Protein 9IQD (pdb70)

Nearest PDB structures (foldseek):
  4kvh-assembly1_A-2  TM=7.713E-01  e=5.216E-07  Halomicrobium mukohataei DSM 12286
  4u13-assembly1_B  TM=7.640E-01  e=1.645E-05  Sinorhizobium meliloti 1021
  1tuh-assembly1_A-2  TM=6.997E-01  e=1.134E-04  uncultured bacterium
  3g8z-assembly1_A-2  TM=6.149E-01  e=5.957E-05  Xanthomonas campestris pv. campestris
  3g0k-assembly1_A-2  TM=7.088E-01  e=1.810E-04  Novosphingobium aromaticivorans DSM 12444

Structure (mmCIF, N/CA/C/O backbone):
data_9IQD
#
_entry.id   9IQD
#
_cell.length_a   64.306
_cell.length_b   72.732
_cell.length_c   65.403
_cell.angle_alpha   90.000
_cell.angle_beta   112.210
_cell.angle_gamma   90.000
#
_symmetry.space_group_name_H-M   'P 1 21 1'
#
loop_
_entity.id
_entity.type
_entity.pdbx_description
1 polymer 'SnoaL-like domain-containing protein'
2 non-polymer 1,2-ETHANEDIOL
3 non-polymer DI(HYDROXYETHYL)ETHER
4 non-polymer 'CITRIC ACID'
5 non-polymer 'SODIUM ION'
6 water water
#
loop_
_atom_site.group_PDB
_atom_site.id
_atom_site.type_symbol
_atom_site.label_atom_id
_atom_site.label_alt_id
_atom_site.label_comp_id
_atom_site.label_asym_id
_atom_site.label_entity_id
_atom_site.label_seq_id
_atom_site.pdbx_PDB_ins_code
_atom_site.Cartn_x
_atom_site.Cartn_y
_atom_site.Cartn_z
_atom_site.occupancy
_atom_site.B_iso_or_equiv
_atom_site.auth_seq_id
_atom_site.auth_comp_id
_atom_site.auth_asym_id
_atom_site.auth_atom_id
_atom_site.pdbx_PDB_model_num
ATOM 1 N N . ASP A 1 3 ? 16.38454 0.66467 1.53751 1.000 46.28815 3 ASP A N 1
ATOM 2 C CA . ASP A 1 3 ? 15.41281 0.96497 2.59031 1.000 42.14747 3 ASP A CA 1
ATOM 3 C C . ASP A 1 3 ? 15.91055 2.12651 3.45255 1.000 39.27244 3 ASP A C 1
ATOM 4 O O . ASP A 1 3 ? 16.85518 1.98417 4.23259 1.000 43.70197 3 ASP A O 1
ATOM 9 N N . THR A 1 4 ? 15.27057 3.28251 3.30497 1.000 39.01862 4 THR A N 1
ATOM 10 C CA . THR A 1 4 ? 15.66254 4.48737 4.02031 1.000 38.48814 4 THR A CA 1
ATOM 11 C C . THR A 1 4 ? 14.81072 4.74330 5.26025 1.000 35.22177 4 THR A C 1
ATOM 12 O O . THR A 1 4 ? 14.91824 5.81805 5.86020 1.000 36.98926 4 THR A O 1
ATOM 16 N N . SER A 1 5 ? 13.98165 3.78310 5.65890 1.000 32.68775 5 SER A N 1
ATOM 17 C CA . SER A 1 5 ? 13.12110 3.96825 6.82510 1.000 29.80906 5 SER A CA 1
ATOM 18 C C . SER A 1 5 ? 13.94978 4.24924 8.07850 1.000 23.45331 5 SER A C 1
ATOM 19 O O . SER A 1 5 ? 14.88964 3.50039 8.37326 1.000 25.29704 5 SER A O 1
ATOM 22 N N . PRO A 1 6 ? 13.61454 5.28720 8.85586 1.000 24.62682 6 PRO A N 1
ATOM 23 C CA . PRO A 1 6 ? 14.25741 5.45356 10.17590 1.000 25.55046 6 PRO A CA 1
ATOM 24 C C . PRO A 1 6 ? 13.84375 4.39365 11.17320 1.000 21.74640 6 PRO A C 1
ATOM 25 O O . PRO A 1 6 ? 14.53403 4.21014 12.18112 1.000 22.27109 6 PRO A O 1
ATOM 29 N N . VAL A 1 7 ? 12.73503 3.69435 10.93031 1.000 21.88091 7 VAL A N 1
ATOM 30 C CA . VAL A 1 7 ? 12.35650 2.59162 11.80754 1.000 23.44268 7 VAL A CA 1
ATOM 31 C C . VAL A 1 7 ? 13.28519 1.40845 11.59194 1.000 25.27787 7 VAL A C 1
ATOM 32 O O . VAL A 1 7 ? 13.82127 0.83472 12.54795 1.000 20.63409 7 VAL A O 1
ATOM 36 N N . ALA A 1 8 ? 13.52549 1.04881 10.32818 1.000 23.68939 8 ALA A N 1
ATOM 37 C CA . ALA A 1 8 ? 14.53916 0.04171 10.04004 1.000 23.88020 8 ALA A CA 1
ATOM 38 C C . ALA A 1 8 ? 15.89533 0.44713 10.60978 1.000 23.23669 8 ALA A C 1
ATOM 39 O O . ALA A 1 8 ? 16.59927 -0.38234 11.19881 1.000 25.73296 8 ALA A O 1
ATOM 41 N N . ALA A 1 9 ? 16.27307 1.72173 10.45559 1.000 22.05172 9 ALA A N 1
ATOM 42 C CA . ALA A 1 9 ? 17.56645 2.17311 10.96278 1.000 24.46694 9 ALA A CA 1
ATOM 43 C C . ALA A 1 9 ? 17.62481 2.06179 12.47993 1.000 23.70520 9 ALA A C 1
ATOM 44 O O . ALA A 1 9 ? 18.66735 1.70408 13.05034 1.000 24.00734 9 ALA A O 1
ATOM 46 N N . PHE A 1 10 ? 16.51485 2.37764 13.14646 1.000 21.36206 10 PHE A N 1
ATOM 47 C CA . PHE A 1 10 ? 16.45368 2.27838 14.60319 1.000 24.79901 10 PHE A CA 1
ATOM 48 C C . PHE A 1 10 ? 16.69688 0.84876 15.05969 1.000 23.49002 10 PHE A C 1
ATOM 49 O O . PHE A 1 10 ? 17.52179 0.60059 15.94399 1.000 24.30855 10 PHE A O 1
ATOM 57 N N . PHE A 1 11 ? 15.99648 -0.11450 14.46338 1.000 23.78009 11 PHE A N 1
ATOM 58 C CA . PHE A 1 11 ? 16.16270 -1.49345 14.91203 1.000 27.33232 11 PHE A CA 1
ATOM 59 C C . PHE A 1 11 ? 17.54931 -2.02457 14.57524 1.000 30.53987 11 PHE A C 1
ATOM 60 O O . PHE A 1 11 ? 18.13368 -2.77941 15.35940 1.000 31.47163 11 PHE A O 1
ATOM 68 N N . ALA A 1 12 ? 18.10597 -1.63145 13.42578 1.000 29.86649 12 ALA A N 1
ATOM 69 C CA . ALA A 1 12 ? 19.47845 -2.01873 13.11972 1.000 29.33225 12 ALA A CA 1
ATOM 70 C C . ALA A 1 12 ? 20.44866 -1.44800 14.14929 1.000 31.14905 12 ALA A C 1
ATOM 71 O O . ALA A 1 12 ? 21.36417 -2.14439 14.61093 1.000 32.25554 12 ALA A O 1
ATOM 73 N N . ALA A 1 13 ? 20.26048 -0.18061 14.52836 1.000 27.80710 13 ALA A N 1
ATOM 74 C CA . ALA A 1 13 ? 21.12925 0.41771 15.53262 1.000 27.39887 13 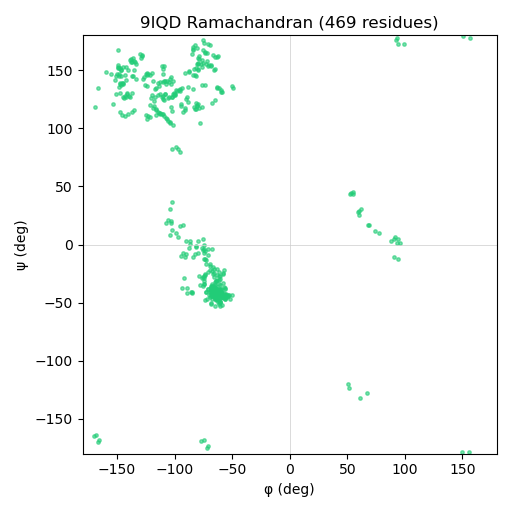ALA A CA 1
ATOM 75 C C . ALA A 1 13 ? 21.03695 -0.33124 16.85744 1.000 30.10281 13 ALA A C 1
ATOM 76 O O . ALA A 1 13 ? 22.05745 -0.58958 17.50359 1.000 32.34931 13 ALA A O 1
ATOM 78 N N . CYS A 1 14 ? 19.82524 -0.69500 17.27727 1.000 30.72943 14 CYS A N 1
ATOM 79 C CA . CYS A 1 14 ? 19.67420 -1.38764 18.55297 1.000 30.57322 14 CYS A CA 1
ATOM 80 C C . CYS A 1 14 ? 20.33824 -2.76032 18.52180 1.000 34.11118 14 CYS A C 1
ATOM 81 O O . CYS A 1 14 ? 20.98679 -3.15972 19.49425 1.000 37.53766 14 CYS A O 1
ATOM 84 N N . ASP A 1 15 ? 20.17221 -3.50564 17.42307 1.000 34.56454 15 ASP A N 1
ATOM 85 C CA . ASP A 1 15 ? 20.84102 -4.80003 17.30131 1.000 36.68351 15 ASP A CA 1
ATOM 86 C C . ASP A 1 15 ? 22.35714 -4.66296 17.33224 1.000 38.08077 15 ASP A C 1
ATOM 87 O O . ASP A 1 15 ? 23.05302 -5.58237 17.78584 1.000 39.91710 15 ASP A O 1
ATOM 92 N N . ALA A 1 16 ? 22.88999 -3.54444 16.84350 1.000 33.29523 16 ALA A N 1
ATOM 93 C CA . ALA A 1 16 ? 24.32380 -3.29397 16.89122 1.000 33.14371 16 ALA A CA 1
ATOM 94 C C . ALA A 1 16 ? 24.76312 -2.64820 18.19687 1.000 34.18686 16 ALA A C 1
ATOM 95 O O . ALA A 1 16 ? 25.94447 -2.32793 18.34675 1.000 35.80995 16 ALA A O 1
ATOM 97 N N . ASP A 1 17 ? 23.84446 -2.44184 19.13986 1.000 33.88944 17 ASP A N 1
ATOM 98 C CA . ASP A 1 17 ? 24.15643 -1.78078 20.40587 1.000 35.10401 17 ASP A CA 1
ATOM 99 C C . ASP A 1 17 ? 24.69884 -0.37004 20.18078 1.000 34.17170 17 ASP A C 1
ATOM 100 O O . ASP A 1 17 ? 25.48075 0.14416 20.98584 1.000 34.84862 17 ASP A O 1
ATOM 105 N N . ASP A 1 18 ? 24.30219 0.26681 19.07764 1.000 30.81270 18 ASP A N 1
ATOM 106 C CA . ASP A 1 18 ? 24.68025 1.64903 18.79207 1.000 29.11151 18 ASP A CA 1
ATOM 107 C C . ASP A 1 18 ? 23.53032 2.54693 19.23929 1.000 30.85763 18 ASP A C 1
ATOM 108 O O . ASP A 1 18 ? 22.67818 2.96091 18.44792 1.000 28.39315 18 ASP A O 1
ATOM 113 N N . LEU A 1 19 ? 23.50972 2.84672 20.54112 1.000 27.67769 19 LEU A N 1
ATOM 114 C CA . LEU A 1 19 ? 22.36196 3.54238 21.11357 1.000 29.18592 19 LEU A CA 1
ATOM 115 C C . LEU A 1 19 ? 22.32894 5.01634 20.71204 1.000 29.42492 19 LEU A C 1
ATOM 116 O O . LEU A 1 19 ? 21.25499 5.62408 20.67992 1.000 25.23559 19 LEU A O 1
ATOM 121 N N . ASP A 1 20 ? 23.48007 5.61842 20.40717 1.000 31.11089 20 ASP A N 1
ATOM 122 C CA . ASP A 1 20 ? 23.44403 6.99776 19.93126 1.000 29.27408 20 ASP A CA 1
ATOM 123 C C . ASP A 1 20 ? 22.79821 7.07976 18.55585 1.000 29.30151 20 ASP A C 1
ATOM 124 O O . ASP A 1 20 ? 21.97077 7.96453 18.30250 1.000 26.52987 20 ASP A O 1
ATOM 129 N N . ALA A 1 21 ? 23.14808 6.14910 17.66372 1.000 29.93538 21 ALA A N 1
ATOM 130 C CA . ALA A 1 21 ? 22.52739 6.11360 16.34311 1.000 29.04833 21 ALA A CA 1
ATOM 131 C C . ALA A 1 21 ? 21.03446 5.81739 16.44397 1.000 25.63544 21 ALA A C 1
ATOM 132 O O . ALA A 1 21 ? 20.23569 6.33310 15.64915 1.000 25.69735 21 ALA A O 1
ATOM 134 N N . ALA A 1 22 ? 20.64175 4.97397 17.40464 1.000 25.33737 22 ALA A N 1
ATOM 135 C CA . ALA A 1 22 ? 19.22396 4.66671 17.58246 1.000 25.03847 22 ALA A CA 1
ATOM 136 C C . ALA A 1 22 ? 18.45164 5.90728 18.00942 1.000 23.39972 22 ALA A C 1
ATOM 137 O O . ALA A 1 22 ? 17.38460 6.20903 17.46719 1.000 22.95270 22 ALA A O 1
ATOM 139 N N . ALA A 1 23 ? 18.97432 6.64199 18.99465 1.000 21.66821 23 ALA A N 1
ATOM 140 C CA . ALA A 1 23 ? 18.29169 7.85620 19.42789 1.000 23.81370 23 ALA A CA 1
ATOM 141 C C . ALA A 1 23 ? 18.20165 8.86488 18.29482 1.000 23.63919 23 ALA A C 1
ATOM 142 O O . ALA A 1 23 ? 17.20179 9.57934 18.16996 1.000 20.99243 23 ALA A O 1
ATOM 144 N N . ASP A 1 24 ? 19.21565 8.90729 17.43640 1.000 26.33764 24 ASP A N 1
ATOM 145 C CA . ASP A 1 24 ? 19.24790 9.86672 16.34390 1.000 25.53663 24 ASP A CA 1
ATOM 146 C C . ASP A 1 24 ? 18.23736 9.55485 15.24781 1.000 28.14531 24 ASP A C 1
ATOM 147 O O . ASP A 1 24 ? 18.05466 10.38346 14.35197 1.000 27.73629 24 ASP A O 1
ATOM 152 N N . CYS A 1 25 ? 17.57570 8.39176 15.29146 1.000 22.11835 25 CYS A N 1
ATOM 153 C CA . CYS A 1 25 ? 16.46861 8.12687 14.37522 1.000 24.13945 25 CYS A CA 1
ATOM 154 C C . CYS A 1 25 ? 15.21740 8.91718 14.71225 1.000 21.98137 25 CYS A C 1
ATOM 155 O O . CYS A 1 25 ? 14.29115 8.95709 13.89471 1.000 23.83176 25 CYS A O 1
ATOM 158 N N . PHE A 1 26 ? 15.15461 9.52352 15.89051 1.000 20.42053 26 PHE A N 1
ATOM 159 C CA . PHE A 1 26 ? 14.00776 10.32713 16.26950 1.000 21.88603 26 PHE A CA 1
ATOM 160 C C . PHE A 1 26 ? 14.17929 11.76051 15.79143 1.000 24.49206 26 PHE A C 1
ATOM 161 O O . PHE A 1 26 ? 15.29639 12.27309 15.68667 1.000 29.44536 26 PHE A O 1
ATOM 169 N N . ALA A 1 27 ? 13.05247 12.39303 15.48592 1.000 20.84300 27 ALA A N 1
ATOM 170 C CA . ALA A 1 27 ? 13.05069 13.80505 15.15689 1.000 25.85865 27 ALA A CA 1
ATOM 171 C C . ALA A 1 27 ? 13.53943 14.61922 16.35093 1.000 26.71077 27 ALA A C 1
ATOM 172 O O . ALA A 1 27 ? 13.57857 14.13110 17.48389 1.000 27.19271 27 ALA A O 1
ATOM 174 N N . PRO A 1 28 ? 13.93604 15.86737 16.11754 1.000 28.33509 28 PRO A N 1
ATOM 175 C CA . PRO A 1 28 ? 14.32254 16.72214 17.24652 1.000 29.84043 28 PRO A CA 1
ATOM 176 C C . PRO A 1 28 ? 13.21098 16.88524 18.25458 1.000 28.37080 28 PRO A C 1
ATOM 177 O O . PRO A 1 28 ? 13.49084 17.00963 19.45553 1.000 29.20458 28 PRO A O 1
ATOM 181 N N . ASP A 1 29 ? 11.95103 16.88606 17.80196 1.000 27.79919 29 ASP A N 1
ATOM 182 C CA . ASP A 1 29 ? 10.78131 16.93915 18.66975 1.000 25.09155 29 ASP A CA 1
ATOM 183 C C . ASP A 1 29 ? 10.10246 15.57804 18.80612 1.000 22.30922 29 ASP A C 1
ATOM 184 O O . ASP A 1 29 ? 8.92764 15.51395 19.18023 1.000 23.97449 29 ASP A O 1
ATOM 189 N N . GLY A 1 30 ? 10.81883 14.50137 18.50808 1.000 21.80859 30 GLY A N 1
ATOM 190 C CA . GLY A 1 30 ? 10.21607 13.18863 18.55001 1.000 22.91190 30 GLY A CA 1
ATOM 191 C C . GLY A 1 30 ? 9.97390 12.71642 19.97004 1.000 20.74220 30 GLY A C 1
ATOM 192 O O . GLY A 1 30 ? 10.62592 13.15403 20.92729 1.000 20.98886 30 GLY A O 1
ATOM 193 N N . VAL A 1 31 ? 9.00597 11.80513 20.10503 1.000 17.88669 31 VAL A N 1
ATOM 194 C CA . VAL A 1 31 ? 8.64794 11.24871 21.40098 1.000 17.29248 31 VAL A CA 1
ATOM 195 C C . VAL A 1 31 ? 8.48026 9.74442 21.27209 1.000 16.81838 31 VAL A C 1
ATOM 196 O O . VAL A 1 31 ? 8.20019 9.20857 20.19666 1.000 16.92746 31 VAL A O 1
ATOM 200 N N . TRP A 1 32 ? 8.61415 9.08150 22.41387 1.000 16.55872 32 TRP A N 1
ATOM 201 C CA . TRP A 1 32 ? 8.42654 7.64097 22.54080 1.000 16.37298 32 TRP A CA 1
ATOM 202 C C . TRP A 1 32 ? 7.38500 7.45644 23.63621 1.000 16.24883 32 TRP A C 1
ATOM 203 O O . TRP A 1 32 ? 7.64936 7.77890 24.79703 1.000 16.16218 32 TRP A O 1
ATOM 214 N N . ILE A 1 33 ? 6.18950 6.98301 23.28210 1.000 16.27745 33 ILE A N 1
ATOM 215 C CA . ILE A 1 33 ? 5.08128 6.91555 24.23447 1.000 16.20756 33 ILE A CA 1
ATOM 216 C C . ILE A 1 33 ? 4.89471 5.46297 24.62377 1.000 16.06157 33 ILE A C 1
ATOM 217 O O . ILE A 1 33 ? 4.37798 4.66511 23.83304 1.000 16.11092 33 ILE A O 1
ATOM 222 N N . VAL A 1 34 ? 5.30382 5.11600 25.84743 1.000 15.92865 34 VAL A N 1
ATOM 223 C CA . VAL A 1 34 ? 5.18253 3.73564 26.29873 1.000 15.83764 34 VAL A CA 1
ATOM 224 C C . VAL A 1 34 ? 3.73000 3.44209 26.64606 1.000 15.86785 34 VAL A C 1
ATOM 225 O O . VAL A 1 34 ? 2.90624 4.35387 26.78656 1.000 15.93282 34 VAL A O 1
ATOM 229 N N . ALA A 1 35 ? 3.41865 2.15420 26.82640 1.000 15.84857 35 ALA A N 1
ATOM 230 C CA . ALA A 1 35 ? 2.02911 1.74572 26.91875 1.000 15.90824 35 ALA A CA 1
ATOM 231 C C . ALA A 1 35 ? 1.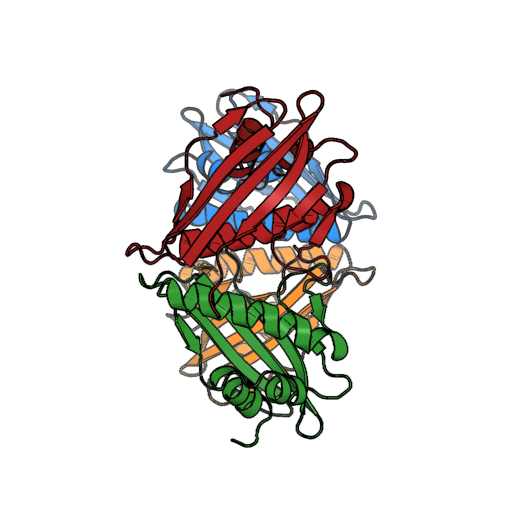41356 2.12466 28.25606 1.000 19.11350 35 ALA A C 1
ATOM 232 O O . ALA A 1 35 ? 0.22032 2.42709 28.30994 1.000 20.95318 35 ALA A O 1
ATOM 234 N N . ALA A 1 36 ? 2.20560 2.15034 29.32855 1.000 16.55066 36 ALA A N 1
ATOM 235 C CA . ALA A 1 36 ? 1.67345 2.30877 30.67615 1.000 21.67279 36 ALA A CA 1
ATOM 236 C C . ALA A 1 36 ? 2.02018 3.67583 31.24430 1.000 23.12255 36 ALA A C 1
ATOM 237 O O . ALA A 1 36 ? 3.12279 4.19031 31.03771 1.000 21.59682 36 ALA A O 1
ATOM 239 N N . GLY A 1 37 ? 1.06823 4.26732 31.95311 1.000 23.60299 37 GLY A N 1
ATOM 240 C CA . GLY A 1 37 ? 1.30355 5.53914 32.58469 1.000 20.56473 37 GLY A CA 1
ATOM 241 C C . GLY A 1 37 ? 0.02803 6.34612 32.66840 1.000 21.37906 37 GLY A C 1
ATOM 242 O O . GLY A 1 37 ? -1.04300 5.90853 32.24345 1.000 22.64887 37 GLY A O 1
ATOM 243 N N . PRO A 1 38 ? 0.12570 7.56082 33.21013 1.000 26.46599 38 PRO A N 1
ATOM 244 C CA . PRO A 1 38 ? -1.09227 8.29943 33.57364 1.000 26.88659 38 PRO A CA 1
ATOM 245 C C . PRO A 1 38 ? -1.85571 8.89063 32.40301 1.000 28.87642 38 PRO A C 1
ATOM 246 O O . PRO A 1 38 ? -2.97222 9.37667 32.61708 1.000 28.04456 38 PRO A O 1
ATOM 250 N N . GLU A 1 39 ? -1.32992 8.84663 31.17899 1.000 21.16429 39 GLU A N 1
ATOM 251 C CA . GLU A 1 39 ? -1.87382 9.71582 30.13865 1.000 25.29295 39 GLU A CA 1
ATOM 252 C C . GLU A 1 39 ? -3.22865 9.30609 29.55499 1.000 25.51287 39 GLU A C 1
ATOM 253 O O . GLU A 1 39 ? -4.00770 10.19825 29.21147 1.000 25.93092 39 GLU A O 1
ATOM 259 N N . PRO A 1 40 ? -3.58288 8.01100 29.41188 1.000 24.12919 40 PRO A N 1
ATOM 260 C CA . PRO A 1 40 ? -2.87716 6.77316 29.76704 1.000 21.41525 40 PRO A CA 1
ATOM 261 C C . PRO A 1 40 ? -1.70592 6.56464 28.83578 1.000 19.36407 40 PRO A C 1
ATOM 262 O O . PRO A 1 40 ? -1.71982 7.01997 27.68952 1.000 18.80314 40 PRO A O 1
ATOM 266 N N . GLY A 1 41 ? -0.69565 5.84823 29.31346 1.000 19.81696 41 GLY A N 1
ATOM 267 C CA . GLY A 1 41 ? 0.60734 5.84174 28.68182 1.000 19.78996 41 GLY A CA 1
ATOM 268 C C . GLY A 1 41 ? 1.51931 6.87371 29.30498 1.000 21.77440 41 GLY A C 1
ATOM 269 O O . GLY A 1 41 ? 1.13455 7.63658 30.19675 1.000 20.47134 41 GLY A O 1
ATOM 270 N N . HIS A 1 42 ? 2.76487 6.90226 28.82134 1.000 16.08665 42 HIS A N 1
ATOM 271 C CA . HIS A 1 42 ? 3.72974 7.90161 29.27307 1.000 18.45324 42 HIS A CA 1
ATOM 272 C C . HIS A 1 42 ? 4.62276 8.34469 28.13038 1.000 17.87363 42 HIS A C 1
ATOM 273 O O . HIS A 1 42 ? 5.28996 7.51479 27.49940 1.000 16.95141 42 HIS A O 1
ATOM 280 N N . THR A 1 43 ? 4.68162 9.65985 27.90464 1.000 17.25201 43 THR A N 1
ATOM 281 C CA . THR A 1 43 ? 5.45686 10.22423 26.80519 1.000 20.78592 43 THR A CA 1
ATOM 282 C C . THR A 1 43 ? 6.87743 10.53598 27.27325 1.000 20.83754 43 THR A C 1
ATOM 283 O O . THR A 1 43 ? 7.07448 11.38608 28.15527 1.000 21.56948 43 THR A O 1
ATOM 287 N N . TYR A 1 44 ? 7.85986 9.84052 26.69638 1.000 16.29634 44 TYR A N 1
ATOM 288 C CA . TYR A 1 44 ? 9.26773 10.19349 26.84217 1.000 16.83719 44 TYR A CA 1
ATOM 289 C C . TYR A 1 44 ? 9.63639 11.17943 25.75037 1.000 20.22752 44 TYR A C 1
ATOM 290 O O . TYR A 1 44 ? 9.43385 10.90493 24.55922 1.000 19.98493 44 TYR A O 1
ATOM 299 N N . HIS A 1 45 ? 10.12529 12.34037 26.15707 1.000 18.56356 45 HIS A N 1
ATOM 300 C CA . HIS A 1 45 ? 10.59875 13.32114 25.20060 1.000 20.53129 45 HIS A CA 1
ATOM 301 C C . HIS A 1 45 ? 12.01981 12.99347 24.76152 1.000 18.02033 45 HIS A C 1
ATOM 302 O O . HIS A 1 45 ? 12.68698 12.11367 25.30869 1.000 19.79619 45 HIS A O 1
ATOM 309 N N . ARG A 1 46 ? 12.49194 13.72694 23.74686 1.000 19.07142 46 ARG A N 1
ATOM 310 C CA . ARG A 1 46 ? 13.74156 13.35870 23.08998 1.000 19.68724 46 ARG A CA 1
ATOM 311 C C . ARG A 1 46 ? 14.90580 13.25649 24.08296 1.000 20.72068 46 ARG A C 1
ATOM 312 O O . ARG A 1 46 ? 15.72870 12.33615 23.99791 1.000 20.81438 46 ARG A O 1
ATOM 320 N N . LYS A 1 47 ? 15.00131 14.19876 25.02452 1.000 18.45800 47 LYS A N 1
ATOM 321 C CA . LYS A 1 47 ? 16.08842 14.18060 26.00262 1.000 23.09345 47 LYS A CA 1
ATOM 322 C C . LYS A 1 47 ? 16.06200 12.95198 26.89642 1.000 22.40884 47 LYS A C 1
ATOM 323 O O . LYS A 1 47 ? 17.08578 12.61220 27.50743 1.000 21.66722 47 LYS A O 1
ATOM 329 N N . GLU A 1 48 ? 14.91862 12.29366 27.00649 1.000 19.48306 48 GLU A N 1
ATOM 330 C CA . GLU A 1 48 ? 14.78172 11.12431 27.86054 1.000 16.34081 48 GLU A CA 1
ATOM 331 C C . GLU A 1 48 ? 14.99624 9.81543 27.12331 1.000 19.69693 48 GLU A C 1
ATOM 332 O O . GLU A 1 48 ? 15.09738 8.76156 27.77000 1.000 17.55913 48 GLU A O 1
ATOM 338 N N . ILE A 1 49 ? 15.08257 9.84695 25.79971 1.000 16.23341 49 ILE A N 1
ATOM 339 C CA . ILE A 1 49 ? 15.14142 8.59104 25.04790 1.000 16.11626 49 ILE A CA 1
ATOM 340 C C . ILE A 1 49 ? 16.48541 7.87859 25.24270 1.000 19.43068 49 ILE A C 1
ATOM 341 O O . ILE A 1 49 ? 16.50442 6.63521 25.34606 1.000 16.80801 49 ILE A O 1
ATOM 346 N N . PRO A 1 50 ? 17.63300 8.57433 25.30525 1.000 17.52075 50 PRO A N 1
ATOM 347 C CA . PRO A 1 50 ? 18.88487 7.83795 25.56133 1.000 20.69204 50 PRO A CA 1
ATOM 348 C C . PRO A 1 50 ? 18.84692 7.01748 26.84145 1.000 18.94165 50 PRO A C 1
ATOM 349 O O . PRO A 1 50 ? 19.26570 5.84976 26.83903 1.000 20.75542 50 PRO A O 1
ATOM 353 N N . GLY A 1 51 ? 18.36031 7.59572 27.94016 1.000 19.85268 51 GLY A N 1
ATOM 354 C CA . GLY A 1 51 ? 18.30781 6.84568 29.18857 1.000 21.19949 51 GLY A CA 1
ATOM 355 C C . GLY A 1 51 ? 17.31940 5.70050 29.12442 1.000 19.83774 51 GLY A C 1
ATOM 356 O O . GLY A 1 51 ? 17.56254 4.61798 29.67194 1.000 17.84555 51 GLY A 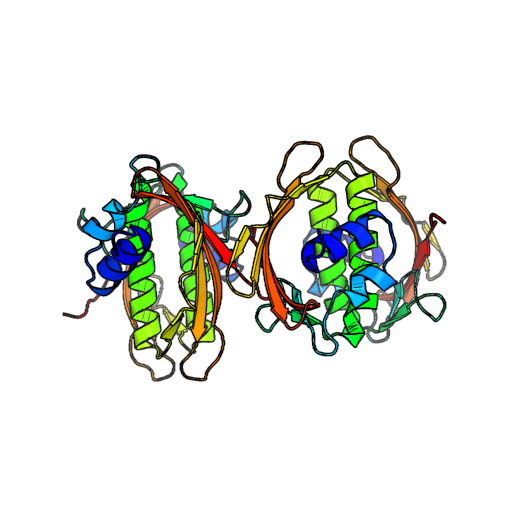O 1
ATOM 357 N N . PHE A 1 52 ? 16.19718 5.91443 28.44151 1.000 15.71867 52 PHE A N 1
ATOM 358 C CA . PHE A 1 52 ? 15.21385 4.85327 28.31579 1.000 15.93400 52 PHE A CA 1
ATOM 359 C C . PHE A 1 52 ? 15.75483 3.71445 27.46600 1.000 17.78283 52 PHE A C 1
ATOM 360 O O . PHE A 1 52 ? 15.57652 2.54263 27.80539 1.000 18.30763 52 PHE A O 1
ATOM 368 N N . LEU A 1 53 ? 16.40588 4.04482 26.35055 1.000 18.15662 53 LEU A N 1
ATOM 369 C CA . LEU A 1 53 ? 17.03817 3.01590 25.52420 1.000 20.13562 53 LEU A CA 1
ATOM 370 C C . LEU A 1 53 ? 18.02869 2.18386 26.32070 1.000 22.21154 53 LEU A C 1
ATOM 371 O O . LEU A 1 53 ? 18.06462 0.95273 26.17925 1.000 23.88575 53 LEU A O 1
ATOM 376 N N . ALA A 1 54 ? 18.87804 2.83718 27.12523 1.000 20.98167 54 ALA A N 1
ATOM 377 C CA . ALA A 1 54 ? 19.84067 2.08674 27.92978 1.000 24.27201 54 ALA A CA 1
ATOM 378 C C . ALA A 1 54 ? 19.12927 1.08984 28.83543 1.000 23.34079 54 ALA A C 1
ATOM 379 O O . ALA A 1 54 ? 19.58283 -0.05220 29.00905 1.000 23.61771 54 ALA A O 1
ATOM 381 N N . GLU A 1 55 ? 18.01763 1.50407 29.43575 1.000 18.38946 55 GLU A N 1
ATOM 382 C CA . GLU A 1 55 ? 17.28140 0.59079 30.30501 1.000 20.46309 55 GLU A CA 1
ATOM 383 C C . GLU A 1 55 ? 16.65774 -0.56055 29.51574 1.000 24.12417 55 GLU A C 1
ATOM 384 O O . GLU A 1 55 ? 16.73199 -1.72053 29.93730 1.000 24.16683 55 GLU A O 1
ATOM 390 N N . ILE A 1 56 ? 16.03867 -0.27162 28.36789 1.000 19.11586 56 ILE A N 1
ATOM 391 C CA . ILE A 1 56 ? 15.34603 -1.35292 27.66706 1.000 23.43188 56 ILE A CA 1
ATOM 392 C C . ILE A 1 56 ? 16.33268 -2.29747 26.98781 1.000 22.85623 56 ILE A C 1
ATOM 393 O O . ILE A 1 56 ? 16.04709 -3.49070 26.85096 1.000 23.35371 56 ILE A O 1
ATOM 398 N N . ILE A 1 57 ? 17.50636 -1.80538 26.58400 1.000 22.34658 57 ILE A N 1
ATOM 399 C CA . ILE A 1 57 ? 18.52780 -2.69396 26.03724 1.000 25.10387 57 ILE A CA 1
ATOM 400 C C . ILE A 1 57 ? 19.08007 -3.60324 27.13246 1.000 22.68783 57 ILE A C 1
ATOM 401 O O . ILE A 1 57 ? 19.35199 -4.79307 26.90205 1.000 22.57443 57 ILE A O 1
ATOM 406 N N . GLY A 1 58 ? 19.26841 -3.06112 28.33738 1.000 20.73293 58 GLY A N 1
ATOM 407 C CA . GLY A 1 58 ? 19.64413 -3.90521 29.46135 1.000 22.25377 58 GLY A CA 1
ATOM 408 C C . GLY A 1 58 ? 18.60995 -4.98042 29.74561 1.000 25.28095 58 GLY A C 1
ATOM 409 O O . GLY A 1 58 ? 18.95551 -6.13737 30.02055 1.000 22.50319 58 GLY A O 1
ATOM 410 N N . LYS A 1 59 ? 17.32568 -4.61369 29.68761 1.000 19.99757 59 LYS A N 1
ATOM 411 C CA . LYS A 1 59 ? 16.26864 -5.58983 29.91860 1.000 22.06642 59 LYS A CA 1
ATOM 412 C C . LYS A 1 59 ? 16.23965 -6.63850 28.80974 1.000 21.35252 59 LYS A C 1
ATOM 413 O O . LYS A 1 59 ? 16.05662 -7.83455 29.07892 1.000 21.95655 59 LYS A O 1
ATOM 419 N N . ARG A 1 60 ? 16.44503 -6.21825 27.56156 1.000 20.27545 60 ARG A N 1
ATOM 420 C CA . ARG A 1 60 ? 16.53596 -7.16697 26.45360 1.000 21.02627 60 ARG A CA 1
ATOM 421 C C . ARG A 1 60 ? 17.62278 -8.21030 26.69915 1.000 22.87560 60 ARG A C 1
ATOM 422 O O . ARG A 1 60 ? 17.40901 -9.41406 26.49337 1.000 20.00406 60 ARG A O 1
ATOM 430 N N . ASP A 1 61 ? 18.80897 -7.76228 27.12168 1.000 20.56112 61 ASP A N 1
ATOM 431 C CA . ASP A 1 61 ? 19.92815 -8.68304 27.31819 1.000 22.31386 61 ASP A CA 1
ATOM 432 C C . ASP A 1 61 ? 19.67396 -9.63606 28.48104 1.000 21.75105 61 ASP A C 1
ATOM 433 O O . ASP A 1 61 ? 20.05060 -10.81333 28.42117 1.000 21.55988 61 ASP A O 1
ATOM 438 N N . GLU A 1 62 ? 19.06743 -9.14447 29.55757 1.000 18.17465 62 GLU A N 1
ATOM 439 C CA . GLU A 1 62 ? 18.74324 -10.02221 30.67232 1.000 19.55305 62 GLU A CA 1
ATOM 440 C C . GLU A 1 62 ? 17.72897 -11.07802 30.25270 1.000 20.97551 62 GLU A C 1
ATOM 441 O O . GLU A 1 62 ? 17.90141 -12.26742 30.53623 1.000 20.79268 62 GLU A O 1
ATOM 447 N N . LEU A 1 63 ? 16.66043 -10.66024 29.57301 1.000 17.69611 63 LEU A N 1
ATOM 448 C CA . LEU A 1 63 ? 15.64930 -11.62524 29.14521 1.000 18.31958 63 LEU A CA 1
ATOM 449 C C . LEU A 1 63 ? 16.23980 -12.64036 28.17781 1.000 19.93118 63 LEU A C 1
ATOM 450 O O . LEU A 1 63 ? 15.92085 -13.82666 28.25322 1.000 18.82562 63 LEU A O 1
ATOM 455 N N . ASP A 1 64 ? 17.10556 -12.18996 27.26231 1.000 19.69502 64 ASP A N 1
ATOM 456 C CA . ASP A 1 64 ? 17.78022 -13.11462 26.35400 1.000 20.29780 64 ASP A CA 1
ATOM 457 C C . ASP A 1 64 ? 18.61203 -14.12828 27.13001 1.000 20.42864 64 ASP A C 1
ATOM 458 O O . ASP A 1 64 ? 18.61470 -15.32323 26.80881 1.000 22.61276 64 ASP A O 1
ATOM 463 N N . ALA A 1 65 ? 19.32809 -13.66630 28.15662 1.000 17.92381 65 ALA A N 1
ATOM 464 C CA . ALA A 1 65 ? 20.11360 -14.58596 28.97373 1.000 24.71346 65 ALA A CA 1
ATOM 465 C C . ALA A 1 65 ? 19.20485 -15.55036 29.71737 1.000 23.25057 65 ALA A C 1
ATOM 466 O O . ALA A 1 65 ? 19.54795 -16.72027 29.90207 1.000 26.71938 65 ALA A O 1
ATOM 468 N N . ALA A 1 66 ? 18.03452 -15.08196 30.13680 1.000 20.98598 66 ALA A N 1
ATOM 469 C CA . ALA A 1 66 ? 17.05240 -15.95474 30.76875 1.000 21.32201 66 ALA A CA 1
ATOM 470 C C . ALA A 1 66 ? 16.31065 -16.85783 29.78932 1.000 23.29627 66 ALA A C 1
ATOM 471 O O . ALA A 1 66 ? 15.40855 -17.57963 30.22121 1.000 24.99845 66 ALA A O 1
ATOM 473 N N . GLY A 1 67 ? 16.65790 -16.85707 28.49730 1.000 19.44535 67 GLY A N 1
ATOM 474 C CA . GLY A 1 67 ? 16.08007 -17.77909 27.54089 1.000 25.08373 67 GLY A CA 1
ATOM 475 C C . GLY A 1 67 ? 14.90736 -17.24515 26.73737 1.000 22.64218 67 GLY A C 1
ATOM 476 O O . GLY A 1 67 ? 14.35361 -17.98597 25.91583 1.000 24.09828 67 GLY A O 1
ATOM 477 N N . ALA A 1 68 ? 14.51852 -15.99121 26.94197 1.000 20.54976 68 ALA A N 1
ATOM 478 C CA . ALA A 1 68 ? 13.39184 -15.41712 26.22077 1.000 19.85322 68 ALA A CA 1
ATOM 479 C C . ALA A 1 68 ? 13.84033 -14.90116 24.85101 1.000 21.65084 68 ALA A C 1
ATOM 480 O O . ALA A 1 68 ? 15.03100 -14.79076 24.55120 1.000 25.38194 68 ALA A O 1
ATOM 482 N N . ARG A 1 69 ? 12.87251 -14.59174 23.99789 1.000 19.52436 69 ARG A N 1
ATOM 483 C CA . ARG A 1 69 ? 13.19341 -14.06164 22.67809 1.000 24.28911 69 ARG A CA 1
ATOM 484 C C . ARG A 1 69 ? 12.07311 -13.14569 22.22349 1.000 24.76819 69 ARG A C 1
ATOM 485 O O . ARG A 1 69 ? 10.90919 -13.36935 22.55265 1.000 22.62407 69 ARG A O 1
ATOM 493 N N . MET A 1 70 ? 12.43946 -12.10866 21.46882 1.000 21.69751 70 MET A N 1
ATOM 494 C CA . MET A 1 70 ? 11.46292 -11.20739 20.87338 1.000 23.61827 70 MET A CA 1
ATOM 495 C C . MET A 1 70 ? 11.16424 -11.70818 19.46415 1.000 28.03846 70 MET A C 1
ATOM 496 O O . MET A 1 70 ? 12.08185 -12.06973 18.71824 1.000 28.41973 70 MET A O 1
ATOM 501 N N . VAL A 1 71 ? 9.88433 -11.74969 19.10885 1.000 20.34342 71 VAL A N 1
ATOM 502 C CA . VAL A 1 71 ? 9.43689 -12.17008 17.79276 1.000 22.43030 71 VAL A CA 1
ATOM 503 C C . VAL A 1 71 ? 8.66916 -10.99962 17.21479 1.000 26.04521 71 VAL A C 1
ATOM 504 O O . VAL A 1 71 ? 7.69603 -10.54436 17.82274 1.000 20.02737 71 VAL A O 1
ATOM 508 N N . TYR A 1 72 ? 9.12550 -10.48411 16.07714 1.000 25.29068 72 TYR A N 1
ATOM 509 C CA . TYR A 1 72 ? 8.48018 -9.34828 15.43391 1.000 22.67750 72 TYR A CA 1
ATOM 510 C C . TYR A 1 72 ? 7.65419 -9.80492 14.24118 1.000 25.69427 72 TYR A C 1
ATOM 511 O O . TYR A 1 72 ? 8.01525 -10.76068 13.55103 1.000 25.25902 72 TYR A O 1
ATOM 520 N N . GLY A 1 73 ? 6.52312 -9.13912 14.02135 1.000 23.02754 73 GLY A N 1
ATOM 521 C CA . GLY A 1 73 ? 5.74967 -9.34648 12.82056 1.000 26.66226 73 GLY A CA 1
ATOM 522 C C . GLY A 1 73 ? 6.40408 -8.62673 11.65885 1.000 25.25362 73 GLY A C 1
ATOM 523 O O . GLY A 1 73 ? 7.53572 -8.15328 11.73737 1.000 24.83018 73 GLY A O 1
ATOM 524 N N . ASP A 1 74 ? 5.66772 -8.54702 10.55595 1.000 26.13646 74 ASP A N 1
ATOM 525 C CA . ASP A 1 74 ? 6.13365 -7.77462 9.41376 1.000 27.95938 74 ASP A CA 1
ATOM 526 C C . ASP A 1 74 ? 6.02441 -6.27907 9.69134 1.000 24.84622 74 ASP A C 1
ATOM 527 O O . ASP A 1 74 ? 5.01619 -5.80397 10.22395 1.000 26.53039 74 ASP A O 1
ATOM 532 N N . ARG A 1 75 ? 7.05789 -5.52920 9.31167 1.000 23.47695 75 ARG A N 1
ATOM 533 C CA . ARG A 1 75 ? 6.98819 -4.07556 9.39811 1.000 22.85640 75 ARG A CA 1
ATOM 534 C C . ARG A 1 75 ? 6.18155 -3.56075 8.21093 1.000 25.70087 75 ARG A C 1
ATOM 535 O O . ARG A 1 75 ? 6.58059 -3.74840 7.05412 1.000 24.94526 75 ARG A O 1
ATOM 543 N N . ILE A 1 76 ? 5.04691 -2.92591 8.49392 1.000 20.20368 76 ILE A N 1
ATOM 544 C CA . ILE A 1 76 ? 4.09717 -2.49121 7.46940 1.000 21.65173 76 ILE A CA 1
ATOM 545 C C . ILE A 1 76 ? 4.16958 -0.97068 7.36287 1.000 25.51617 76 ILE A C 1
ATOM 546 O O . ILE A 1 76 ? 4.10326 -0.26427 8.37999 1.000 23.67048 76 ILE A O 1
ATOM 551 N N . VAL A 1 77 ? 4.31850 -0.46067 6.14044 1.000 21.30556 77 VAL A N 1
ATOM 552 C CA . VAL A 1 77 ? 4.46520 0.97356 5.90083 1.000 23.82028 77 VAL A CA 1
ATOM 553 C C . VAL A 1 77 ? 3.32032 1.46100 5.02071 1.000 24.74257 77 VAL A C 1
ATOM 554 O O . VAL A 1 77 ? 3.08456 0.89789 3.94780 1.000 23.33711 77 VAL A O 1
ATOM 558 N N . VAL A 1 78 ? 2.63624 2.52402 5.46063 1.000 22.51700 78 VAL A N 1
ATOM 559 C CA . VAL A 1 78 ? 1.59920 3.20368 4.68403 1.000 23.36457 78 VAL A CA 1
ATOM 560 C C . VAL A 1 78 ? 1.79798 4.70163 4.85331 1.000 23.99992 78 VAL A C 1
ATOM 561 O O . VAL A 1 78 ? 1.61816 5.23258 5.95852 1.000 23.38206 78 VAL A O 1
ATOM 565 N N . ALA A 1 79 ? 2.15279 5.38563 3.76790 1.000 23.15312 79 ALA A N 1
ATOM 566 C CA . ALA A 1 79 ? 2.41482 6.82000 3.82303 1.000 24.76956 79 ALA A CA 1
ATOM 567 C C . ALA A 1 79 ? 3.41253 7.11756 4.93492 1.000 24.13507 79 ALA A C 1
ATOM 568 O O . ALA A 1 79 ? 4.51302 6.54997 4.95270 1.000 22.95512 79 ALA A O 1
ATOM 570 N N . ASP A 1 80 ? 3.03646 7.99331 5.87009 1.000 23.77569 80 ASP A N 1
ATOM 571 C CA . ASP A 1 80 ? 3.91998 8.40020 6.96190 1.000 26.31912 80 ASP A CA 1
ATOM 572 C C . ASP A 1 80 ? 3.76311 7.56813 8.23337 1.000 25.51243 80 ASP A C 1
ATOM 573 O O . ASP A 1 80 ? 4.22668 8.00180 9.29530 1.000 24.47579 80 ASP A O 1
ATOM 578 N N . ARG A 1 81 ? 3.13820 6.39848 8.16640 1.000 20.28858 81 ARG A N 1
ATOM 579 C CA . ARG A 1 81 ? 3.01405 5.53522 9.33625 1.000 22.30953 81 ARG A CA 1
ATOM 580 C C . ARG A 1 81 ? 3.68084 4.18967 9.08141 1.000 25.34344 81 ARG A C 1
ATOM 581 O O . ARG A 1 81 ? 3.70754 3.70345 7.95004 1.000 23.63608 81 ARG A O 1
ATOM 589 N N . GLU A 1 82 ? 4.24027 3.59575 10.14442 1.000 20.64489 82 GLU A N 1
ATOM 590 C CA . GLU A 1 82 ? 4.72873 2.22050 10.11290 1.000 21.38459 82 GLU A CA 1
ATOM 591 C C . GLU A 1 82 ? 4.09310 1.48137 11.28044 1.000 20.64107 82 GLU A C 1
ATOM 592 O O . GLU A 1 82 ? 3.90521 2.05998 12.35389 1.000 19.52762 82 GLU A O 1
ATOM 598 N N . PHE A 1 83 ? 3.74443 0.21457 11.06174 1.000 19.04877 83 PHE A N 1
ATOM 599 C CA . PHE A 1 83 ? 3.11083 -0.61380 12.08183 1.000 18.75592 83 PHE A CA 1
ATOM 600 C C . PHE A 1 83 ? 3.93661 -1.86932 12.30411 1.000 18.73367 83 PHE A C 1
ATOM 601 O O . PHE A 1 83 ? 4.38114 -2.49839 11.34273 1.000 19.20321 83 PHE A O 1
ATOM 609 N N . LEU A 1 84 ? 4.13812 -2.24525 13.56998 1.000 18.35012 84 LEU A N 1
ATOM 610 C CA . LEU A 1 84 ? 4.98847 -3.39327 13.86453 1.000 18.33738 84 LEU A CA 1
ATOM 611 C C . LEU A 1 84 ? 4.45664 -4.12272 15.09040 1.000 18.07656 84 LEU A C 1
ATOM 612 O O . LEU A 1 84 ? 4.56094 -3.61086 16.20470 1.000 17.71567 84 LEU A O 1
ATOM 617 N N . GLU A 1 85 ? 3.94536 -5.33596 14.89708 1.000 18.30398 85 GLU A N 1
ATOM 618 C CA . GLU A 1 85 ? 3.55930 -6.16024 16.03577 1.000 18.12708 85 GLU A CA 1
ATOM 619 C C . GLU A 1 85 ? 4.77744 -6.86482 16.63415 1.000 20.55465 85 GLU A C 1
ATOM 620 O O . GLU A 1 85 ? 5.77272 -7.12499 15.95187 1.000 19.76742 85 GLU A O 1
ATOM 626 N N . PHE A 1 86 ? 4.70533 -7.15635 17.93504 1.000 17.77801 86 PHE A N 1
ATOM 627 C CA . PHE A 1 86 ? 5.81476 -7.81372 18.60556 1.000 17.70462 86 PHE A CA 1
ATOM 628 C C . PHE A 1 86 ? 5.29248 -8.67442 19.73637 1.000 18.33448 86 PHE A C 1
ATOM 629 O O . PHE A 1 86 ? 4.24509 -8.39789 20.31949 1.000 17.53301 86 PHE A O 1
ATOM 637 N N . ARG A 1 87 ? 6.06342 -9.69922 20.07468 1.000 18.75915 87 ARG A N 1
ATOM 638 C CA . ARG A 1 87 ? 5.77959 -10.43207 21.29786 1.000 17.72939 87 ARG A CA 1
ATOM 639 C C . ARG A 1 87 ? 7.08403 -10.99449 21.82853 1.000 22.39471 87 ARG A C 1
ATOM 640 O O . ARG A 1 87 ? 7.97973 -11.35715 21.05675 1.000 23.19257 87 ARG A O 1
ATOM 648 N N . CYS A 1 88 ? 7.19042 -11.03432 23.14554 1.000 17.54574 88 CYS A N 1
ATOM 649 C CA . CYS A 1 88 ? 8.32718 -11.64463 23.80774 1.000 19.54777 88 CYS A CA 1
ATOM 650 C C . CYS A 1 88 ? 7.86871 -12.97011 24.38251 1.000 20.02071 88 CYS A C 1
ATOM 651 O O . CYS A 1 88 ? 6.87325 -13.00723 25.10588 1.000 17.90264 88 CYS A O 1
ATOM 654 N N . GLU A 1 89 ? 8.57236 -14.05197 24.03516 1.000 19.04132 89 GLU A N 1
ATOM 655 C CA . GLU A 1 89 ? 8.24479 -15.39420 24.50392 1.000 22.51957 89 GLU A CA 1
ATOM 656 C C . GLU A 1 89 ? 9.33523 -15.90447 25.43890 1.000 19.51098 89 GLU A C 1
ATOM 657 O O . GLU A 1 89 ? 10.52155 -15.72390 25.16900 1.000 20.83142 89 GLU A O 1
ATOM 663 N N . SER A 1 90 ? 8.93338 -16.58666 26.50767 1.000 18.74452 90 SER A N 1
ATOM 664 C CA . SER A 1 90 ? 9.90853 -17.25134 27.35539 1.000 19.61515 90 SER A CA 1
ATOM 665 C C . SER A 1 90 ? 10.42725 -18.52228 26.68146 1.000 19.95082 90 SER A C 1
ATOM 666 O O . SER A 1 90 ? 9.97334 -18.93383 25.60291 1.000 19.62447 90 SER A O 1
ATOM 669 N N . ALA A 1 91 ? 11.39807 -19.16315 27.34219 1.000 19.54399 91 ALA A N 1
ATOM 670 C CA . ALA A 1 91 ? 11.95340 -20.40185 26.80841 1.000 21.27609 91 ALA A CA 1
ATOM 671 C C . ALA A 1 91 ? 10.89552 -21.48187 26.61298 1.000 23.12212 91 ALA A C 1
ATOM 672 O O . ALA A 1 91 ? 11.10866 -22.40130 25.81242 1.000 21.41636 91 ALA A O 1
ATOM 674 N N . THR A 1 92 ? 9.78584 -21.41541 27.34476 1.000 20.50297 92 THR A N 1
ATOM 675 C CA . THR A 1 92 ? 8.69814 -22.38641 27.20355 1.000 20.97110 92 THR A CA 1
ATOM 676 C C . THR A 1 92 ? 7.68004 -22.00340 26.12981 1.000 20.91552 92 THR A C 1
ATOM 677 O O . THR A 1 92 ? 6.74203 -22.77354 25.87485 1.000 21.31714 92 THR A O 1
ATOM 681 N N . GLY A 1 93 ? 7.83455 -20.84111 25.50206 1.000 20.46672 93 GLY A N 1
ATOM 682 C CA . GLY A 1 93 ? 6.81945 -20.31748 24.61042 1.000 20.37895 93 GLY A CA 1
ATOM 683 C C . GLY A 1 93 ? 5.79169 -19.42457 25.27614 1.000 21.31220 93 GLY A C 1
ATOM 684 O O . GLY A 1 93 ? 5.01581 -18.76569 24.56773 1.000 19.85003 93 GLY A O 1
ATOM 685 N N . GLU A 1 94 ? 5.76535 -19.36527 26.60603 1.000 19.87082 94 GLU A N 1
ATOM 686 C CA . GLU A 1 94 ? 4.80995 -18.49456 27.28250 1.000 19.85610 94 GLU A CA 1
ATOM 687 C C . GLU A 1 94 ? 5.01517 -17.04595 26.86413 1.000 20.01326 94 GLU A C 1
ATOM 688 O O . GLU A 1 94 ? 6.14346 -16.53910 26.85711 1.000 18.81242 94 GLU A O 1
ATOM 694 N N . VAL A 1 95 ? 3.92278 -16.35603 26.53859 1.000 18.87320 95 VAL A N 1
ATOM 695 C CA . VAL A 1 95 ? 4.05010 -14.97663 26.07015 1.000 18.45554 95 VAL A CA 1
ATOM 696 C C . VAL A 1 95 ? 4.22042 -14.05080 27.27123 1.000 18.17628 95 VAL A C 1
ATOM 697 O O . VAL A 1 95 ? 3.37485 -14.01735 28.17311 1.000 18.84111 95 VAL A O 1
ATOM 701 N N . LEU A 1 96 ? 5.34687 -13.33313 27.30953 1.000 17.83721 96 LEU A N 1
ATOM 702 C CA . LEU A 1 96 ? 5.66574 -12.40690 28.39038 1.000 17.53251 96 LEU A CA 1
ATOM 703 C C . LEU A 1 96 ? 5.19648 -10.99309 28.09971 1.000 19.63284 96 LEU A C 1
ATOM 704 O O . LEU A 1 96 ? 4.93937 -10.21936 29.03386 1.000 20.36752 96 LEU A O 1
ATOM 709 N N . GLU A 1 97 ? 5.13398 -10.63018 26.82338 1.000 18.75994 97 GLU A N 1
ATOM 710 C CA . GLU A 1 97 ? 4.57847 -9.34733 26.41165 1.000 20.52322 97 GLU A CA 1
ATOM 711 C C . GLU A 1 97 ? 4.09667 -9.48327 24.97793 1.000 17.56045 97 GLU A C 1
ATOM 712 O O . GLU A 1 97 ? 4.66484 -10.23321 24.18725 1.000 17.33633 97 GLU A O 1
ATOM 718 N N . ARG A 1 98 ? 3.03159 -8.76436 24.65182 1.000 17.05606 98 ARG A N 1
ATOM 719 C CA . ARG A 1 98 ? 2.59463 -8.71945 23.26447 1.000 17.22081 98 ARG A CA 1
ATOM 720 C C . ARG A 1 98 ? 2.00946 -7.34710 22.99274 1.000 17.03154 98 ARG A C 1
ATOM 721 O O . ARG A 1 98 ? 1.27945 -6.80863 23.83030 1.000 16.87995 98 ARG A O 1
ATOM 729 N N . GLY A 1 99 ? 2.34296 -6.77629 21.84199 1.000 17.07965 99 GLY A N 1
ATOM 730 C CA . GLY A 1 99 ? 1.87753 -5.42940 21.59395 1.000 16.93887 99 GLY A CA 1
ATOM 731 C C . GLY A 1 99 ? 2.03860 -5.05658 20.14186 1.000 17.12419 99 GLY A C 1
ATOM 732 O O . GLY A 1 99 ? 2.27978 -5.90384 19.28189 1.000 17.39398 99 GLY A O 1
ATOM 733 N N . VAL A 1 100 ? 1.86248 -3.77118 19.86873 1.000 17.02962 100 VAL A N 1
ATOM 734 C CA . VAL A 1 100 ? 2.09912 -3.25841 18.52654 1.000 17.23270 100 VAL A CA 1
ATOM 735 C C . VAL A 1 100 ? 2.67323 -1.85784 18.66698 1.000 17.77783 100 VAL A C 1
ATOM 736 O O . VAL A 1 100 ? 2.24965 -1.09025 19.53715 1.000 16.85305 100 VAL A O 1
ATOM 740 N N . ASP A 1 101 ? 3.68373 -1.55016 17.85705 1.000 17.17118 101 ASP A N 1
ATOM 741 C CA . ASP A 1 101 ? 4.24000 -0.20015 17.74683 1.000 17.70926 101 ASP A CA 1
ATOM 742 C C . ASP A 1 101 ? 3.58622 0.50776 16.56836 1.000 19.44344 101 ASP A C 1
ATOM 743 O O . ASP A 1 101 ? 3.47960 -0.06946 15.47631 1.000 17.68791 101 ASP A O 1
ATOM 748 N N . VAL A 1 102 ? 3.15674 1.75298 16.77514 1.000 17.32302 102 VAL A N 1
ATOM 749 C CA . VAL A 1 102 ? 2.66109 2.58126 15.68649 1.000 17.61859 102 VAL A CA 1
ATOM 750 C C . VAL A 1 102 ? 3.61440 3.75586 15.57929 1.000 17.93074 102 VAL A C 1
ATOM 751 O O . VAL A 1 102 ? 3.75211 4.53536 16.52917 1.000 17.41360 102 VAL A O 1
ATOM 755 N N . PHE A 1 103 ? 4.29801 3.85990 14.45344 1.000 17.92471 103 PHE A N 1
ATOM 756 C CA . PHE A 1 103 ? 5.24268 4.93864 14.24140 1.000 18.00127 103 PHE A CA 1
ATOM 757 C C . PHE A 1 103 ? 4.59241 5.99565 13.36050 1.000 18.65732 103 PHE A C 1
ATOM 758 O O . PHE A 1 103 ? 3.84850 5.67243 12.42670 1.000 20.54404 103 PHE A O 1
ATOM 766 N N . THR A 1 104 ? 4.85831 7.25685 13.67728 1.000 18.57354 104 THR A N 1
ATOM 767 C CA . THR A 1 104 ? 4.53387 8.37900 12.81561 1.000 21.64279 104 THR A CA 1
ATOM 768 C C . THR A 1 104 ? 5.85366 9.02176 12.43753 1.000 21.03038 104 THR A C 1
ATOM 769 O O . THR A 1 104 ? 6.66179 9.33666 13.31608 1.000 18.69792 104 THR A O 1
ATOM 773 N N . LEU A 1 105 ? 6.08454 9.18637 11.13917 1.000 21.47893 105 LEU A N 1
ATOM 774 C CA . LEU A 1 105 ? 7.35150 9.68287 10.63032 1.000 20.90663 105 LEU A CA 1
ATOM 775 C C . LEU A 1 105 ? 7.17130 11.09115 10.08304 1.000 22.02617 105 LEU A C 1
ATOM 776 O O . LEU A 1 105 ? 6.07593 11.47472 9.66423 1.000 26.86831 105 LEU A O 1
ATOM 781 N N . ARG A 1 106 ? 8.25845 11.85100 10.09480 1.000 22.42414 106 ARG A N 1
ATOM 782 C CA . ARG A 1 106 ? 8.29035 13.14133 9.42098 1.000 30.90428 106 ARG A CA 1
ATOM 783 C C . ARG A 1 106 ? 9.71401 13.42731 8.97191 1.000 29.49310 106 ARG A C 1
ATOM 784 O O . ARG A 1 106 ? 10.65107 13.30804 9.76327 1.000 28.87543 106 ARG A O 1
ATOM 792 N N . ASP A 1 107 ? 9.87218 13.78828 7.69608 1.000 35.70504 107 ASP A N 1
ATOM 793 C CA . ASP A 1 107 ? 11.18534 14.12135 7.14311 1.000 35.19188 107 ASP A CA 1
ATOM 794 C C . ASP A 1 107 ? 12.21113 13.02019 7.41816 1.000 33.11479 107 ASP A C 1
ATOM 795 O O . ASP A 1 107 ? 13.35982 13.28564 7.77696 1.000 33.36462 107 ASP A O 1
ATOM 800 N N . GLY A 1 108 ? 11.79909 11.76824 7.23427 1.000 27.14165 108 GLY A N 1
ATOM 801 C CA . GLY A 1 108 ? 12.71270 10.65748 7.41213 1.000 32.22353 108 GLY A CA 1
ATOM 802 C C . GLY A 1 108 ? 13.15705 10.39338 8.83850 1.000 28.80018 108 GLY A C 1
ATOM 803 O O . GLY A 1 108 ? 14.14580 9.68715 9.04165 1.000 26.55144 108 GLY A O 1
ATOM 804 N N . LYS A 1 109 ? 12.45864 10.93768 9.83439 1.000 26.21440 109 LYS A N 1
ATOM 805 C CA . LYS A 1 109 ? 12.77488 10.66210 11.23356 1.000 23.41010 109 LYS A CA 1
ATOM 806 C C . LYS A 1 109 ? 11.52197 10.20797 11.97087 1.000 22.51872 109 LYS A C 1
ATOM 807 O O . LYS A 1 109 ? 10.39255 10.43254 11.52849 1.000 21.22891 109 LYS A O 1
ATOM 813 N N . ILE A 1 110 ? 11.71653 9.57764 13.12586 1.000 20.80086 110 ILE A N 1
ATOM 814 C CA . ILE A 1 110 ? 10.56311 9.13929 13.90731 1.000 20.94111 110 ILE A CA 1
ATOM 815 C C . ILE A 1 110 ? 10.03204 10.31772 14.71541 1.000 19.62206 110 ILE A C 1
ATOM 816 O O . ILE A 1 110 ? 10.72145 10.83435 15.60462 1.000 21.40845 110 ILE A O 1
ATOM 821 N N . LEU A 1 111 ? 8.79492 10.72095 14.43157 1.000 18.47299 111 LEU A N 1
ATOM 822 C CA . LEU A 1 111 ? 8.12987 11.76645 15.20085 1.000 18.94384 111 LEU A CA 1
ATOM 823 C C . LEU A 1 111 ? 7.44959 11.18958 16.43345 1.000 21.40422 111 LEU A C 1
ATOM 824 O O . LEU A 1 111 ? 7.49676 11.78912 17.51686 1.000 18.29706 111 LEU A O 1
ATOM 829 N N . VAL A 1 112 ? 6.81754 10.02337 16.29067 1.000 17.90614 112 VAL A N 1
ATOM 830 C CA . VAL A 1 112 ? 6.16114 9.37040 17.41478 1.000 17.56184 112 VAL A CA 1
ATOM 831 C C . VAL A 1 112 ? 6.40050 7.87808 17.30469 1.000 17.79409 112 VAL A C 1
ATOM 832 O O . VAL A 1 112 ? 6.15418 7.28193 16.25167 1.000 17.60053 112 VAL A O 1
ATOM 836 N N . LYS A 1 113 ? 6.85894 7.27634 18.39365 1.000 17.08503 113 LYS A N 1
ATOM 837 C CA . LYS A 1 113 ? 6.77349 5.83423 18.57285 1.000 16.92858 113 LYS A CA 1
ATOM 838 C C . LYS A 1 113 ? 5.72125 5.61724 19.65055 1.000 16.73126 113 LYS A C 1
ATOM 839 O O . LYS A 1 113 ? 5.95164 5.95631 20.81284 1.000 18.05305 113 LYS A O 1
ATOM 845 N N . ASP A 1 114 ? 4.57188 5.06129 19.26663 1.000 16.80797 114 ASP A N 1
ATOM 846 C CA . ASP A 1 114 ? 3.41133 4.92730 20.15380 1.000 16.71778 114 ASP A CA 1
ATOM 847 C C . ASP A 1 114 ? 3.20552 3.43392 20.41001 1.000 16.58309 114 ASP A C 1
ATOM 848 O O . ASP A 1 114 ? 2.84857 2.68771 19.48881 1.000 16.74985 114 ASP A O 1
ATOM 853 N N . VAL A 1 115 ? 3.42042 2.98754 21.65593 1.000 16.36517 115 VAL A N 1
ATOM 854 C CA . VAL A 1 115 ? 3.38967 1.55790 21.97773 1.000 16.31128 115 VAL A CA 1
ATOM 855 C C . VAL A 1 115 ? 2.05420 1.19653 22.62164 1.000 16.28623 115 VAL A C 1
ATOM 856 O O . VAL A 1 115 ? 1.62088 1.85041 23.57748 1.000 16.45024 115 VAL A O 1
ATOM 860 N N . PHE A 1 116 ? 1.41481 0.13748 22.11493 1.000 16.40986 116 PHE A N 1
ATOM 861 C CA . PHE A 1 116 ? 0.17310 -0.36255 22.68344 1.000 16.41601 116 PHE A CA 1
ATOM 862 C C . PHE A 1 116 ? 0.33653 -1.83306 23.03903 1.000 16.44639 116 PHE A C 1
ATOM 863 O O . PHE A 1 116 ? 1.03689 -2.56955 22.34231 1.000 17.53980 116 PHE A O 1
ATOM 871 N N . ARG A 1 117 ? -0.34191 -2.28885 24.09230 1.000 16.39976 117 ARG A N 1
ATOM 872 C CA . ARG A 1 117 ? -0.06581 -3.64028 24.56422 1.000 16.46064 117 ARG A CA 1
ATOM 873 C C . ARG A 1 117 ? -1.33090 -4.40575 24.93693 1.000 16.58510 117 ARG A C 1
ATOM 874 O O . ARG A 1 117 ? -2.38083 -3.82710 25.21417 1.000 16.56288 117 ARG A O 1
ATOM 882 N N . LYS A 1 118 ? -1.21024 -5.73419 24.90877 1.000 16.75185 118 LYS A N 1
ATOM 883 C CA . LYS A 1 118 ? -2.09056 -6.61757 25.65752 1.000 16.87929 118 LYS A CA 1
ATOM 884 C C . LYS A 1 118 ? -1.69400 -6.58669 27.12572 1.000 16.76398 118 LYS A C 1
ATOM 885 O O . LYS A 1 118 ? -0.55719 -6.25342 27.47304 1.000 17.77962 118 LYS A O 1
ATOM 891 N N . ALA A 1 119 ? -2.63237 -6.96406 27.99836 1.000 17.07501 119 ALA A N 1
ATOM 892 C CA . ALA A 1 119 ? -2.33473 -6.95296 29.42648 1.000 20.36643 119 ALA A CA 1
ATOM 893 C C . ALA A 1 119 ? -2.98407 -8.13862 30.11916 1.000 20.96021 119 ALA A C 1
ATOM 894 O O . ALA A 1 119 ? -4.00273 -8.65860 29.67354 1.000 21.50403 119 ALA A O 1
ATOM 896 N N . LYS A 1 120 ? -2.37554 -8.55690 31.22001 1.000 24.15756 120 LYS A N 1
ATOM 897 C CA . LYS A 1 120 ? -3.06385 -9.46473 32.13258 1.000 27.65998 120 LYS A CA 1
ATOM 898 C C . LYS A 1 120 ? -4.04908 -8.68825 33.00805 1.000 33.40051 120 LYS A C 1
ATOM 899 O O . LYS A 1 120 ? -3.96338 -7.46539 33.14646 1.000 33.05571 120 LYS A O 1
ATOM 905 N N . LEU A 1 121 ? -4.99381 -9.41507 33.60367 1.000 39.24012 121 LEU A N 1
ATOM 906 C CA . LEU A 1 121 ? -5.86955 -8.84687 34.63816 1.000 41.94981 121 LEU A CA 1
ATOM 907 C C . LEU A 1 121 ? -5.27671 -9.03107 36.03368 1.000 42.70934 121 LEU A C 1
ATOM 908 O O . LEU A 1 121 ? -4.08006 -8.84298 36.24733 1.000 43.53056 121 LEU A O 1
ATOM 913 N N . ASP B 1 3 ? 10.75498 -0.03493 62.52434 1.000 46.30101 3 ASP B N 1
ATOM 914 C CA . ASP B 1 3 ? 11.69691 0.28709 61.45703 1.000 41.14503 3 ASP B CA 1
ATOM 915 C C . ASP B 1 3 ? 11.13583 1.42360 60.61257 1.000 42.09247 3 ASP B C 1
ATOM 916 O O . ASP B 1 3 ? 10.17882 1.23632 59.86135 1.000 44.73384 3 ASP B O 1
ATOM 921 N N . THR B 1 4 ? 11.72589 2.60927 60.74805 1.000 39.68451 4 THR B N 1
ATOM 922 C CA . THR B 1 4 ? 11.25504 3.79876 60.05293 1.000 39.17103 4 THR B CA 1
ATOM 923 C C . THR B 1 4 ? 12.11275 4.14509 58.84046 1.000 37.43056 4 THR B C 1
ATOM 924 O O . THR B 1 4 ? 11.98537 5.24545 58.29847 1.000 37.50112 4 THR B O 1
ATOM 928 N N . SER B 1 5 ? 12.98501 3.24095 58.41804 1.000 32.67206 5 SER B N 1
ATOM 929 C CA . SER B 1 5 ? 13.84378 3.49882 57.26810 1.000 32.28551 5 SER B CA 1
ATOM 930 C C . SER B 1 5 ? 13.01739 3.78078 56.01084 1.000 28.71651 5 SER B C 1
ATOM 931 O O . SER B 1 5 ? 12.09182 3.02002 55.69626 1.000 28.03063 5 SER B O 1
ATOM 934 N N . PRO B 1 6 ? 13.32487 4.84663 55.26637 1.000 27.67634 6 PRO B N 1
ATOM 935 C CA . PRO B 1 6 ? 12.65570 5.04403 53.97249 1.000 31.04863 6 PRO B CA 1
ATOM 936 C C . PRO B 1 6 ? 13.07671 4.01893 52.94349 1.000 26.14342 6 PRO B C 1
ATOM 937 O O . PRO B 1 6 ? 12.39643 3.86663 51.92246 1.000 25.68904 6 PRO B O 1
ATOM 941 N N . VAL B 1 7 ? 14.19311 3.32485 53.17335 1.000 24.65483 7 VAL B N 1
ATOM 942 C CA . VAL B 1 7 ? 14.59623 2.24756 52.27855 1.000 22.23199 7 VAL B CA 1
ATOM 943 C C . VAL B 1 7 ? 13.70060 1.03321 52.47781 1.000 25.71144 7 VAL B C 1
ATOM 944 O O . VAL B 1 7 ? 13.18441 0.45940 51.51400 1.000 25.02692 7 VAL B O 1
ATOM 948 N N . ALA B 1 8 ? 13.48084 0.63697 53.73345 1.000 26.84148 8 ALA B N 1
ATOM 949 C CA . ALA B 1 8 ? 12.51295 -0.42093 54.00254 1.000 26.32716 8 ALA B CA 1
ATOM 950 C C . ALA B 1 8 ? 11.14114 -0.06368 53.43208 1.000 29.83722 8 ALA B C 1
ATOM 951 O O . ALA B 1 8 ? 10.47754 -0.90564 52.81565 1.000 30.40841 8 ALA B O 1
ATOM 953 N N . ALA B 1 9 ? 10.70615 1.18582 53.61988 1.000 26.18887 9 ALA B N 1
ATOM 954 C CA . ALA B 1 9 ? 9.40334 1.60055 53.11817 1.000 27.39143 9 ALA B CA 1
ATOM 955 C C . ALA B 1 9 ? 9.35105 1.51155 51.59599 1.000 29.90037 9 ALA B C 1
ATOM 956 O O . ALA B 1 9 ? 8.33852 1.09590 51.01910 1.000 28.71401 9 ALA B O 1
ATOM 958 N N . PHE B 1 10 ? 10.45100 1.86715 50.93436 1.000 26.75341 10 PHE B N 1
ATOM 959 C CA . PHE B 1 10 ? 10.49819 1.81685 49.47567 1.000 26.10385 10 PHE B CA 1
ATOM 960 C C . PHE B 1 10 ? 10.30126 0.39281 48.96542 1.000 28.69077 10 PHE B C 1
ATOM 961 O O . PHE B 1 10 ? 9.49453 0.15326 48.06147 1.000 30.15586 10 PHE B O 1
ATOM 969 N N . PHE B 1 11 ? 11.02281 -0.57419 49.53876 1.000 29.68815 11 PHE B N 1
ATOM 970 C CA . PHE B 1 11 ? 10.87520 -1.95311 49.07918 1.000 31.74439 11 PHE B CA 1
ATOM 971 C C . PHE B 1 11 ? 9.50602 -2.51284 49.43394 1.000 33.99291 11 PHE B C 1
ATOM 972 O O . PHE B 1 11 ? 8.92370 -3.27529 48.65437 1.000 36.96944 11 PHE B O 1
ATOM 980 N N . ALA B 1 12 ? 8.97376 -2.15126 50.60454 1.000 34.53931 12 ALA B N 1
ATOM 981 C CA . ALA B 1 12 ? 7.61356 -2.55405 50.94658 1.000 34.21633 12 ALA B CA 1
ATOM 982 C C . ALA B 1 12 ? 6.61536 -2.02149 49.92427 1.000 36.69259 12 ALA B C 1
ATOM 983 O O . ALA B 1 12 ? 5.73126 -2.75170 49.46190 1.000 38.02405 12 ALA B O 1
ATOM 985 N N . ALA B 1 13 ? 6.73748 -0.74054 49.56626 1.000 35.04651 13 ALA B N 1
ATOM 986 C CA . ALA B 1 13 ? 5.83635 -0.16205 48.57449 1.000 33.51666 13 ALA B CA 1
ATOM 987 C C . ALA B 1 13 ? 5.96741 -0.86704 47.23282 1.000 35.00166 13 ALA B C 1
ATOM 988 O O . ALA B 1 13 ? 4.96213 -1.14209 46.56703 1.000 38.91579 13 ALA B O 1
ATOM 990 N N . CYS B 1 14 ? 7.19627 -1.16952 46.81237 1.000 34.27793 14 CYS B N 1
ATOM 991 C CA . CYS B 1 14 ? 7.37261 -1.86484 45.54180 1.000 35.69299 14 CYS B CA 1
ATOM 992 C C . CYS B 1 14 ? 6.74399 -3.25017 45.58883 1.000 40.72653 14 CYS B C 1
ATOM 993 O O . CYS B 1 14 ? 6.12067 -3.69304 44.61618 1.000 42.87956 14 CYS B O 1
ATOM 996 N N . ASP B 1 15 ? 6.87663 -3.94043 46.72192 1.000 37.73789 15 ASP B N 1
ATOM 997 C CA . ASP B 1 15 ? 6.28672 -5.26888 46.84168 1.000 44.61010 15 ASP B CA 1
ATOM 998 C C . ASP B 1 15 ? 4.76740 -5.20912 46.80150 1.000 42.83012 15 ASP B C 1
ATOM 999 O O . ASP B 1 15 ? 4.11687 -6.17832 46.39414 1.000 47.66518 15 ASP B O 1
ATOM 1004 N N . ALA B 1 16 ? 4.18602 -4.09391 47.22299 1.000 42.92521 16 ALA B N 1
ATOM 1005 C CA . ALA B 1 16 ? 2.74356 -3.91359 47.17886 1.000 45.56405 16 ALA B CA 1
ATOM 1006 C C . ALA B 1 16 ? 2.26343 -3.29375 45.87406 1.000 44.31676 16 ALA B C 1
ATOM 1007 O O . ALA B 1 16 ? 1.06479 -3.04065 45.73734 1.000 45.84567 16 ALA B O 1
ATOM 1009 N N . ASP B 1 17 ? 3.16077 -3.04426 44.91660 1.000 42.25749 17 ASP B N 1
ATOM 1010 C CA . ASP B 1 17 ? 2.80850 -2.36496 43.66984 1.000 45.45478 17 ASP B CA 1
ATOM 1011 C C . ASP B 1 17 ? 2.25258 -0.96433 43.92721 1.000 42.45933 17 ASP B C 1
ATOM 1012 O O . ASP B 1 17 ? 1.49388 -0.42678 43.11719 1.000 39.73340 17 ASP B O 1
ATOM 1017 N N . ASP B 1 18 ? 2.61698 -0.35853 45.05976 1.000 38.97001 18 ASP B N 1
ATOM 1018 C CA . ASP B 1 18 ? 2.20062 1.00704 45.38341 1.000 35.88622 18 ASP B CA 1
ATOM 1019 C C . ASP B 1 18 ? 3.31611 1.94915 44.94096 1.000 36.96373 18 ASP B C 1
ATOM 1020 O O . ASP B 1 18 ? 4.12481 2.42427 45.74202 1.000 31.96921 18 ASP B O 1
ATOM 1025 N N . LEU B 1 19 ? 3.35376 2.22919 43.63433 1.000 36.74519 19 LEU B N 1
ATOM 1026 C CA . LEU B 1 19 ? 4.47242 2.99931 43.10967 1.000 33.41641 19 LEU B CA 1
ATOM 1027 C C . LEU B 1 19 ? 4.43564 4.45556 43.54643 1.000 33.04773 19 LEU B C 1
ATOM 1028 O O . LEU B 1 19 ? 5.48679 5.10577 43.57281 1.000 29.41913 19 LEU B O 1
ATOM 1033 N N . ASP B 1 20 ? 3.26427 4.98734 43.90125 1.000 36.05620 20 ASP B N 1
ATOM 1034 C CA . ASP B 1 20 ? 3.21592 6.36310 44.38571 1.000 33.05603 20 ASP B CA 1
ATOM 1035 C C . ASP B 1 20 ? 3.88294 6.48121 45.75609 1.000 35.02589 20 ASP B C 1
ATOM 1036 O O . ASP B 1 20 ? 4.66944 7.40610 46.00380 1.000 31.45640 20 ASP B O 1
ATOM 1041 N N . ALA B 1 21 ? 3.57738 5.55244 46.66626 1.000 33.80284 21 ALA B N 1
ATOM 1042 C CA . ALA B 1 21 ? 4.23133 5.56562 47.96965 1.000 31.28608 21 ALA B CA 1
ATOM 1043 C C . ALA B 1 21 ? 5.72562 5.29832 47.84504 1.000 29.67489 21 ALA B C 1
ATOM 1044 O O . ALA B 1 21 ? 6.51467 5.81378 48.64224 1.000 30.48340 21 ALA B O 1
ATOM 1046 N N . ALA B 1 22 ? 6.12759 4.48837 46.86245 1.000 30.08358 22 ALA B N 1
ATOM 1047 C CA . ALA B 1 22 ? 7.54693 4.18976 46.68132 1.000 30.58330 22 ALA B CA 1
ATOM 1048 C C . ALA B 1 22 ? 8.30660 5.43090 46.23370 1.000 27.66303 22 ALA B C 1
ATOM 1049 O O . ALA B 1 22 ? 9.36670 5.75026 46.77949 1.000 27.75993 22 ALA B O 1
ATOM 1051 N N . ALA B 1 23 ? 7.77679 6.15120 45.24088 1.000 29.10904 23 ALA B N 1
ATOM 1052 C CA . ALA B 1 23 ? 8.39368 7.41062 44.84090 1.000 28.22912 23 ALA B CA 1
ATOM 1053 C C . ALA B 1 23 ? 8.48967 8.37762 46.01480 1.000 28.77105 23 ALA B C 1
ATOM 1054 O O . ALA B 1 23 ? 9.47362 9.11812 46.14468 1.000 26.25844 23 ALA B O 1
ATOM 1056 N N . ASP B 1 24 ? 7.48869 8.37740 46.89594 1.000 31.83257 24 ASP B N 1
ATOM 1057 C CA . ASP B 1 24 ? 7.48748 9.34673 47.98369 1.000 32.91669 24 ASP B CA 1
ATOM 1058 C C . ASP B 1 24 ? 8.51222 9.02754 49.06279 1.000 31.73623 24 ASP B C 1
ATOM 1059 O O . ASP B 1 24 ? 8.68723 9.83760 49.97818 1.000 33.47111 24 ASP B O 1
ATOM 1064 N N . CYS B 1 25 ? 9.19571 7.88258 48.97483 1.000 28.75394 25 CYS B N 1
ATOM 1065 C CA . CYS B 1 25 ? 10.29785 7.60038 49.88691 1.000 27.21781 25 CYS B CA 1
ATOM 1066 C C . CYS B 1 25 ? 11.53538 8.41893 49.56804 1.000 27.15563 25 CYS B C 1
ATOM 1067 O O . CYS B 1 25 ? 12.46670 8.45164 50.38221 1.000 25.15799 25 CYS B O 1
ATOM 1070 N N . PHE B 1 26 ? 11.57030 9.06802 48.40859 1.000 22.04561 26 PHE B N 1
ATOM 1071 C CA . PHE B 1 26 ? 12.67275 9.93775 48.04158 1.000 25.22263 26 PHE B CA 1
ATOM 1072 C C . PHE B 1 26 ? 12.43300 11.34929 48.55878 1.000 29.44017 26 PHE B C 1
ATOM 1073 O O . PHE B 1 26 ? 11.28899 11.79930 48.69069 1.000 33.94118 26 PHE B O 1
ATOM 1081 N N . ALA B 1 27 ? 13.53047 12.04028 48.85827 1.000 26.48885 27 ALA B N 1
ATOM 1082 C CA . ALA B 1 27 ? 13.46584 13.45093 49.18553 1.000 29.87980 27 ALA B CA 1
ATOM 1083 C C . ALA B 1 27 ? 12.96222 14.23188 47.97721 1.000 32.30124 27 ALA B C 1
ATOM 1084 O O . ALA B 1 27 ? 13.00917 13.75039 46.84384 1.000 25.98282 27 ALA B O 1
ATOM 1086 N N . PRO B 1 28 ? 12.48778 15.45613 48.18613 1.000 32.63254 28 PRO B N 1
ATOM 1087 C CA . PRO B 1 28 ? 12.02550 16.23735 47.03126 1.000 33.09856 28 PRO B CA 1
ATOM 1088 C C . PRO B 1 28 ? 13.14484 16.53468 46.05932 1.000 27.65017 28 PRO B C 1
ATOM 1089 O O . PRO B 1 28 ? 12.89356 16.72225 44.86074 1.000 32.50654 28 PRO B O 1
ATOM 1093 N N . ASP B 1 29 ? 14.37993 16.58008 46.54864 1.000 30.50388 29 ASP B N 1
ATOM 1094 C CA . ASP B 1 29 ? 15.56917 16.70127 45.72158 1.000 28.89309 29 ASP B CA 1
ATOM 1095 C C . ASP B 1 29 ? 16.31583 15.38077 45.57979 1.000 25.79846 29 ASP B C 1
ATOM 1096 O O . ASP B 1 29 ? 17.49520 15.39061 45.22835 1.000 26.62495 29 ASP B O 1
ATOM 1101 N N . GLY B 1 30 ? 15.66005 14.25715 45.86187 1.000 27.03578 30 GLY B N 1
ATOM 1102 C CA . GLY B 1 30 ? 16.32859 12.97778 45.77325 1.000 24.68368 30 GLY B CA 1
ATOM 1103 C C . GLY B 1 30 ? 16.59072 12.56990 44.33866 1.000 23.74005 30 GLY B C 1
ATOM 1104 O O . GLY B 1 30 ? 15.93488 13.02730 43.39774 1.000 20.84301 30 GLY B O 1
ATOM 1105 N N . VAL B 1 31 ? 17.57809 11.68024 44.16859 1.000 19.62788 31 VAL B N 1
ATOM 1106 C CA . VAL B 1 31 ? 17.93120 11.16641 42.85273 1.000 18.04551 31 VAL B CA 1
ATOM 1107 C C . VAL B 1 31 ? 18.17271 9.67062 42.95469 1.000 17.80979 31 VAL B C 1
ATOM 1108 O O . VAL B 1 31 ? 18.49818 9.13146 44.01732 1.000 18.01075 31 VAL B O 1
ATOM 1112 N N . TRP B 1 32 ? 18.02833 9.02053 41.80775 1.000 17.42508 32 TRP B N 1
ATOM 1113 C CA . TRP B 1 32 ? 18.25708 7.59829 41.62291 1.000 17.18863 32 TRP B CA 1
ATOM 1114 C C . TRP B 1 32 ? 19.30218 7.51283 40.52024 1.000 16.92888 32 TRP B C 1
ATOM 1115 O O . TRP B 1 32 ? 19.03012 7.88417 39.37094 1.000 16.74541 32 TRP B O 1
ATOM 1126 N N . ILE B 1 33 ? 20.51323 7.10007 40.86271 1.000 16.95310 33 ILE B N 1
ATOM 1127 C CA . ILE B 1 33 ? 21.60530 7.06999 39.89753 1.000 16.75349 33 ILE B CA 1
ATOM 1128 C C . ILE B 1 33 ? 21.80937 5.61860 39.48628 1.000 16.53267 33 ILE B C 1
ATOM 1129 O O . ILE B 1 33 ? 22.37172 4.82669 40.24938 1.000 16.62285 33 ILE B O 1
ATOM 1134 N N . VAL B 1 34 ? 21.36301 5.27484 38.26737 1.000 16.28797 34 VAL B N 1
ATOM 1135 C CA . VAL B 1 34 ? 21.53958 3.90827 37.77880 1.000 16.12241 34 VAL B CA 1
ATOM 1136 C C . VAL B 1 34 ? 22.99362 3.66548 37.39812 1.000 16.06418 34 VAL B C 1
ATOM 1137 O O . VAL B 1 34 ? 23.79851 4.58869 37.21113 1.000 16.09877 34 VAL B O 1
ATOM 1141 N N . ALA B 1 35 ? 23.32676 2.37995 37.24292 1.000 15.99880 35 ALA B N 1
ATOM 1142 C CA . ALA B 1 35 ? 24.71797 1.99006 37.07622 1.000 15.98511 35 ALA B CA 1
ATOM 1143 C C . ALA B 1 35 ? 25.30193 2.47687 35.75440 1.000 17.62305 35 ALA B C 1
ATOM 1144 O O . ALA B 1 35 ? 26.47856 2.84171 35.70574 1.000 17.89810 35 ALA B O 1
ATOM 1146 N N . ALA B 1 36 ? 24.51551 2.47237 34.67156 1.000 15.71931 36 ALA B N 1
ATOM 1147 C CA . ALA B 1 36 ? 25.04111 2.72430 33.32754 1.000 19.10854 36 ALA B CA 1
ATOM 1148 C C . ALA B 1 36 ? 24.61476 4.09235 32.80141 1.000 18.77552 36 ALA B C 1
ATOM 1149 O O . ALA B 1 36 ? 23.48960 4.53471 33.02611 1.000 19.20423 36 ALA B O 1
ATOM 1151 N N . GLY B 1 37 ? 25.52762 4.77713 32.11440 1.000 17.91017 37 GLY B N 1
ATOM 1152 C CA . GLY B 1 37 ? 25.21108 6.07253 31.54224 1.000 17.10259 37 GLY B CA 1
ATOM 1153 C C . GLY B 1 37 ? 26.47533 6.89245 31.35551 1.000 18.53990 37 GLY B C 1
ATOM 1154 O O . GLY B 1 37 ? 27.58003 6.44371 31.66667 1.000 19.93369 37 GLY B O 1
ATOM 1155 N N . PRO B 1 38 ? 26.33841 8.12642 30.87022 1.000 22.94062 38 PRO B N 1
ATOM 1156 C CA . PRO B 1 38 ? 27.52652 8.90844 30.50695 1.000 22.26416 38 PRO B CA 1
ATOM 1157 C C . PRO B 1 38 ? 28.30307 9.50212 31.67403 1.000 25.50629 38 PRO B C 1
ATOM 1158 O O . PRO B 1 38 ? 29.35818 10.10149 31.43405 1.000 24.98138 38 PRO B O 1
ATOM 1162 N N . GLU B 1 39 ? 27.85521 9.35226 32.92702 1.000 20.64006 39 GLU B N 1
ATOM 1163 C CA . GLU B 1 39 ? 28.43327 10.20287 33.96289 1.000 20.04142 39 GLU B CA 1
ATOM 1164 C C . GLU B 1 39 ? 29.82005 9.76778 34.45601 1.000 20.92293 39 GLU B C 1
ATOM 1165 O O . GLU B 1 39 ? 30.63774 10.64349 34.75719 1.000 20.44237 39 GLU B O 1
ATOM 1171 N N . PRO B 1 40 ? 30.16827 8.46445 34.55101 1.000 19.08056 40 PRO B N 1
ATOM 1172 C CA . PRO B 1 40 ? 29.43248 7.23596 34.22845 1.000 18.92421 40 PRO B CA 1
ATOM 1173 C C . PRO B 1 40 ? 28.28043 7.01486 35.18460 1.000 19.43531 40 PRO B C 1
ATOM 1174 O O . PRO B 1 40 ? 28.31710 7.42376 36.35747 1.000 16.59678 40 PRO B O 1
ATOM 1178 N N . GLY B 1 41 ? 27.27747 6.28897 34.69647 1.000 16.35326 41 GLY B N 1
ATOM 1179 C CA . GLY B 1 41 ? 25.99735 6.20748 35.35643 1.000 17.35986 41 GLY B CA 1
ATOM 1180 C C . GLY B 1 41 ? 25.07408 7.26556 34.80999 1.000 19.12552 41 GLY B C 1
ATOM 1181 O O . GLY B 1 41 ? 25.45662 8.11587 33.99812 1.000 17.84847 41 GLY B O 1
ATOM 1182 N N . HIS B 1 42 ? 23.83417 7.23971 35.29232 1.000 16.09815 42 HIS B N 1
ATOM 1183 C CA . HIS B 1 42 ? 22.86236 8.23187 34.86855 1.000 17.55597 42 HIS B CA 1
ATOM 1184 C C . HIS B 1 42 ? 21.97006 8.60887 36.03971 1.000 18.24194 42 HIS B C 1
ATOM 1185 O O . HIS B 1 42 ? 21.38244 7.73893 36.68054 1.000 17.35162 42 HIS B O 1
ATOM 1192 N N . THR B 1 43 ? 21.86053 9.90799 36.30454 1.000 16.55951 43 THR B N 1
ATOM 1193 C CA . THR B 1 43 ? 21.07525 10.41214 37.42298 1.000 18.17723 43 THR B CA 1
ATOM 1194 C C . THR B 1 43 ? 19.63801 10.69226 36.98210 1.000 21.81849 43 THR B C 1
ATOM 1195 O O . THR B 1 43 ? 19.40226 11.54577 36.11262 1.000 20.97717 43 THR B O 1
ATOM 1199 N N . TYR B 1 44 ? 18.67873 9.97242 37.57555 1.000 16.73825 44 TYR B N 1
ATOM 1200 C CA . TYR B 1 44 ? 17.26406 10.32143 37.45190 1.000 18.83138 44 TYR B CA 1
ATOM 1201 C C . TYR B 1 44 ? 16.86844 11.27970 38.56378 1.000 20.75553 44 TYR B C 1
ATOM 1202 O O . TYR B 1 44 ? 17.06230 10.97713 39.74676 1.000 19.41701 44 TYR B O 1
ATOM 1211 N N . HIS B 1 45 ? 16.28340 12.41535 38.19336 1.000 19.13121 45 HIS B N 1
ATOM 1212 C CA . HIS B 1 45 ? 15.78794 13.32771 39.21040 1.000 22.05957 45 HIS B CA 1
ATOM 1213 C C . HIS B 1 45 ? 14.39249 12.91516 39.65809 1.000 21.99771 45 HIS B C 1
ATOM 1214 O O . HIS B 1 45 ? 13.75549 12.04812 39.06439 1.000 21.62768 45 HIS B O 1
ATOM 1221 N N . ARG B 1 46 ? 13.92311 13.56016 40.73351 1.000 22.67052 46 ARG B N 1
ATOM 1222 C CA . ARG B 1 46 ? 12.70990 13.11273 41.41076 1.000 25.85870 46 ARG B CA 1
ATOM 1223 C C . ARG B 1 46 ? 11.52549 13.03618 40.45719 1.000 27.08907 46 ARG B C 1
ATOM 1224 O O . ARG B 1 46 ? 10.70091 12.11238 40.55559 1.000 25.41448 46 ARG B O 1
ATOM 1232 N N . LYS B 1 47 ? 11.43043 13.99776 39.51855 1.000 26.73528 47 LYS B N 1
ATOM 1233 C CA . LYS B 1 47 ? 10.29450 14.02020 38.61073 1.000 32.73324 47 LYS B CA 1
ATOM 1234 C C . LYS B 1 47 ? 10.28716 12.83269 37.67335 1.000 28.49160 47 LYS B C 1
ATOM 1235 O O . LYS B 1 47 ? 9.19767 12.40612 37.27124 1.000 26.53780 47 LYS B O 1
ATOM 1241 N N . GLU B 1 48 ? 11.45965 12.24749 37.41073 1.000 22.30906 48 GLU B N 1
ATOM 1242 C CA . GLU B 1 48 ? 11.62335 11.13387 36.49693 1.000 22.82382 48 GLU B CA 1
ATOM 1243 C C . GLU B 1 48 ? 11.50324 9.78279 37.18150 1.000 22.57494 48 GLU B C 1
ATOM 1244 O O . GLU B 1 48 ? 11.44950 8.76002 36.48878 1.000 20.54034 48 GLU B O 1
ATOM 1250 N N . ILE B 1 49 ? 11.47995 9.75158 38.51012 1.000 20.24675 49 ILE B N 1
ATOM 1251 C CA . ILE B 1 49 ? 11.51914 8.48343 39.23156 1.000 21.58599 49 ILE B CA 1
ATOM 1252 C C . ILE B 1 49 ? 10.21948 7.70354 39.03625 1.000 23.15805 49 ILE B C 1
ATOM 1253 O O . ILE B 1 49 ? 10.27794 6.48859 38.81584 1.000 21.34374 49 ILE B O 1
ATOM 1258 N N . PRO B 1 50 ? 9.02967 8.32599 39.05408 1.000 23.27450 50 PRO B N 1
ATOM 1259 C CA . PRO B 1 50 ? 7.81812 7.53625 38.77929 1.000 23.34583 50 PRO B CA 1
ATOM 1260 C C . PRO B 1 50 ? 7.85985 6.77883 37.45879 1.000 21.64828 50 PRO B C 1
ATOM 1261 O O . PRO B 1 50 ? 7.49737 5.59792 37.42877 1.000 22.85362 50 PRO B O 1
ATOM 1265 N N . GLY B 1 51 ? 8.32066 7.40017 36.37410 1.000 21.85319 51 GLY B N 1
ATOM 1266 C CA . GLY B 1 51 ? 8.37072 6.69233 35.10451 1.000 24.34164 51 GLY B CA 1
ATOM 1267 C C . GLY B 1 51 ? 9.39814 5.57623 35.09826 1.000 20.00855 51 GLY B C 1
ATOM 1268 O O . GLY B 1 51 ? 9.17042 4.51046 34.51956 1.000 19.74298 51 GLY B O 1
ATOM 1269 N N . PHE B 1 52 ? 10.54351 5.79909 35.74472 1.000 17.60888 52 PHE B N 1
ATOM 1270 C CA . PHE B 1 52 ? 11.55383 4.74791 35.81258 1.000 20.22960 52 PHE B CA 1
ATOM 1271 C C . PHE B 1 52 ? 11.07509 3.58376 36.67296 1.000 18.04505 52 PHE B C 1
ATOM 1272 O O . PHE B 1 52 ? 11.23560 2.41656 36.29946 1.000 20.54323 52 PHE B O 1
ATOM 1280 N N . LEU B 1 53 ? 10.48595 3.88912 37.83107 1.000 19.97477 53 LEU B N 1
ATOM 1281 C CA . LEU B 1 53 ? 9.91708 2.84368 38.67934 1.000 22.24707 53 LEU B CA 1
ATOM 1282 C C . LEU B 1 53 ? 8.94192 1.97402 37.90908 1.000 23.81136 53 LEU B C 1
ATOM 1283 O O . LEU B 1 53 ? 8.95815 0.74391 38.04214 1.000 22.43715 53 LEU B O 1
ATOM 1288 N N . ALA B 1 54 ? 8.06915 2.59486 37.10528 1.000 22.01945 54 ALA B N 1
ATOM 1289 C CA . ALA B 1 54 ? 7.12255 1.81971 36.30444 1.000 24.96440 54 ALA B CA 1
ATOM 1290 C C . ALA B 1 54 ? 7.83718 0.87163 35.34459 1.000 24.12353 54 ALA B C 1
ATOM 1291 O O . ALA B 1 54 ? 7.41450 -0.27913 35.16378 1.000 23.04793 54 ALA B O 1
ATOM 1293 N N . GLU B 1 55 ? 8.91692 1.33035 34.71331 1.000 21.63171 55 GLU B N 1
ATOM 1294 C CA . GLU B 1 55 ? 9.66276 0.45051 33.81920 1.000 22.09458 55 GLU B CA 1
ATOM 1295 C C . GLU B 1 55 ? 10.34170 -0.68596 34.58756 1.000 25.68672 55 GLU B C 1
ATOM 1296 O O . GLU B 1 55 ? 10.34690 -1.83300 34.12666 1.000 28.57512 55 GLU B O 1
ATOM 1302 N N . ILE B 1 56 ? 10.91561 -0.38422 35.75719 1.000 22.39968 56 ILE B N 1
ATOM 1303 C CA . ILE B 1 56 ? 11.62076 -1.39449 36.55086 1.000 25.61465 56 ILE B CA 1
ATOM 1304 C C . ILE B 1 56 ? 10.65972 -2.46384 37.05757 1.000 23.00663 56 ILE B C 1
ATOM 1305 O O . ILE B 1 56 ? 11.00298 -3.65499 37.10340 1.000 24.30463 56 ILE B O 1
ATOM 1310 N N . ILE B 1 57 ? 9.46062 -2.05940 37.47272 1.000 23.30393 57 ILE B N 1
ATOM 1311 C CA . ILE B 1 57 ? 8.48568 -3.02725 37.97021 1.000 26.34845 57 ILE B CA 1
ATOM 1312 C C . ILE B 1 57 ? 7.95331 -3.87785 36.82372 1.000 24.09759 57 ILE B C 1
ATOM 1313 O O . ILE B 1 57 ? 7.73223 -5.08508 36.97712 1.000 23.36789 57 ILE B O 1
ATOM 1318 N N . GLY B 1 58 ? 7.74431 -3.26919 35.65573 1.000 23.96696 58 GLY B N 1
ATOM 1319 C CA . GLY B 1 58 ? 7.43028 -4.05382 34.47429 1.000 26.75417 58 GLY B CA 1
ATOM 1320 C C . GLY B 1 58 ? 8.48606 -5.10588 34.18658 1.000 26.98785 58 GLY B C 1
ATOM 1321 O O . GLY B 1 58 ? 8.16640 -6.26396 33.90598 1.000 28.43811 58 GLY B O 1
ATOM 1322 N N . LYS B 1 59 ? 9.75960 -4.70604 34.23860 1.000 22.10850 59 LYS B N 1
ATOM 1323 C CA . LYS B 1 59 ? 10.86620 -5.63962 34.04462 1.000 24.12152 59 LYS B CA 1
ATOM 1324 C C . LYS B 1 59 ? 10.85875 -6.74954 35.09278 1.000 23.51363 59 LYS B C 1
ATOM 1325 O O . LYS B 1 59 ? 11.06852 -7.92657 34.76814 1.000 23.04060 59 LYS B O 1
ATOM 1331 N N . ARG B 1 60 ? 10.66665 -6.38418 36.36307 1.000 21.47920 60 ARG B N 1
ATOM 1332 C CA . ARG B 1 60 ? 10.58893 -7.37952 37.43300 1.000 23.41485 60 ARG B CA 1
ATOM 1333 C C . ARG B 1 60 ? 9.52519 -8.42808 37.13318 1.000 24.45099 60 ARG B C 1
ATOM 1334 O O . ARG B 1 60 ? 9.74862 -9.63174 37.32629 1.000 21.02153 60 ARG B O 1
ATOM 1342 N N . ASP B 1 61 ? 8.34795 -7.98113 36.67517 1.000 24.14072 61 ASP B N 1
ATOM 1343 C CA . ASP B 1 61 ? 7.24551 -8.90481 36.41654 1.000 25.53146 61 ASP B CA 1
ATOM 1344 C C . ASP B 1 61 ? 7.53545 -9.82711 35.23628 1.000 23.80491 61 ASP B C 1
ATOM 1345 O O . ASP B 1 61 ? 7.18533 -11.01053 35.27637 1.000 24.72005 61 ASP B O 1
ATOM 1350 N N . GLU B 1 62 ? 8.12684 -9.30617 34.15865 1.000 20.96812 62 GLU B N 1
ATOM 1351 C CA . GLU B 1 62 ? 8.50095 -10.16442 33.03856 1.000 21.30325 62 GLU B CA 1
ATOM 1352 C C . GLU B 1 62 ? 9.54158 -11.18648 33.45208 1.000 19.20930 62 GLU B C 1
ATOM 1353 O O . GLU B 1 62 ? 9.44916 -12.36093 33.08845 1.000 22.19623 62 GLU B O 1
ATOM 1359 N N . LEU B 1 63 ? 10.58306 -10.74216 34.15961 1.000 20.50283 63 LEU B N 1
ATOM 1360 C CA . LEU B 1 63 ? 11.60016 -11.68655 34.61291 1.000 19.66171 63 LEU B CA 1
ATOM 1361 C C . LEU B 1 63 ? 10.99449 -12.74993 35.51051 1.000 20.95851 63 LEU B C 1
ATOM 1362 O O . LEU B 1 63 ? 11.33207 -13.93365 35.40055 1.000 18.96416 63 LEU B O 1
ATOM 1367 N N . ASP B 1 64 ? 10.09647 -12.35125 36.41007 1.000 20.29947 64 ASP B N 1
ATOM 1368 C CA . ASP B 1 64 ? 9.46170 -13.33054 37.28520 1.000 20.80993 64 ASP B CA 1
ATOM 1369 C C . ASP B 1 64 ? 8.67434 -14.35976 36.48436 1.000 24.56632 64 ASP B C 1
ATOM 1370 O O . ASP B 1 64 ? 8.73708 -15.56411 36.77123 1.000 23.36639 64 ASP B O 1
ATOM 1375 N N . ALA B 1 65 ? 7.92375 -13.90406 35.47664 1.000 21.45708 65 ALA B N 1
ATOM 1376 C CA . ALA B 1 65 ? 7.17784 -14.83594 34.63518 1.000 22.20588 65 ALA B CA 1
ATOM 1377 C C . ALA B 1 65 ? 8.11101 -15.76315 33.87523 1.000 24.09265 65 ALA B C 1
ATOM 1378 O O . ALA B 1 65 ? 7.75835 -16.91801 33.61228 1.000 28.30292 65 ALA B O 1
ATOM 1380 N N . ALA B 1 66 ? 9.31532 -15.29335 33.54450 1.000 22.04141 66 ALA B N 1
ATOM 1381 C CA . ALA B 1 66 ? 10.33188 -16.13275 32.92316 1.000 23.03524 66 ALA B CA 1
ATOM 1382 C C . ALA B 1 66 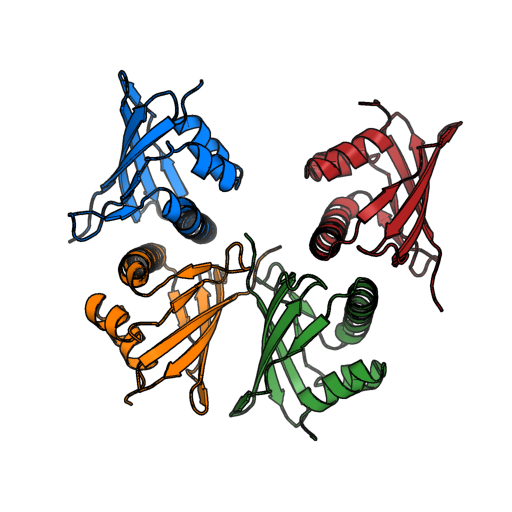? 11.06543 -17.02095 33.92172 1.000 21.48918 66 ALA B C 1
ATOM 1383 O O . ALA B 1 66 ? 11.98940 -17.73610 33.52725 1.000 25.04276 66 ALA B O 1
ATOM 1385 N N . GLY B 1 67 ? 10.68056 -16.99960 35.19566 1.000 21.47598 67 GLY B N 1
ATOM 1386 C CA . GLY B 1 67 ? 11.23892 -17.89579 36.18808 1.000 23.60698 67 GLY B CA 1
ATOM 1387 C C . GLY B 1 67 ? 12.44161 -17.36257 36.93709 1.000 21.39054 67 GLY B C 1
ATOM 1388 O O . GLY B 1 67 ? 13.05757 -18.11936 37.69539 1.000 22.91795 67 GLY B O 1
ATOM 1389 N N . ALA B 1 68 ? 12.80427 -16.09929 36.73560 1.000 19.85708 68 ALA B N 1
ATOM 1390 C CA . ALA B 1 68 ? 13.92828 -15.50263 37.44191 1.000 21.46210 68 ALA B CA 1
ATOM 1391 C C . ALA B 1 68 ? 13.48493 -14.97195 38.81003 1.000 25.57119 68 ALA B C 1
ATOM 1392 O O . ALA B 1 68 ? 12.29619 -14.80794 39.08841 1.000 26.71588 68 ALA B O 1
ATOM 1394 N N . ARG B 1 69 ? 14.45887 -14.71102 39.68052 1.000 22.95352 69 ARG B N 1
ATOM 1395 C CA . ARG B 1 69 ? 14.13812 -14.23338 41.02176 1.000 23.34666 69 ARG B CA 1
ATOM 1396 C C . ARG B 1 69 ? 15.22802 -13.28102 41.49454 1.000 25.06306 69 ARG B C 1
ATOM 1397 O O . ARG B 1 69 ? 16.40242 -13.48358 41.18433 1.000 23.71387 69 ARG B O 1
ATOM 1405 N N . MET B 1 70 ? 14.84105 -12.25438 42.25384 1.000 25.82910 70 MET B N 1
ATOM 1406 C CA . MET B 1 70 ? 15.82171 -11.39366 42.91028 1.000 25.46784 70 MET B CA 1
ATOM 1407 C C . MET B 1 70 ? 16.16871 -11.97774 44.28103 1.000 27.38744 70 MET B C 1
ATOM 1408 O O . MET B 1 70 ? 15.29199 -12.44821 45.01002 1.000 31.08540 70 MET B O 1
ATOM 1413 N N . VAL B 1 71 ? 17.46030 -11.99678 44.60743 1.000 22.36311 71 VAL B N 1
ATOM 1414 C CA . VAL B 1 71 ? 17.94898 -12.39521 45.91970 1.000 22.50320 71 VAL B CA 1
ATOM 1415 C C . VAL B 1 71 ? 18.65574 -11.18969 46.51532 1.000 24.84557 71 VAL B C 1
ATOM 1416 O O . VAL B 1 71 ? 19.57927 -10.65208 45.90037 1.000 21.68459 71 VAL B O 1
ATOM 1420 N N . TYR B 1 72 ? 18.22443 -10.76369 47.70058 1.000 26.48778 72 TYR B N 1
ATOM 1421 C CA . TYR B 1 72 ? 18.80127 -9.60481 48.36983 1.000 23.55005 72 TYR B CA 1
ATOM 1422 C C . TYR B 1 72 ? 19.65859 -10.04513 49.54967 1.000 24.87454 72 TYR B C 1
ATOM 1423 O O . TYR B 1 72 ? 19.31422 -10.99306 50.25815 1.000 27.84572 72 TYR B O 1
ATOM 1432 N N . GLY B 1 73 ? 20.78717 -9.36608 49.74420 1.000 23.21685 73 GLY B N 1
ATOM 1433 C CA . GLY B 1 73 ? 21.58196 -9.52652 50.94205 1.000 24.31448 73 GLY B CA 1
ATOM 1434 C C . GLY B 1 73 ? 20.91454 -8.84517 52.12357 1.000 24.64928 73 GLY B C 1
ATOM 1435 O O . GLY B 1 73 ? 19.75460 -8.43949 52.07288 1.000 26.14942 73 GLY B O 1
ATOM 1436 N N . ASP B 1 74 ? 21.66932 -8.72518 53.21707 1.000 26.48062 74 ASP B N 1
ATOM 1437 C CA . ASP B 1 74 ? 21.15943 -7.98584 54.36638 1.000 29.71946 74 ASP B CA 1
ATOM 1438 C C . ASP B 1 74 ? 21.23678 -6.48394 54.12075 1.000 24.01338 74 ASP B C 1
ATOM 1439 O O . ASP B 1 74 ? 22.23978 -5.97095 53.62250 1.000 27.09168 74 ASP B O 1
ATOM 1444 N N . ARG B 1 75 ? 20.18172 -5.77452 54.49787 1.000 24.18561 75 ARG B N 1
ATOM 1445 C CA . ARG B 1 75 ? 20.22139 -4.32203 54.47284 1.000 23.46963 75 ARG B CA 1
ATOM 1446 C C . ARG B 1 75 ? 21.02791 -3.83067 55.67129 1.000 24.19800 75 ARG B C 1
ATOM 1447 O O . ARG B 1 75 ? 20.66130 -4.09545 56.82094 1.000 25.18903 75 ARG B O 1
ATOM 1455 N N . ILE B 1 76 ? 22.12708 -3.13363 55.40106 1.000 21.85950 76 ILE B N 1
ATOM 1456 C CA . ILE B 1 76 ? 23.07099 -2.67837 56.42533 1.000 22.33883 76 ILE B CA 1
ATOM 1457 C C . ILE B 1 76 ? 22.96829 -1.16692 56.54795 1.000 23.39838 76 ILE B C 1
ATOM 1458 O O . ILE B 1 76 ? 23.08860 -0.45108 55.54853 1.000 23.05183 76 ILE B O 1
ATOM 1463 N N . VAL B 1 77 ? 22.78247 -0.67891 57.77318 1.000 22.97158 77 VAL B N 1
ATOM 1464 C CA . VAL B 1 77 ? 22.57417 0.73978 58.03735 1.000 24.01116 77 VAL B CA 1
ATOM 1465 C C . VAL B 1 77 ? 23.68071 1.23853 58.96329 1.000 25.26638 77 VAL B C 1
ATOM 1466 O O . VAL B 1 77 ? 23.89389 0.66932 60.03933 1.000 24.35151 77 VAL B O 1
ATOM 1470 N N . VAL B 1 78 ? 24.37490 2.29936 58.54211 1.000 23.41090 78 VAL B N 1
ATOM 1471 C CA . VAL B 1 78 ? 25.37097 2.99044 59.35879 1.000 24.35449 78 VAL B CA 1
ATOM 1472 C C . VAL B 1 78 ? 25.13487 4.48636 59.20726 1.000 23.97034 78 VAL B C 1
ATOM 1473 O O . VAL B 1 78 ? 25.32164 5.03539 58.11306 1.00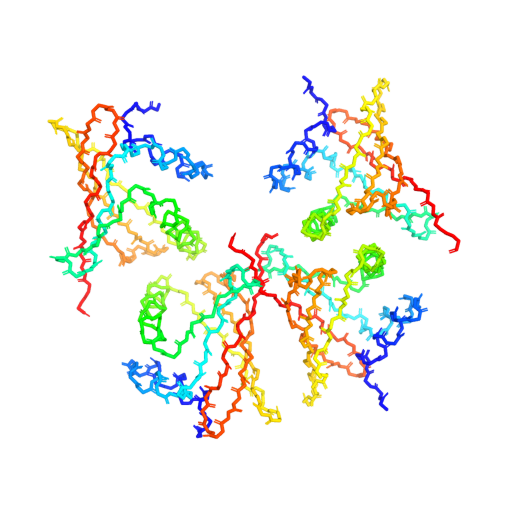0 24.46177 78 VAL B O 1
ATOM 1477 N N . ALA B 1 79 ? 24.76275 5.15247 60.30414 1.000 24.97319 79 ALA B N 1
ATOM 1478 C CA . ALA B 1 79 ? 24.44011 6.57609 60.27405 1.000 26.17595 79 ALA B CA 1
ATOM 1479 C C . ALA B 1 79 ? 23.43455 6.86937 59.16575 1.000 25.38995 79 ALA B C 1
ATOM 1480 O O . ALA B 1 79 ? 22.33348 6.31175 59.16270 1.000 24.75504 79 ALA B O 1
ATOM 1482 N N . ASP B 1 80 ? 23.81033 7.72770 58.21506 1.000 23.69806 80 ASP B N 1
ATOM 1483 C CA . ASP B 1 80 ? 22.91345 8.17345 57.15191 1.000 27.74445 80 ASP B CA 1
ATOM 1484 C C . ASP B 1 80 ? 23.04755 7.37075 55.86196 1.000 25.61922 80 ASP B C 1
ATOM 1485 O O . ASP B 1 80 ? 22.54453 7.80289 54.82179 1.000 23.16946 80 ASP B O 1
ATOM 1490 N N . ARG B 1 81 ? 23.67101 6.20404 55.90936 1.000 22.29335 81 ARG B N 1
ATOM 1491 C CA . ARG B 1 81 ? 23.86405 5.37766 54.72618 1.000 22.01287 81 ARG B CA 1
ATOM 1492 C C . ARG B 1 81 ? 23.22301 4.01442 54.94002 1.000 23.81598 81 ARG B C 1
ATOM 1493 O O . ARG B 1 81 ? 23.19887 3.50023 56.06105 1.000 22.15793 81 ARG B O 1
ATOM 1501 N N . GLU B 1 82 ? 22.68991 3.43480 53.85724 1.000 21.07580 82 GLU B N 1
ATOM 1502 C CA . GLU B 1 82 ? 22.25980 2.04023 53.84473 1.000 22.66284 82 GLU B CA 1
ATOM 1503 C C . GLU B 1 82 ? 22.94513 1.34905 52.67454 1.000 20.46787 82 GLU B C 1
ATOM 1504 O O . GLU B 1 82 ? 23.15546 1.95730 51.61764 1.000 20.02459 82 GLU B O 1
ATOM 1510 N N . PHE B 1 83 ? 23.29909 0.07930 52.86544 1.000 20.54781 83 PHE B N 1
ATOM 1511 C CA . PHE B 1 83 ? 23.93068 -0.70770 51.81199 1.000 20.10429 83 PHE B CA 1
ATOM 1512 C C . PHE B 1 83 ? 23.13229 -1.98160 51.59622 1.000 20.05886 83 PHE B C 1
ATOM 1513 O O . PHE B 1 83 ? 22.73338 -2.63309 52.55914 1.000 20.50574 83 PHE B O 1
ATOM 1521 N N . LEU B 1 84 ? 22.92372 -2.35333 50.33421 1.000 19.56650 84 LEU B N 1
ATOM 1522 C CA . LEU B 1 84 ? 22.11398 -3.53025 50.04207 1.000 19.53260 84 LEU B CA 1
ATOM 1523 C C . LEU B 1 84 ? 22.65345 -4.19622 48.78596 1.000 19.11593 84 LEU B C 1
ATOM 1524 O O . LEU B 1 84 ? 22.54168 -3.63281 47.69627 1.000 18.68489 84 LEU B O 1
ATOM 1529 N N . GLU B 1 85 ? 23.18892 -5.40398 48.93675 1.000 19.29192 85 GLU B N 1
ATOM 1530 C CA . GLU B 1 85 ? 23.59959 -6.19549 47.78378 1.000 18.98040 85 GLU B CA 1
ATOM 1531 C C . GLU B 1 85 ? 22.41012 -6.94250 47.18771 1.000 19.66402 85 GLU B C 1
ATOM 1532 O O . GLU B 1 85 ? 21.43898 -7.26307 47.87734 1.000 19.16459 85 GLU B O 1
ATOM 1538 N N . PHE B 1 86 ? 22.48034 -7.19366 45.87706 1.000 18.50311 86 PHE B N 1
ATOM 1539 C CA . PHE B 1 86 ? 21.38072 -7.84770 45.19112 1.000 18.40302 86 PHE B CA 1
ATOM 1540 C C . PHE B 1 86 ? 21.92477 -8.67366 44.03718 1.000 18.24645 86 PHE B C 1
ATOM 1541 O O . PHE B 1 86 ? 22.98321 -8.37945 43.47773 1.000 18.01963 86 PHE B O 1
ATOM 1549 N N . ARG B 1 87 ? 21.19058 -9.72025 43.69073 1.000 19.32967 87 ARG B N 1
ATOM 1550 C CA . ARG B 1 87 ? 21.47937 -10.41153 42.44454 1.000 18.15236 87 ARG B CA 1
ATOM 1551 C C . ARG B 1 87 ? 20.17376 -10.97244 41.89331 1.000 21.62044 87 ARG B C 1
ATOM 1552 O O . ARG B 1 87 ? 19.24042 -11.26542 42.64256 1.000 23.32906 87 ARG B O 1
ATOM 1560 N N . CYS B 1 88 ? 20.11150 -11.09871 40.57613 1.000 17.90066 88 CYS B N 1
ATOM 1561 C CA . CYS B 1 88 ? 18.98289 -11.71753 39.90500 1.000 18.89862 88 CYS B CA 1
ATOM 1562 C C . CYS B 1 88 ? 19.44962 -13.03757 39.31860 1.000 18.54034 88 CYS B C 1
ATOM 1563 O O . CYS B 1 88 ? 20.46459 -13.07678 38.62066 1.000 19.15339 88 CYS B O 1
ATOM 1566 N N . GLU B 1 89 ? 18.73968 -14.11612 39.63544 1.000 18.67061 89 GLU B N 1
ATOM 1567 C CA . GLU B 1 89 ? 19.09712 -15.44961 39.16490 1.000 20.67896 89 GLU B CA 1
ATOM 1568 C C . GLU B 1 89 ? 18.01653 -15.95598 38.21906 1.000 20.67005 89 GLU B C 1
ATOM 1569 O O . GLU B 1 89 ? 16.82478 -15.79483 38.49041 1.000 21.78000 89 GLU B O 1
ATOM 1575 N N . SER B 1 90 ? 18.43646 -16.56028 37.11158 1.000 19.83338 90 SER B N 1
ATOM 1576 C CA . SER B 1 90 ? 17.49468 -17.16789 36.18215 1.000 19.65886 90 SER B CA 1
ATOM 1577 C C . SER B 1 90 ? 16.94711 -18.46957 36.75670 1.000 21.23905 90 SER B C 1
ATOM 1578 O O . SER B 1 90 ? 17.39325 -18.97368 37.79403 1.000 21.00449 90 SER B O 1
ATOM 1581 N N . ALA B 1 91 ? 15.97892 -19.03998 36.04141 1.000 19.62227 91 ALA B N 1
ATOM 1582 C CA . ALA B 1 91 ? 15.42647 -20.31635 36.47218 1.000 20.77744 91 ALA B CA 1
ATOM 1583 C C . ALA B 1 91 ? 16.46846 -21.42286 36.49567 1.000 25.04134 91 ALA B C 1
ATOM 1584 O O . ALA B 1 91 ? 16.27250 -22.41693 37.19956 1.000 30.14248 91 ALA B O 1
ATOM 1586 N N . THR B 1 92 ? 17.54393 -21.30503 35.71916 1.000 21.44699 92 THR B N 1
ATOM 1587 C CA . THR B 1 92 ? 18.61415 -22.29946 35.73013 1.000 25.50288 92 THR B CA 1
ATOM 1588 C C . THR B 1 92 ? 19.78205 -21.89562 36.61557 1.000 26.27163 92 THR B C 1
ATOM 1589 O O . THR B 1 92 ? 20.80472 -22.59060 36.63205 1.000 24.96629 92 THR B O 1
ATOM 1593 N N . GLY B 1 93 ? 19.65196 -20.79614 37.35572 1.000 22.73110 93 GLY B N 1
ATOM 1594 C CA . GLY B 1 93 ? 20.67546 -20.36145 38.28254 1.000 26.37099 93 GLY B CA 1
ATOM 1595 C C . GLY B 1 93 ? 21.71320 -19.42345 37.71269 1.000 21.67948 93 GLY B C 1
ATOM 1596 O O . GLY B 1 93 ? 22.68441 -19.10220 38.41303 1.000 23.40122 93 GLY B O 1
ATOM 1597 N N . GLU B 1 94 ? 21.56729 -18.99007 36.46435 1.000 19.94991 94 GLU B N 1
ATOM 1598 C CA . GLU B 1 94 ? 22.49126 -18.01282 35.91892 1.000 22.19711 94 GLU B CA 1
ATOM 1599 C C . GLU B 1 94 ? 22.35474 -16.73078 36.72650 1.000 23.66434 94 GLU B C 1
ATOM 1600 O O . GLU B 1 94 ? 21.23746 -16.28080 36.99031 1.000 19.97923 94 GLU B O 1
ATOM 1606 N N . VAL B 1 95 ? 23.48112 -16.12895 37.11227 1.000 22.15354 95 VAL B N 1
ATOM 1607 C CA . VAL B 1 95 ? 23.42105 -14.80186 37.73423 1.000 20.95529 95 VAL B CA 1
ATOM 1608 C C . VAL B 1 95 ? 23.22237 -13.79156 36.60978 1.000 20.47423 95 VAL B C 1
ATOM 1609 O O . VAL B 1 95 ? 24.15304 -13.49214 35.85485 1.000 23.81028 95 VAL B O 1
ATOM 1613 N N . LEU B 1 96 ? 21.99059 -13.27922 36.47680 1.000 17.77748 96 LEU B N 1
ATOM 1614 C CA . LEU B 1 96 ? 21.66587 -12.35316 35.39798 1.000 18.43374 96 LEU B CA 1
ATOM 1615 C C . LEU B 1 96 ? 22.14671 -10.94420 35.69611 1.000 22.24705 96 LEU B C 1
ATOM 1616 O O . LEU B 1 96 ? 22.38084 -10.15615 34.77614 1.000 21.64552 96 LEU B O 1
ATOM 1621 N N . GLU B 1 97 ? 22.24822 -10.60091 36.96826 1.000 17.28746 97 GLU B N 1
ATOM 1622 C CA . GLU B 1 97 ? 22.76605 -9.30314 37.36352 1.000 20.30789 97 GLU B CA 1
ATOM 1623 C C . GLU B 1 97 ? 23.21849 -9.41730 38.80622 1.000 17.22648 97 GLU B C 1
ATOM 1624 O O . GLU B 1 97 ? 22.67259 -10.20425 39.57127 1.000 17.51270 97 GLU B O 1
ATOM 1630 N N . ARG B 1 98 ? 24.24507 -8.65441 39.15947 1.000 17.15141 98 ARG B N 1
ATOM 1631 C CA . ARG B 1 98 ? 24.67473 -8.62087 40.54793 1.000 17.40504 98 ARG B CA 1
ATOM 1632 C C . ARG B 1 98 ? 25.20323 -7.22667 40.83098 1.000 17.26584 98 ARG B C 1
ATOM 1633 O O . ARG B 1 98 ? 25.88927 -6.64335 39.98920 1.000 16.99913 98 ARG B O 1
ATOM 1641 N N . GLY B 1 99 ? 24.86327 -6.69283 41.99622 1.000 17.41023 99 GLY B N 1
ATOM 1642 C CA . GLY B 1 99 ? 25.24603 -5.32301 42.26836 1.000 17.30299 99 GLY B CA 1
ATOM 1643 C C . GLY B 1 99 ? 25.08189 -4.98943 43.73584 1.000 17.62743 99 GLY B C 1
ATOM 1644 O O . GLY B 1 99 ? 24.83945 -5.85605 44.56903 1.000 17.94945 99 GLY B O 1
ATOM 1645 N N . VAL B 1 100 ? 25.20700 -3.70157 44.03542 1.000 17.58576 100 VAL B N 1
ATOM 1646 C CA . VAL B 1 100 ? 24.96264 -3.20446 45.38444 1.000 17.92470 100 VAL B CA 1
ATOM 1647 C C . VAL B 1 100 ? 24.34142 -1.81953 45.25031 1.000 17.79706 100 VAL B C 1
ATOM 1648 O O . VAL B 1 100 ? 24.73139 -1.04121 44.38023 1.000 17.52014 100 VAL B O 1
ATOM 1652 N N . ASP B 1 101 ? 23.33943 -1.54279 46.08010 1.000 18.03040 101 ASP B N 1
ATOM 1653 C CA . ASP B 1 101 ? 22.73299 -0.22019 46.19007 1.000 18.53694 101 ASP B CA 1
ATOM 1654 C C . ASP B 1 101 ? 23.34733 0.49407 47.38404 1.000 18.75843 101 ASP B C 1
ATOM 1655 O O . ASP B 1 101 ? 23.41220 -0.08089 48.47481 1.000 18.93757 101 ASP B O 1
ATOM 1660 N N . VAL B 1 102 ? 23.76102 1.74809 47.19380 1.000 18.35227 102 VAL B N 1
ATOM 1661 C CA . VAL B 1 102 ? 24.28512 2.57520 48.27926 1.000 18.75148 102 VAL B CA 1
ATOM 1662 C C . VAL B 1 102 ? 23.31831 3.73293 48.43483 1.000 18.85552 102 VAL B C 1
ATOM 1663 O O . VAL B 1 102 ? 23.15757 4.53551 47.50732 1.000 18.58024 102 VAL B O 1
ATOM 1667 N N . PHE B 1 103 ? 22.65669 3.80688 49.57887 1.000 19.28304 103 PHE B N 1
ATOM 1668 C CA . PHE B 1 103 ? 21.66843 4.84546 49.82766 1.000 19.45011 103 PHE B CA 1
ATOM 1669 C C . PHE B 1 103 ? 22.27874 5.89424 50.74275 1.000 21.27626 103 PHE B C 1
ATOM 1670 O O . PHE B 1 103 ? 22.97254 5.55936 51.71249 1.000 20.77732 103 PHE B O 1
ATOM 1678 N N . THR B 1 104 ? 22.02176 7.16246 50.43105 1.000 19.91619 104 THR B N 1
ATOM 1679 C CA . THR B 1 104 ? 22.30885 8.27391 51.32720 1.000 20.42910 104 THR B CA 1
ATOM 1680 C C . THR B 1 104 ? 20.97114 8.86823 51.72091 1.000 21.03316 104 THR B C 1
ATOM 1681 O O . THR B 1 104 ? 20.14976 9.15857 50.84705 1.000 20.36862 104 THR B O 1
ATOM 1685 N N . LEU B 1 105 ? 20.74708 9.02714 53.02383 1.000 21.99449 105 LEU B N 1
ATOM 1686 C CA . LEU B 1 105 ? 19.46695 9.46746 53.55239 1.000 24.52331 105 LEU B CA 1
ATOM 1687 C C . LEU B 1 105 ? 19.58774 10.87386 54.11978 1.000 24.49429 105 LEU B C 1
ATOM 1688 O O . LEU B 1 105 ? 20.65551 11.28035 54.58964 1.000 29.30979 105 LEU B O 1
ATOM 1693 N N . ARG B 1 106 ? 18.47761 11.61076 54.07052 1.000 28.21622 106 ARG B N 1
ATOM 1694 C CA . ARG B 1 106 ? 18.38811 12.88252 54.77544 1.000 33.65332 106 ARG B CA 1
ATOM 1695 C C . ARG B 1 106 ? 16.95766 13.09339 55.24332 1.000 30.33220 106 ARG B C 1
ATOM 1696 O O . ARG B 1 106 ? 16.02297 12.94800 54.45497 1.000 31.04195 106 ARG B O 1
ATOM 1704 N N . ASP B 1 107 ? 16.79555 13.43714 56.52573 1.000 38.54690 107 ASP B N 1
ATOM 1705 C CA . ASP B 1 107 ? 15.48019 13.73099 57.10678 1.000 40.32714 107 ASP B CA 1
ATOM 1706 C C . ASP B 1 107 ? 14.47683 12.60445 56.85422 1.000 36.38276 107 ASP B C 1
ATOM 1707 O O . ASP B 1 107 ? 13.31790 12.84130 56.50122 1.000 36.90540 107 ASP B O 1
ATOM 1712 N N . GLY B 1 108 ? 14.91966 11.36211 57.05390 1.000 35.23508 108 GLY B N 1
ATOM 1713 C CA . GLY B 1 108 ? 14.02953 10.22526 56.88769 1.000 30.17840 108 GLY B CA 1
ATOM 1714 C C . GLY B 1 108 ? 13.58368 9.95381 55.46725 1.000 30.58744 108 GLY B C 1
ATOM 1715 O O . GLY B 1 108 ? 12.61146 9.22323 55.25990 1.000 29.37194 108 GLY B O 1
ATOM 1716 N N . LYS B 1 109 ? 14.27185 10.51032 54.47795 1.000 28.24137 109 LYS B N 1
ATOM 1717 C CA . LYS B 1 109 ? 13.94927 10.26914 53.07836 1.000 24.83027 109 LYS B CA 1
ATOM 1718 C C . LYS B 1 109 ? 15.21241 9.86240 52.33499 1.000 22.13401 109 LYS B C 1
ATOM 1719 O O . LYS B 1 109 ? 16.32749 10.11602 52.79191 1.000 24.32954 109 LYS B O 1
ATOM 1725 N N . ILE B 1 110 ? 15.03360 9.23163 51.17207 1.000 23.29893 110 ILE B N 1
ATOM 1726 C CA . ILE B 1 110 ? 16.18131 8.84925 50.35377 1.000 24.12155 110 ILE B CA 1
ATOM 1727 C C . ILE B 1 110 ? 16.65462 10.06301 49.56862 1.000 23.89567 110 ILE B C 1
ATOM 1728 O O . ILE B 1 110 ? 15.91932 10.59483 48.72927 1.000 23.43974 110 ILE B O 1
ATOM 1733 N N . LEU B 1 111 ? 17.89887 10.46934 49.80533 1.000 20.73389 111 LEU B N 1
ATOM 1734 C CA . LEU B 1 111 ? 18.51123 11.55550 49.05381 1.000 22.39880 111 LEU B CA 1
ATOM 1735 C C . LEU B 1 111 ? 19.21679 11.04751 47.79955 1.000 23.31258 111 LEU B C 1
ATOM 1736 O O . LEU B 1 111 ? 19.12319 11.67109 46.73338 1.000 21.38544 111 LEU B O 1
ATOM 1741 N N . VAL B 1 112 ? 19.92527 9.92377 47.90705 1.000 20.44307 112 VAL B N 1
ATOM 1742 C CA . VAL B 1 112 ? 20.59774 9.30543 46.77044 1.000 18.87178 112 VAL B CA 1
ATOM 1743 C C . VAL B 1 112 ? 20.36685 7.80052 46.83649 1.000 20.47277 112 VAL B C 1
ATOM 1744 O O . VAL B 1 112 ? 20.57669 7.18118 47.88466 1.000 18.96133 112 VAL B O 1
ATOM 1748 N N . LYS B 1 113 ? 19.93467 7.21557 45.72553 1.000 18.25071 113 LYS B N 1
ATOM 1749 C CA . LYS B 1 113 ? 20.05176 5.77895 45.52346 1.000 18.03802 113 LYS B CA 1
ATOM 1750 C C . LYS B 1 113 ? 21.09003 5.60537 44.42521 1.000 17.69567 113 LYS B C 1
ATOM 1751 O O . LYS B 1 113 ? 20.84742 5.98905 43.28048 1.000 17.52857 113 LYS B O 1
ATOM 1757 N N . ASP B 1 114 ? 22.24712 5.04379 44.77487 1.000 17.75117 114 ASP B N 1
ATOM 1758 C CA . ASP B 1 114 ? 23.40606 4.97857 43.88028 1.000 17.50061 114 ASP B CA 1
ATOM 1759 C C . ASP B 1 114 ? 23.66351 3.50253 43.59957 1.000 17.33453 114 ASP B C 1
ATOM 1760 O O . ASP B 1 114 ? 24.05186 2.76159 44.50865 1.000 17.55477 114 ASP B O 1
ATOM 1765 N N . VAL B 1 115 ? 23.43665 3.06839 42.35153 1.000 16.99765 115 VAL B N 1
ATOM 1766 C CA . VAL B 1 115 ? 23.48949 1.65211 41.98909 1.000 16.87384 115 VAL B CA 1
ATOM 1767 C C . VAL B 1 115 ? 24.82641 1.33102 41.32908 1.000 16.73423 115 VAL B C 1
ATOM 1768 O O . VAL B 1 115 ? 25.23670 2.00451 40.37528 1.000 16.63589 115 VAL B O 1
ATOM 1772 N N . PHE B 1 116 ? 25.49657 0.29066 41.82146 1.000 16.85390 116 PHE B N 1
ATOM 1773 C CA . PHE B 1 116 ? 26.76159 -0.15988 41.25918 1.000 16.75562 116 PHE B CA 1
ATOM 1774 C C . PHE B 1 116 ? 26.64470 -1.62808 40.88721 1.000 16.72264 116 PHE B C 1
ATOM 1775 O O . PHE B 1 116 ? 25.96504 -2.39145 41.57247 1.000 16.89918 116 PHE B O 1
ATOM 1783 N N . ARG B 1 117 ? 27.32101 -2.03413 39.81536 1.000 16.54477 117 ARG B N 1
ATOM 1784 C CA . ARG B 1 117 ? 27.12171 -3.39783 39.34466 1.000 16.54688 117 ARG B CA 1
ATOM 1785 C C . ARG B 1 117 ? 28.43444 -4.07646 38.97911 1.000 16.56975 117 ARG B C 1
ATOM 1786 O O . ARG B 1 117 ? 29.46081 -3.42919 38.75025 1.000 16.50198 117 ARG B O 1
ATOM 1794 N N . LYS B 1 118 ? 28.37855 -5.41463 38.94019 1.000 16.70134 118 LYS B N 1
ATOM 1795 C CA . LYS B 1 118 ? 29.29929 -6.20897 38.14182 1.000 16.69604 118 LYS B CA 1
ATOM 1796 C C . LYS B 1 118 ? 28.88600 -6.14100 36.67772 1.000 19.71445 118 LYS B C 1
ATOM 1797 O O . LYS B 1 118 ? 27.72219 -5.89746 36.35156 1.000 18.95779 118 LYS B O 1
ATOM 1803 N N . ALA B 1 119 ? 29.85113 -6.35741 35.78355 1.000 21.77179 119 ALA B N 1
ATOM 1804 C CA . ALA B 1 119 ? 29.57596 -6.26494 34.35411 1.000 27.80758 119 ALA B CA 1
ATOM 1805 C C . ALA B 1 119 ? 30.25225 -7.42266 33.63872 1.000 24.74024 119 ALA B C 1
ATOM 1806 O O . ALA B 1 119 ? 31.32954 -7.86004 34.03257 1.000 23.10420 119 ALA B O 1
ATOM 1808 N N . LYS B 1 120 ? 29.61204 -7.92530 32.58578 1.000 28.35467 120 LYS B N 1
ATOM 1809 C CA . LYS B 1 120 ? 30.29109 -8.89232 31.73769 1.000 28.97948 120 LYS B CA 1
ATOM 1810 C C . LYS B 1 120 ? 31.29487 -8.17498 30.84546 1.000 34.85591 120 LYS B C 1
ATOM 1811 O O . LYS B 1 120 ? 31.14761 -6.98890 30.53942 1.000 33.47382 120 LYS B O 1
ATOM 1817 N N . LEU B 1 121 ? 32.34005 -8.89176 30.44840 1.000 37.64351 121 LEU B N 1
ATOM 1818 C CA . LEU B 1 121 ? 33.29061 -8.30090 29.50376 1.000 44.26290 121 LEU B CA 1
ATOM 1819 C C . LEU B 1 121 ? 32.61324 -7.96895 28.17207 1.000 49.55753 121 LEU B C 1
ATOM 1820 O O . LEU B 1 121 ? 31.99345 -8.83205 27.54709 1.000 46.06286 121 LEU B O 1
ATOM 1825 N N . ASP C 1 3 ? 45.34506 2.66172 61.18773 1.000 27.85865 3 ASP C N 1
ATOM 1826 C CA . ASP C 1 3 ? 44.33609 1.73100 61.68119 1.000 29.77172 3 ASP C CA 1
ATOM 1827 C C . ASP C 1 3 ? 44.80755 0.30188 61.48617 1.000 26.71465 3 ASP C C 1
ATOM 1828 O O . ASP C 1 3 ? 45.50273 0.00496 60.52199 1.000 29.95064 3 ASP C O 1
ATOM 1833 N N . THR C 1 4 ? 44.45832 -0.58632 62.41923 1.000 26.20801 4 THR C N 1
ATOM 1834 C CA . THR C 1 4 ? 44.85094 -1.97629 62.26359 1.000 26.16375 4 THR C CA 1
ATOM 1835 C C . THR C 1 4 ? 43.94251 -2.74782 61.30560 1.000 27.00370 4 THR C C 1
ATOM 1836 O O . THR C 1 4 ? 44.26765 -3.88871 60.96159 1.000 26.04591 4 THR C O 1
ATOM 1840 N N . SER C 1 5 ? 42.84502 -2.14757 60.85538 1.000 25.21611 5 SER C N 1
ATOM 1841 C CA . SER C 1 5 ? 41.99923 -2.77448 59.84399 1.000 24.76002 5 SER C CA 1
ATOM 1842 C C . SER C 1 5 ? 42.84608 -3.25594 58.66602 1.000 27.46768 5 SER C C 1
ATOM 1843 O O . SER C 1 5 ? 43.72058 -2.52072 58.18794 1.000 24.78922 5 SER C O 1
ATOM 1846 N N . PRO C 1 6 ? 42.62332 -4.48217 58.17169 1.000 26.34743 6 PRO C N 1
ATOM 1847 C CA . PRO C 1 6 ? 43.37740 -4.94020 56.99762 1.000 25.97193 6 PRO C CA 1
ATOM 1848 C C . PRO C 1 6 ? 43.05376 -4.14709 55.74171 1.000 25.01572 6 PRO C C 1
ATOM 1849 O O . PRO C 1 6 ? 43.86356 -4.14325 54.80643 1.000 23.33302 6 PRO C O 1
ATOM 1853 N N . VAL C 1 7 ? 41.90475 -3.47119 55.69593 1.000 22.47978 7 VAL C N 1
ATOM 1854 C CA . VAL C 1 7 ? 41.63067 -2.55890 54.59154 1.000 25.59756 7 VAL C CA 1
ATOM 1855 C C . VAL C 1 7 ? 42.55676 -1.35457 54.66261 1.000 25.61148 7 VAL C C 1
ATOM 1856 O O . VAL C 1 7 ? 43.19711 -0.98660 53.67342 1.000 24.58296 7 VAL C O 1
ATOM 1860 N N . ALA C 1 8 ? 42.62457 -0.70814 55.82961 1.000 24.05161 8 ALA C N 1
ATOM 1861 C CA . ALA C 1 8 ? 43.57019 0.38907 56.00436 1.000 24.71026 8 ALA C CA 1
ATOM 1862 C C . ALA C 1 8 ? 44.99453 -0.06998 55.72985 1.000 26.79630 8 ALA C C 1
ATOM 1863 O O . ALA C 1 8 ? 45.75938 0.62776 55.04750 1.000 27.76089 8 ALA C O 1
ATOM 1865 N N . ALA C 1 9 ? 45.36631 -1.24847 56.24561 1.000 24.42618 9 ALA C N 1
ATOM 1866 C CA . ALA C 1 9 ? 46.71365 -1.76285 56.02230 1.000 27.77304 9 ALA C CA 1
ATOM 1867 C C . ALA C 1 9 ? 46.97744 -1.98752 54.54259 1.000 27.03869 9 ALA C C 1
ATOM 1868 O O . ALA C 1 9 ? 48.08571 -1.73368 54.05965 1.000 29.16966 9 ALA C O 1
ATOM 1870 N N . PHE C 1 10 ? 45.97176 -2.46696 53.80633 1.000 24.48191 10 PHE C N 1
ATOM 1871 C CA . PHE C 1 10 ? 46.15409 -2.72241 52.37566 1.000 28.99892 10 PHE C CA 1
ATOM 1872 C C . PHE C 1 10 ? 46.50125 -1.43963 51.63611 1.000 27.85151 10 PHE C C 1
ATOM 1873 O O . PHE C 1 10 ? 47.48906 -1.37934 50.89507 1.000 30.44256 10 PHE C O 1
ATOM 1881 N N . PHE C 1 11 ? 45.70682 -0.39472 51.83287 1.000 26.74778 11 PHE C N 1
ATOM 1882 C CA . PHE C 1 11 ? 45.98906 0.84715 51.13277 1.000 30.50345 11 PHE C CA 1
ATOM 1883 C C . PHE C 1 11 ? 47.29490 1.47338 51.59933 1.000 33.58655 11 PHE C C 1
ATOM 1884 O O . PHE C 1 11 ? 48.01819 2.06026 50.78708 1.000 33.98938 11 PHE C O 1
ATOM 1892 N N . ALA C 1 12 ? 47.62595 1.35143 52.88900 1.000 34.20772 12 ALA C N 1
ATOM 1893 C CA . ALA C 1 12 ? 48.90352 1.87116 53.36536 1.000 32.03725 12 ALA C CA 1
ATOM 1894 C C . ALA C 1 12 ? 50.07386 1.13875 52.71503 1.000 37.25374 12 ALA C C 1
ATOM 1895 O O . ALA C 1 12 ? 51.08597 1.75864 52.36408 1.000 40.45262 12 ALA C O 1
ATOM 1897 N N . ALA C 1 13 ? 49.96223 -0.18080 52.55035 1.000 33.34989 13 ALA C N 1
ATOM 1898 C CA . ALA C 1 13 ? 51.04127 -0.92526 51.90647 1.000 32.17331 13 ALA C CA 1
ATOM 1899 C C . ALA C 1 13 ? 51.18164 -0.53534 50.43971 1.000 36.00823 13 ALA C C 1
ATOM 1900 O O . ALA C 1 13 ? 52.30142 -0.43461 49.92439 1.000 40.35766 13 ALA C O 1
ATOM 1902 N N . CYS C 1 14 ? 50.06181 -0.30611 49.75003 1.000 35.07682 14 CYS C N 1
ATOM 1903 C CA . CYS C 1 14 ? 50.13786 0.09743 48.34656 1.000 35.05049 14 CYS C CA 1
ATOM 1904 C C . CYS C 1 14 ? 50.80641 1.45634 48.20980 1.000 40.66845 14 CYS C C 1
ATOM 1905 O O . CYS C 1 14 ? 51.68171 1.65007 47.35822 1.000 43.48800 14 CYS C O 1
ATOM 1908 N N . ASP C 1 15 ? 50.40238 2.41471 49.04628 1.000 35.02400 15 ASP C N 1
ATOM 1909 C CA . ASP C 1 15 ? 50.98336 3.74748 48.97297 1.000 42.85364 15 ASP C CA 1
ATOM 1910 C C . ASP C 1 15 ? 52.47915 3.72150 49.23430 1.000 43.27851 15 ASP C C 1
ATOM 1911 O O . ASP C 1 15 ? 53.21072 4.56336 48.70222 1.000 49.74832 15 ASP C O 1
ATOM 1916 N N . ALA C 1 16 ? 52.95012 2.77138 50.04296 1.000 43.47072 16 ALA C N 1
ATOM 1917 C CA . ALA C 1 16 ? 54.36966 2.59484 50.31680 1.000 43.40239 16 ALA C CA 1
ATOM 1918 C C . ALA C 1 16 ? 55.07582 1.70805 49.29289 1.000 44.01681 16 ALA C C 1
ATOM 1919 O O . ALA C 1 16 ? 56.27854 1.46821 49.43010 1.000 47.37936 16 ALA C O 1
ATOM 1921 N N . ASP C 1 17 ? 54.36442 1.21366 48.27915 1.000 47.07506 17 ASP C N 1
ATOM 1922 C CA . ASP C 1 17 ? 54.94136 0.32397 47.26781 1.000 46.25583 17 ASP C CA 1
ATOM 1923 C C . ASP C 1 17 ? 55.45607 -0.97347 47.88472 1.000 47.21197 17 ASP C C 1
ATOM 1924 O O . ASP C 1 17 ? 56.41655 -1.57076 47.38887 1.000 48.14002 17 ASP C O 1
ATOM 1929 N N . ASP C 1 18 ? 54.82106 -1.41466 48.97427 1.000 42.99858 18 ASP C N 1
ATOM 1930 C CA . ASP C 1 18 ? 55.14205 -2.68661 49.61965 1.000 38.21252 18 ASP C CA 1
ATOM 1931 C C . ASP C 1 18 ? 54.06379 -3.69344 49.21643 1.000 39.17468 18 ASP C C 1
ATOM 1932 O O . ASP C 1 18 ? 53.10556 -3.95721 49.94747 1.000 38.84678 18 ASP C O 1
ATOM 1937 N N . LEU C 1 19 ? 54.23011 -4.26896 48.02037 1.000 38.29570 19 LEU C N 1
ATOM 1938 C CA . LEU C 1 19 ? 53.17925 -5.11903 47.46884 1.000 34.10079 19 LEU C CA 1
ATOM 1939 C C . LEU C 1 19 ? 53.09871 -6.46419 48.17311 1.000 33.07933 19 LEU C C 1
ATOM 1940 O O . LEU C 1 19 ? 52.04039 -7.10519 48.15609 1.000 29.62509 19 LEU C O 1
ATOM 1945 N N . ASP C 1 20 ? 54.20385 -6.92745 48.76414 1.000 33.13222 20 ASP C N 1
ATOM 1946 C CA . ASP C 1 20 ? 54.14921 -8.13951 49.57430 1.000 34.66266 20 ASP C CA 1
ATOM 1947 C C . ASP C 1 20 ? 53.25407 -7.93930 50.78771 1.000 31.72007 20 ASP C C 1
ATOM 1948 O O . ASP C 1 20 ? 52.41010 -8.78639 51.09811 1.000 31.69546 20 ASP C O 1
ATOM 1953 N N . ALA C 1 21 ? 53.42208 -6.81990 51.49030 1.000 30.10226 21 ALA C N 1
ATOM 1954 C CA . ALA C 1 21 ? 52.58839 -6.58335 52.66273 1.000 33.06526 21 ALA C CA 1
ATOM 1955 C C . ALA C 1 21 ? 51.13265 -6.37150 52.25930 1.000 31.83251 21 ALA C C 1
ATOM 1956 O O . ALA C 1 21 ? 50.21706 -6.81163 52.96595 1.000 31.41200 21 ALA C O 1
ATOM 1958 N N . ALA C 1 22 ? 50.90373 -5.71785 51.11626 1.000 30.30251 22 ALA C N 1
ATOM 1959 C CA . ALA C 1 22 ? 49.54301 -5.53749 50.61215 1.000 30.16875 22 ALA C CA 1
ATOM 1960 C C . ALA C 1 22 ? 48.85390 -6.87795 50.38769 1.000 27.77110 22 ALA C C 1
ATOM 1961 O O . ALA C 1 22 ? 47.73187 -7.09753 50.85313 1.000 28.67692 22 ALA C O 1
ATOM 1963 N N . ALA C 1 23 ? 49.50029 -7.78723 49.65453 1.000 29.17966 23 ALA C N 1
ATOM 1964 C CA . ALA C 1 23 ? 48.88682 -9.08899 49.41661 1.000 28.29354 23 ALA C CA 1
ATOM 1965 C C . ALA C 1 23 ? 48.63648 -9.82951 50.72297 1.000 28.75054 23 ALA C C 1
ATOM 1966 O O . ALA C 1 23 ? 47.61733 -10.51228 50.87400 1.000 28.01578 23 ALA C O 1
ATOM 1968 N N . ASP C 1 24 ? 49.56124 -9.72058 51.67681 1.000 28.93238 24 ASP C N 1
ATOM 1969 C CA . ASP C 1 24 ? 49.37942 -10.38952 52.95894 1.000 28.89665 24 ASP C CA 1
ATOM 1970 C C . ASP C 1 24 ? 48.24192 -9.80110 53.78104 1.000 32.55771 24 ASP C C 1
ATOM 1971 O O . ASP C 1 24 ? 47.93656 -10.34808 54.84795 1.000 32.00385 24 ASP C O 1
ATOM 1976 N N . CYS C 1 25 ? 47.60130 -8.72265 53.31912 1.000 28.27197 25 CYS C N 1
ATOM 1977 C CA . CYS C 1 25 ? 46.38547 -8.26987 53.98472 1.000 31.41422 25 CYS C CA 1
ATOM 1978 C C . CYS C 1 25 ? 45.19926 -9.16384 53.67762 1.000 27.54031 25 CYS C C 1
ATOM 1979 O O . CYS C 1 25 ? 44.15601 -9.02306 54.32442 1.000 28.80465 25 CYS C O 1
ATOM 1982 N N . PHE C 1 26 ? 45.32848 -10.04988 52.69668 1.000 25.90983 26 PHE C N 1
ATOM 1983 C CA . PHE C 1 26 ? 44.27444 -10.97924 52.33504 1.000 25.55281 26 PHE C CA 1
ATOM 1984 C C . PHE C 1 26 ? 44.43012 -12.27614 53.11420 1.000 27.94132 26 PHE C C 1
ATOM 1985 O O . PHE C 1 26 ? 45.54839 -12.70396 53.42908 1.000 30.23872 26 PHE C O 1
ATOM 1993 N N . ALA C 1 27 ? 43.29582 -12.89882 53.42440 1.000 27.79521 27 ALA C N 1
ATOM 1994 C CA . ALA C 1 27 ? 43.29894 -14.18565 54.10595 1.000 32.15285 27 ALA C CA 1
ATOM 1995 C C . ALA C 1 27 ? 43.88678 -15.26125 53.19894 1.000 33.24008 27 ALA C C 1
ATOM 1996 O O . ALA C 1 27 ? 43.98597 -15.07491 51.98425 1.000 32.26984 27 ALA C O 1
ATOM 1998 N N . PRO C 1 28 ? 44.27831 -16.40837 53.76482 1.000 34.64320 28 PRO C N 1
ATOM 1999 C CA . PRO C 1 28 ? 44.86722 -17.45794 52.91671 1.000 33.52588 28 PRO C CA 1
ATOM 2000 C C . PRO C 1 28 ? 43.91199 -17.94548 51.84347 1.000 32.38175 28 PRO C C 1
ATOM 2001 O O . PRO C 1 28 ? 44.36592 -18.37434 50.77572 1.000 36.87802 28 PRO C O 1
ATOM 2005 N N . ASP C 1 29 ? 42.60041 -17.85954 52.08446 1.000 32.58230 29 ASP C N 1
ATOM 2006 C CA . ASP C 1 29 ? 41.56868 -18.15999 51.09954 1.000 34.66668 29 ASP C CA 1
ATOM 2007 C C . ASP C 1 29 ? 40.86919 -16.89981 50.58907 1.000 30.80622 29 ASP C C 1
ATOM 2008 O O . ASP C 1 29 ? 39.76717 -16.99120 50.04150 1.000 32.54584 29 ASP C O 1
ATOM 2013 N N . GLY C 1 30 ? 41.47852 -15.72941 50.76866 1.000 34.26643 30 GLY C N 1
ATOM 2014 C CA . GLY C 1 30 ? 40.85046 -14.49865 50.33216 1.000 28.97766 30 GLY C CA 1
ATOM 2015 C C . GLY C 1 30 ? 40.81129 -14.37009 48.82180 1.000 30.43121 30 GLY C C 1
ATOM 2016 O O . GLY C 1 30 ? 41.62622 -14.93648 48.09055 1.000 27.99209 30 GLY C O 1
ATOM 2017 N N . VAL C 1 31 ? 39.83820 -13.59410 48.33881 1.000 21.51946 31 VAL C N 1
ATOM 2018 C CA . VAL C 1 31 ? 39.68057 -13.37167 46.90955 1.000 24.31947 31 VAL C CA 1
ATOM 2019 C C . VAL C 1 31 ? 39.47739 -11.88898 46.64961 1.000 23.12000 31 VAL C C 1
ATOM 2020 O O . VAL C 1 31 ? 39.02880 -11.13199 47.51172 1.000 22.13384 31 VAL C O 1
ATOM 2024 N N . TRP C 1 32 ? 39.82905 -11.49034 45.43379 1.000 21.22194 32 TRP C N 1
ATOM 2025 C CA . TRP C 1 32 ? 39.64046 -10.14281 44.91319 1.000 21.08431 32 TRP C CA 1
ATOM 2026 C C . TRP C 1 32 ? 38.76630 -10.28533 43.66892 1.000 21.83945 32 TRP C C 1
ATOM 2027 O O . TRP C 1 32 ? 39.21695 -10.82623 42.65551 1.000 22.93836 32 TRP C O 1
ATOM 2038 N N . ILE C 1 33 ? 37.51664 -9.83293 43.74395 1.000 19.39019 33 ILE C N 1
ATOM 2039 C CA . ILE C 1 33 ? 36.56068 -10.01048 42.65341 1.000 18.42417 33 ILE C CA 1
ATOM 2040 C C . ILE C 1 33 ? 36.42836 -8.67422 41.93471 1.000 19.81673 33 ILE C C 1
ATOM 2041 O O . ILE C 1 33 ? 35.76332 -7.76146 42.42874 1.000 17.94386 33 ILE C O 1
ATOM 2046 N N . VAL C 1 34 ? 37.03856 -8.55808 40.75171 1.000 19.12462 34 VAL C N 1
ATOM 2047 C CA . VAL C 1 34 ? 36.96123 -7.30389 40.00803 1.000 18.79648 34 VAL C CA 1
ATOM 2048 C C . VAL C 1 34 ? 35.57323 -7.14983 39.40268 1.000 18.77302 34 VAL C C 1
ATOM 2049 O O . VAL C 1 34 ? 34.78302 -8.10294 39.34224 1.000 18.55887 34 VAL C O 1
ATOM 2053 N N . ALA C 1 35 ? 35.27270 -5.93063 38.96349 1.000 20.40773 35 ALA C N 1
ATOM 2054 C CA . ALA C 1 35 ? 33.92002 -5.61734 38.52166 1.000 19.28394 35 ALA C CA 1
ATOM 2055 C C . ALA C 1 35 ? 33.55036 -6.35887 37.24797 1.000 22.59968 35 ALA C C 1
ATOM 2056 O O . ALA C 1 35 ? 32.39477 -6.76880 37.09293 1.000 21.41208 35 ALA C O 1
ATOM 2058 N N . ALA C 1 36 ? 34.50479 -6.53003 36.32451 1.000 19.56589 36 ALA C N 1
ATOM 2059 C CA . ALA C 1 36 ? 34.22822 -6.98092 34.96360 1.000 21.93857 36 ALA C CA 1
ATOM 2060 C C . ALA C 1 36 ? 34.68567 -8.41631 34.74938 1.000 21.69933 36 ALA C C 1
ATOM 2061 O O . ALA C 1 36 ? 35.77355 -8.80222 35.18328 1.000 22.09856 36 ALA C O 1
ATOM 2063 N N . GLY C 1 37 ? 33.86009 -9.19574 34.05585 1.000 23.19193 37 GLY C N 1
ATOM 2064 C CA . GLY C 1 37 ? 34.19674 -10.57367 33.77011 1.000 23.35966 37 GLY C CA 1
ATOM 2065 C C . GLY C 1 37 ? 32.96103 -11.43621 33.64763 1.000 25.11821 37 GLY C C 1
ATOM 2066 O O . GLY C 1 37 ? 31.83051 -10.97247 33.80936 1.000 23.69381 37 GLY C O 1
ATOM 2067 N N . PRO C 1 38 ? 33.15431 -12.72704 33.36901 1.000 25.80655 38 PRO C N 1
ATOM 2068 C CA . PRO C 1 38 ? 32.02219 -13.58383 32.98992 1.000 28.57675 38 PRO C CA 1
ATOM 2069 C C . PRO C 1 38 ? 31.10979 -14.00237 34.13376 1.000 29.99323 38 PRO C C 1
ATOM 2070 O O . PRO C 1 38 ? 30.07453 -14.62389 33.86773 1.000 29.26424 38 PRO C O 1
ATOM 2074 N N . GLU C 1 39 ? 31.41647 -13.66139 35.38612 1.000 24.65402 39 GLU C N 1
ATOM 2075 C CA . GLU C 1 39 ? 30.69159 -14.28008 36.48811 1.000 23.81240 39 GLU C CA 1
ATOM 2076 C C . GLU C 1 39 ? 29.26154 -13.77667 36.70812 1.000 26.32391 39 GLU C C 1
ATOM 2077 O O . GLU C 1 39 ? 28.41332 -14.58497 37.10863 1.000 25.19379 39 GLU C O 1
ATOM 2083 N N . PRO C 1 40 ? 28.90966 -12.48348 36.47585 1.000 21.75842 40 PRO C N 1
ATOM 2084 C CA . PRO C 1 40 ? 29.68284 -11.31315 36.00874 1.000 21.78306 40 PRO C CA 1
ATOM 2085 C C . PRO C 1 40 ? 30.68123 -10.87021 37.06142 1.000 21.59955 40 PRO C C 1
ATOM 2086 O O . PRO C 1 40 ? 30.45817 -11.06970 38.25552 1.000 21.08870 40 PRO C O 1
ATOM 2090 N N . GLY C 1 41 ? 31.76993 -10.23143 36.64476 1.000 19.56061 41 GLY C N 1
ATOM 2091 C CA . GLY C 1 41 ? 32.93465 -10.08416 37.48924 1.000 19.57639 41 GLY C CA 1
ATOM 2092 C C . GLY C 1 41 ? 33.94450 -11.19214 37.23454 1.000 23.26045 41 GLY C C 1
ATOM 2093 O O . GLY C 1 41 ? 33.69989 -12.14787 36.49777 1.000 24.67910 41 GLY C O 1
ATOM 2094 N N . HIS C 1 42 ? 35.11131 -11.05658 37.85934 1.000 21.38094 42 HIS C N 1
ATOM 2095 C CA . HIS C 1 42 ? 36.12759 -12.09848 37.79981 1.000 22.58541 42 HIS C CA 1
ATOM 2096 C C . HIS C 1 42 ? 36.81322 -12.23920 39.14879 1.000 22.46796 42 HIS C C 1
ATOM 2097 O O . HIS C 1 42 ? 37.26518 -11.25100 39.73620 1.000 22.49106 42 HIS C O 1
ATOM 2104 N N . THR C 1 43 ? 36.89803 -13.47061 39.63303 1.000 23.09496 43 THR C N 1
ATOM 2105 C CA . THR C 1 43 ? 37.47035 -13.74197 40.94120 1.000 20.43375 43 THR C CA 1
ATOM 2106 C C . THR C 1 43 ? 38.95302 -14.09144 40.81426 1.000 26.54482 43 THR C C 1
ATOM 2107 O O . THR C 1 43 ? 39.31582 -15.06351 40.13880 1.000 27.18200 43 THR C O 1
ATOM 2111 N N . TYR C 1 44 ? 39.80458 -13.28795 41.44317 1.000 23.50250 44 TYR C N 1
ATOM 2112 C CA . TYR C 1 44 ? 41.22104 -13.60826 41.59124 1.000 24.49968 44 TYR C CA 1
ATOM 2113 C C . TYR C 1 44 ? 41.42458 -14.29817 42.93259 1.000 26.14265 44 TYR C C 1
ATOM 2114 O O . TYR C 1 44 ? 41.11928 -13.72703 43.98840 1.000 25.87659 44 TYR C O 1
ATOM 2123 N N . HIS C 1 45 ? 41.94164 -15.52098 42.89479 1.000 25.65380 45 HIS C N 1
ATOM 2124 C CA . HIS C 1 45 ? 42.19834 -16.22076 44.14012 1.000 29.35629 45 HIS C CA 1
ATOM 2125 C C . HIS C 1 45 ? 43.51548 -15.73646 44.73761 1.000 26.52291 45 HIS C C 1
ATOM 2126 O O . HIS C 1 45 ? 44.27750 -15.00248 44.10858 1.000 26.98277 45 HIS C O 1
ATOM 2133 N N . ARG C 1 46 ? 43.75514 -16.12726 45.99173 1.000 29.73127 46 ARG C N 1
ATOM 2134 C CA . ARG C 1 46 ? 44.84932 -15.54702 46.76666 1.000 26.94385 46 ARG C CA 1
ATOM 2135 C C . ARG C 1 46 ? 46.17554 -15.62284 46.02176 1.000 31.45234 46 ARG C C 1
ATOM 2136 O O . ARG C 1 46 ? 46.96234 -14.66623 46.00540 1.000 29.69287 46 ARG C O 1
ATOM 2144 N N . LYS C 1 47 ? 46.45139 -16.76313 45.40668 1.000 30.62477 47 LYS C N 1
ATOM 2145 C CA . LYS C 1 47 ? 47.75191 -16.93345 44.78448 1.000 33.45535 47 LYS C CA 1
ATOM 2146 C C . LYS C 1 47 ? 47.91845 -16.05164 43.56410 1.000 32.46610 47 LYS C C 1
ATOM 2147 O O . LYS C 1 47 ? 49.05151 -15.77392 43.16406 1.000 31.95093 47 LYS C O 1
ATOM 2153 N N . GLU C 1 48 ? 46.81568 -15.61189 42.96230 1.000 29.83475 48 GLU C N 1
ATOM 2154 C CA . GLU C 1 48 ? 46.87373 -14.74606 41.79735 1.000 29.80678 48 GLU C CA 1
ATOM 2155 C C . GLU C 1 48 ? 46.87764 -13.26566 42.15263 1.000 28.87950 48 GLU C C 1
ATOM 2156 O O . GLU C 1 48 ? 47.11334 -12.43884 41.27108 1.000 26.11100 48 GLU C O 1
ATOM 2162 N N . ILE C 1 49 ? 46.66562 -12.90679 43.41404 1.000 29.99763 49 ILE C N 1
ATOM 2163 C CA . ILE C 1 49 ? 46.55766 -11.49287 43.77626 1.000 29.37555 49 ILE C CA 1
ATOM 2164 C C . ILE C 1 49 ? 47.88488 -10.75850 43.58423 1.000 28.84997 49 ILE C C 1
ATOM 2165 O O . ILE C 1 49 ? 47.88264 -9.62009 43.09419 1.000 27.12356 49 ILE C O 1
ATOM 2170 N N . PRO C 1 50 ? 49.04099 -11.33922 43.93768 1.000 28.33013 50 PRO C N 1
ATOM 2171 C CA . PRO C 1 50 ? 50.30024 -10.59618 43.73399 1.000 27.19390 50 PRO C CA 1
ATOM 2172 C C . PRO C 1 50 ? 50.53707 -10.19918 42.28695 1.000 30.76454 50 PRO C C 1
ATOM 2173 O O . PRO C 1 50 ? 51.00628 -9.08473 42.02063 1.000 29.53802 50 PRO C O 1
ATOM 2177 N N . GLY C 1 51 ? 50.23414 -11.09080 41.34383 1.000 29.04204 51 GLY C N 1
ATOM 2178 C CA . GLY C 1 51 ? 50.37356 -10.74641 39.94066 1.000 31.48725 51 GLY C CA 1
ATOM 2179 C C . GLY C 1 51 ? 49.42676 -9.64033 39.52416 1.000 30.85177 51 GLY C C 1
ATOM 2180 O O . GLY C 1 51 ? 49.83121 -8.68763 38.85313 1.000 32.50998 51 GLY C O 1
ATOM 2181 N N . PHE C 1 52 ? 48.15974 -9.73934 39.93576 1.000 29.67883 52 PHE C N 1
ATOM 2182 C CA . PHE C 1 52 ? 47.18278 -8.71985 39.56979 1.000 27.24742 52 PHE C CA 1
ATOM 2183 C C . PHE C 1 52 ? 47.52136 -7.38467 40.20944 1.000 28.29822 52 PHE C C 1
ATOM 2184 O O . PHE C 1 52 ? 47.43171 -6.33990 39.55489 1.000 27.43032 52 PHE C O 1
ATOM 2192 N N . LEU C 1 53 ? 47.92789 -7.40176 41.48450 1.000 24.92489 53 LEU C N 1
ATOM 2193 C CA . LEU C 1 53 ? 48.37503 -6.18399 42.15347 1.000 28.68095 53 LEU C CA 1
ATOM 2194 C C . LEU C 1 53 ? 49.43870 -5.45796 41.33903 1.000 29.61827 53 LEU C C 1
ATOM 2195 O O . LEU C 1 53 ? 49.38552 -4.23414 41.17787 1.000 28.78497 53 LEU C O 1
ATOM 2200 N N . ALA C 1 54 ? 50.43899 -6.19371 40.84655 1.000 27.10440 54 ALA C N 1
ATOM 2201 C CA . ALA C 1 54 ? 51.47774 -5.55359 40.04271 1.000 30.04921 54 ALA C CA 1
ATOM 2202 C C . ALA C 1 54 ? 50.87839 -4.88632 38.80977 1.000 30.78873 54 ALA C C 1
ATOM 2203 O O . ALA C 1 54 ? 51.28646 -3.78233 38.42721 1.000 32.54895 54 ALA C O 1
ATOM 2205 N N . GLU C 1 55 ? 49.88310 -5.53092 38.19989 1.000 28.47556 55 GLU C N 1
ATOM 2206 C CA . GLU C 1 55 ? 49.20005 -4.96174 37.04414 1.000 31.57336 55 GLU C CA 1
ATOM 2207 C C . GLU C 1 55 ? 48.53781 -3.62920 37.38258 1.000 31.21066 55 GLU C C 1
ATOM 2208 O O . GLU C 1 55 ? 48.69649 -2.63916 36.66068 1.000 30.81346 55 GLU C O 1
ATOM 2214 N N . ILE C 1 56 ? 47.77317 -3.58403 38.47233 1.000 28.95246 56 ILE C N 1
ATOM 2215 C CA . ILE C 1 56 ? 47.03616 -2.35752 38.75315 1.000 29.99487 56 ILE C CA 1
ATOM 2216 C C . ILE C 1 56 ? 47.95580 -1.26521 39.29566 1.000 29.39119 56 ILE C C 1
ATOM 2217 O O . ILE C 1 56 ? 47.67559 -0.06973 39.11756 1.000 29.60170 56 ILE C O 1
ATOM 2222 N N . ILE C 1 57 ? 49.05577 -1.63377 39.95925 1.000 27.67895 57 ILE C N 1
ATOM 2223 C CA . ILE C 1 57 ? 50.03327 -0.62760 40.36199 1.000 29.66497 57 ILE C CA 1
ATOM 2224 C C . ILE C 1 57 ? 50.62848 0.04474 39.13103 1.000 27.87381 57 ILE C C 1
ATOM 2225 O O . ILE C 1 57 ? 50.84572 1.26290 39.10721 1.000 29.65219 57 ILE C O 1
ATOM 2230 N N . GLY C 1 58 ? 50.91321 -0.73616 38.09479 1.000 27.98263 58 GLY C N 1
ATOM 2231 C CA . GLY C 1 58 ? 51.42191 -0.14708 36.86994 1.000 29.70806 58 GLY C CA 1
ATOM 2232 C C . GLY C 1 58 ? 50.40221 0.76511 36.21805 1.000 27.24502 58 GLY C C 1
ATOM 2233 O O . GLY C 1 58 ? 50.74914 1.81981 35.68062 1.000 28.95432 58 GLY C O 1
ATOM 2234 N N . LYS C 1 59 ? 49.12647 0.38204 36.28047 1.000 25.08810 59 LYS C N 1
ATOM 2235 C CA . LYS C 1 59 ? 48.06955 1.24238 35.76155 1.000 27.56954 59 LYS C CA 1
ATOM 2236 C C . LYS C 1 59 ? 47.96167 2.52486 36.57469 1.000 28.62437 59 LYS C C 1
ATOM 2237 O O . LYS C 1 59 ? 47.84849 3.61757 36.00948 1.000 28.95822 59 LYS C O 1
ATOM 2243 N N . ARG C 1 60 ? 48.01526 2.41585 37.90834 1.000 29.47773 60 ARG C N 1
ATOM 2244 C CA . ARG C 1 60 ? 47.98982 3.60368 38.75913 1.000 32.01980 60 ARG C CA 1
ATOM 2245 C C . ARG C 1 60 ? 49.12666 4.55209 38.41053 1.000 32.02709 60 ARG C C 1
ATOM 2246 O O . ARG C 1 60 ? 48.93071 5.76738 38.28563 1.000 26.72770 60 ARG C O 1
ATOM 2254 N N . ASP C 1 61 ? 50.33140 4.00166 38.24503 1.000 28.96785 61 ASP C N 1
ATOM 2255 C CA . ASP C 1 61 ? 51.50026 4.83219 37.99669 1.000 28.92744 61 ASP C CA 1
ATOM 2256 C C . ASP C 1 61 ? 51.35970 5.59845 36.68722 1.000 24.26099 61 ASP C C 1
ATOM 2257 O O . ASP C 1 61 ? 51.70839 6.78257 36.61454 1.000 24.82117 61 ASP C O 1
ATOM 2262 N N . GLU C 1 62 ? 50.83573 4.94478 35.64650 1.000 25.73142 62 GLU C N 1
ATOM 2263 C CA . GLU C 1 62 ? 50.68818 5.62566 34.36689 1.000 23.38908 62 GLU C CA 1
ATOM 2264 C C . GLU C 1 62 ? 49.56013 6.64380 34.41745 1.000 24.27145 62 GLU C C 1
ATOM 2265 O O . GLU C 1 62 ? 49.69335 7.74307 33.87494 1.000 23.27061 62 GLU C O 1
ATOM 2271 N N . LEU C 1 63 ? 48.44126 6.30346 35.06122 1.000 23.57249 63 LEU C N 1
ATOM 2272 C CA . LEU C 1 63 ? 47.37419 7.29573 35.20682 1.000 24.97086 63 LEU C CA 1
ATOM 2273 C C . LEU C 1 63 ? 47.82315 8.47845 36.05186 1.000 24.56453 63 LEU C C 1
ATOM 2274 O O . LEU C 1 63 ? 47.46658 9.62618 35.75164 1.000 22.80774 63 LEU C O 1
ATOM 2279 N N . ASP C 1 64 ? 48.59726 8.22513 37.11894 1.000 24.50631 64 ASP C N 1
ATOM 2280 C CA . ASP C 1 64 ? 49.17540 9.31874 37.90022 1.000 24.84355 64 ASP C CA 1
ATOM 2281 C C . ASP C 1 64 ? 50.05032 10.20570 37.02388 1.000 22.24540 64 ASP C C 1
ATOM 2282 O O . ASP C 1 64 ? 49.98269 11.43517 37.09201 1.000 23.25764 64 ASP C O 1
ATOM 2287 N N . ALA C 1 65 ? 50.89234 9.59271 36.18981 1.000 24.13813 65 ALA C N 1
ATOM 2288 C CA . ALA C 1 65 ? 51.75226 10.39415 35.32985 1.000 24.51730 65 ALA C CA 1
ATOM 2289 C C . ALA C 1 65 ? 50.94781 11.17290 34.30392 1.000 22.94716 65 ALA C C 1
ATOM 2290 O O . ALA C 1 65 ? 51.41127 12.21636 33.83751 1.000 25.17028 65 ALA C O 1
ATOM 2292 N N . ALA C 1 66 ? 49.75013 10.69860 33.95878 1.000 19.35378 66 ALA C N 1
ATOM 2293 C CA . ALA C 1 66 ? 48.87327 11.40493 33.02706 1.000 22.12438 66 ALA C CA 1
ATOM 2294 C C . ALA C 1 66 ? 48.08149 12.51939 33.69491 1.000 23.55280 66 ALA C C 1
ATOM 2295 O O . ALA C 1 66 ? 47.32331 13.21395 33.00533 1.000 22.76988 66 ALA C O 1
ATOM 2297 N N . GLY C 1 67 ? 48.23400 12.68848 35.00946 1.000 21.84785 67 GLY C N 1
ATOM 2298 C CA . GLY C 1 67 ? 47.56987 13.73351 35.75673 1.000 21.70697 67 GLY C CA 1
ATOM 2299 C C . GLY C 1 67 ? 46.26189 13.33853 36.40194 1.000 20.88953 67 GLY C C 1
ATOM 2300 O O . GLY C 1 67 ? 45.59250 14.21268 36.97889 1.000 21.42380 67 GLY C O 1
ATOM 2301 N N . ALA C 1 68 ? 45.87012 12.07071 36.32012 1.000 18.98981 68 ALA C N 1
ATOM 2302 C CA . ALA C 1 68 ? 44.63527 11.61679 36.94974 1.000 22.45596 68 ALA C CA 1
ATOM 2303 C C . ALA C 1 68 ? 44.87049 11.40420 38.44393 1.000 24.99990 68 ALA C C 1
ATOM 2304 O O . ALA C 1 68 ? 46.00582 11.28433 38.90014 1.000 27.55766 68 ALA C O 1
ATOM 2306 N N . ARG C 1 69 ? 43.78425 11.38728 39.21496 1.000 24.16219 69 ARG C N 1
ATOM 2307 C CA . ARG C 1 69 ? 43.89418 11.17143 40.65067 1.000 28.14069 69 ARG C CA 1
ATOM 2308 C C . ARG C 1 69 ? 42.75527 10.28724 41.13610 1.000 27.88067 69 ARG C C 1
ATOM 2309 O O . ARG C 1 69 ? 41.66103 10.29457 40.57056 1.000 21.99501 69 ARG C O 1
ATOM 2317 N N . MET C 1 70 ? 43.02537 9.52539 42.19357 1.000 26.18090 70 MET C N 1
ATOM 2318 C CA . MET C 1 70 ? 41.99549 8.75104 42.87874 1.000 26.53711 70 MET C CA 1
ATOM 2319 C C . MET C 1 70 ? 41.47376 9.52127 44.07920 1.000 29.42271 70 MET C C 1
ATOM 2320 O O . MET C 1 70 ? 42.25542 10.06456 44.87639 1.000 27.61712 70 MET C O 1
ATOM 2325 N N . VAL C 1 71 ? 40.15343 9.56842 44.20320 1.000 21.22222 71 VAL C N 1
ATOM 2326 C CA . VAL C 1 71 ? 39.48664 10.20686 45.33052 1.000 22.60017 71 VAL C CA 1
ATOM 2327 C C . VAL C 1 71 ? 38.69722 9.12886 46.05991 1.000 27.29063 71 VAL C C 1
ATOM 2328 O O . VAL C 1 71 ? 37.80479 8.50774 45.47309 1.000 23.06500 71 VAL C O 1
ATOM 2332 N N . TYR C 1 72 ? 39.02804 8.89638 47.32677 1.000 24.37944 72 TYR C N 1
ATOM 2333 C CA . TYR C 1 72 ? 38.35456 7.87295 48.11871 1.000 26.88565 72 TYR C CA 1
ATOM 2334 C C . TYR C 1 72 ? 37.38145 8.51156 49.09248 1.000 27.73247 72 TYR C C 1
ATOM 2335 O O . TYR C 1 72 ? 37.65292 9.57769 49.64860 1.000 28.87372 72 TYR C O 1
ATOM 2344 N N . GLY C 1 73 ? 36.24489 7.85610 49.29303 1.000 21.75805 73 GLY C N 1
ATOM 2345 C CA . GLY C 1 73 ? 35.41138 8.17967 50.42190 1.000 23.53026 73 GLY C CA 1
ATOM 2346 C C . GLY C 1 73 ? 36.06537 7.69672 51.70669 1.000 24.59221 73 GLY C C 1
ATOM 2347 O O . GLY C 1 73 ? 37.18879 7.18716 51.73862 1.000 27.73004 73 GLY C O 1
ATOM 2348 N N . ASP C 1 74 ? 35.32146 7.85374 52.79067 1.000 26.21949 74 ASP C N 1
ATOM 2349 C CA . ASP C 1 74 ? 35.73729 7.29310 54.06653 1.000 29.49431 74 ASP C CA 1
ATOM 2350 C C . ASP C 1 74 ? 35.36205 5.82230 54.12412 1.000 25.88972 74 ASP C C 1
ATOM 2351 O O . ASP C 1 74 ? 34.33442 5.41094 53.57971 1.000 24.62345 74 ASP C O 1
ATOM 2356 N N . ARG C 1 75 ? 36.20902 5.02386 54.76862 1.000 23.64228 75 ARG C N 1
ATOM 2357 C CA . ARG C 1 75 ? 35.86120 3.63660 55.04077 1.000 26.51189 75 ARG C CA 1
ATOM 2358 C C . ARG C 1 75 ? 34.67496 3.61219 55.99942 1.000 25.66660 75 ARG C C 1
ATOM 2359 O O . ARG C 1 75 ? 34.73203 4.20474 57.08120 1.000 26.22944 75 ARG C O 1
ATOM 2367 N N . ILE C 1 76 ? 33.59777 2.94443 55.60484 1.000 22.91354 76 ILE C N 1
ATOM 2368 C CA . ILE C 1 76 ? 32.42429 2.76043 56.45723 1.000 23.81153 76 ILE C CA 1
ATOM 2369 C C . ILE C 1 76 ? 32.46593 1.33620 56.99081 1.000 25.66583 76 ILE C C 1
ATOM 2370 O O . ILE C 1 76 ? 32.42979 0.37702 56.21406 1.000 26.03393 76 ILE C O 1
ATOM 2375 N N . VAL C 1 77 ? 32.55628 1.19230 58.31516 1.000 24.38831 77 VAL C N 1
ATOM 2376 C CA . VAL C 1 77 ? 32.86321 -0.08010 58.96561 1.000 29.21249 77 VAL C CA 1
ATOM 2377 C C . VAL C 1 77 ? 31.63497 -0.54145 59.73860 1.000 32.63333 77 VAL C C 1
ATOM 2378 O O . VAL C 1 77 ? 31.07419 0.22318 60.53313 1.000 30.63971 77 VAL C O 1
ATOM 2382 N N . VAL C 1 78 ? 31.22495 -1.79319 59.52449 1.000 32.87488 78 VAL C N 1
ATOM 2383 C CA . VAL C 1 78 ? 29.92198 -2.24262 60.02349 1.000 41.78245 78 VAL C CA 1
ATOM 2384 C C . VAL C 1 78 ? 29.75689 -3.75175 59.90370 1.000 42.60854 78 VAL C C 1
ATOM 2385 O O . VAL C 1 78 ? 29.76524 -4.30427 58.79557 1.000 43.39072 78 VAL C O 1
ATOM 2389 N N . ALA C 1 79 ? 29.58407 -4.42372 61.04627 1.000 49.88342 79 ALA C N 1
ATOM 2390 C CA . ALA C 1 79 ? 29.54484 -5.88185 61.09515 1.000 45.75973 79 ALA C CA 1
ATOM 2391 C C . ALA C 1 79 ? 30.91836 -6.44078 60.74487 1.000 42.08281 79 ALA C C 1
ATOM 2392 O O . ALA C 1 79 ? 31.92164 -6.02250 61.32650 1.000 39.04492 79 ALA C O 1
ATOM 2394 N N . ASP C 1 80 ? 30.98190 -7.36534 59.78197 1.000 38.24808 80 ASP C N 1
ATOM 2395 C CA . ASP C 1 80 ? 32.23951 -7.97135 59.35832 1.000 42.39700 80 ASP C CA 1
ATOM 2396 C C . ASP C 1 80 ? 32.73863 -7.41937 58.02068 1.000 34.11466 80 ASP C C 1
ATOM 2397 O O . ASP C 1 80 ? 33.42858 -8.12476 57.27770 1.000 28.89626 80 ASP C O 1
ATOM 2402 N N . ARG C 1 81 ? 32.43119 -6.16337 57.71143 1.000 37.33302 81 ARG C N 1
ATOM 2403 C CA . ARG C 1 81 ? 32.73236 -5.63661 56.38784 1.000 30.79926 81 ARG C CA 1
ATOM 2404 C C . ARG C 1 81 ? 33.02976 -4.14748 56.46196 1.000 29.54027 81 ARG C C 1
ATOM 2405 O O . ARG C 1 81 ? 32.80347 -3.48059 57.48035 1.000 28.01833 81 ARG C O 1
ATOM 2413 N N . GLU C 1 82 ? 33.56815 -3.64454 55.35500 1.000 22.46880 82 GLU C N 1
ATOM 2414 C CA . GLU C 1 82 ? 33.83573 -2.23007 55.16738 1.000 21.82107 82 GLU C CA 1
ATOM 2415 C C . GLU C 1 82 ? 33.38887 -1.87533 53.76452 1.000 21.49537 82 GLU C C 1
ATOM 2416 O O . GLU C 1 82 ? 33.51817 -2.69337 52.84805 1.000 20.77521 82 GLU C O 1
ATOM 2422 N N . PHE C 1 83 ? 32.86416 -0.66609 53.61269 1.000 21.01956 83 PHE C N 1
ATOM 2423 C CA . PHE C 1 83 ? 32.42752 -0.13605 52.32875 1.000 20.43656 83 PHE C CA 1
ATOM 2424 C C . PHE C 1 83 ? 33.28388 1.07420 52.00617 1.000 20.54852 83 PHE C C 1
ATOM 2425 O O . PHE C 1 83 ? 33.48881 1.93200 52.86566 1.000 21.28042 83 PHE C O 1
ATOM 2433 N N . LEU C 1 84 ? 33.78385 1.14812 50.77635 1.000 19.84172 84 LEU C N 1
ATOM 2434 C CA . LEU C 1 84 ? 34.66141 2.24958 50.38984 1.000 19.74702 84 LEU C CA 1
ATOM 2435 C C . LEU C 1 84 ? 34.31626 2.68539 48.97420 1.000 19.21928 84 LEU C C 1
ATOM 2436 O O . LEU C 1 84 ? 34.56934 1.94629 48.01844 1.000 18.86694 84 LEU C O 1
ATOM 2441 N N . GLU C 1 85 ? 33.77513 3.88654 48.83697 1.000 19.21258 85 GLU C N 1
ATOM 2442 C CA . GLU C 1 85 ? 33.56303 4.45568 47.51493 1.000 18.78386 85 GLU C CA 1
ATOM 2443 C C . GLU C 1 85 ? 34.86357 5.03200 46.95898 1.000 18.98815 85 GLU C C 1
ATOM 2444 O O . GLU C 1 85 ? 35.75835 5.45395 47.70200 1.000 20.19911 85 GLU C O 1
ATOM 2450 N N . PHE C 1 86 ? 34.96962 5.02732 45.63415 1.000 18.28788 86 PHE C N 1
ATOM 2451 C CA . PHE C 1 86 ? 36.16615 5.54146 44.98445 1.000 19.11719 86 PHE C CA 1
ATOM 2452 C C . PHE C 1 86 ? 35.77615 6.15345 43.64969 1.000 19.54495 86 PHE C C 1
ATOM 2453 O O . PHE C 1 86 ? 34.78781 5.75234 43.03096 1.000 17.63384 86 PHE C O 1
ATOM 2461 N N . ARG C 1 87 ? 36.55225 7.13720 43.21428 1.000 17.91010 87 ARG C N 1
ATOM 2462 C CA . ARG C 1 87 ? 36.46182 7.51933 41.81358 1.000 20.41999 87 ARG C CA 1
ATOM 2463 C C . ARG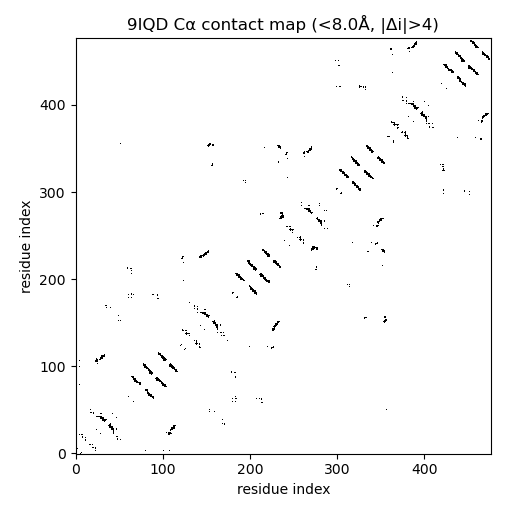 C 1 87 ? 37.83350 7.96413 41.35506 1.000 21.73334 87 ARG C C 1
ATOM 2464 O O . ARG C 1 87 ? 38.64661 8.45481 42.14479 1.000 25.47019 87 ARG C O 1
ATOM 2472 N N . CYS C 1 88 ? 38.08351 7.75483 40.07200 1.000 18.47396 88 CYS C N 1
ATOM 2473 C CA . CYS C 1 88 ? 39.30361 8.19137 39.41757 1.000 19.67095 88 CYS C CA 1
ATOM 2474 C C . CYS C 1 88 ? 38.92764 9.33967 38.49568 1.000 17.38158 88 CYS C C 1
ATOM 2475 O O . CYS C 1 88 ? 38.01810 9.19105 37.67511 1.000 19.18961 88 CYS C O 1
ATOM 2478 N N . GLU C 1 89 ? 39.58585 10.48529 38.66370 1.000 19.42766 89 GLU C N 1
ATOM 2479 C CA . GLU C 1 89 ? 39.31241 11.69256 37.89304 1.000 21.90399 89 GLU C CA 1
ATOM 2480 C C . GLU C 1 89 ? 40.51007 12.04148 37.02169 1.000 18.68979 89 GLU C C 1
ATOM 2481 O O . GLU C 1 89 ? 41.65346 11.96621 37.47077 1.000 22.08760 89 GLU C O 1
ATOM 2487 N N . SER C 1 90 ? 40.24690 12.46146 35.79315 1.000 17.69094 90 SER C N 1
ATOM 2488 C CA . SER C 1 90 ? 41.33694 13.02902 35.02420 1.000 18.92301 90 SER C CA 1
ATOM 2489 C C . SER C 1 90 ? 41.73288 14.39432 35.57732 1.000 21.03043 90 SER C C 1
ATOM 2490 O O . SER C 1 90 ? 41.07674 14.97306 36.45579 1.000 20.32878 90 SER C O 1
ATOM 2493 N N . ALA C 1 91 ? 42.82665 14.92030 35.02441 1.000 18.38753 91 ALA C N 1
ATOM 2494 C CA . ALA C 1 91 ? 43.25640 16.26856 35.37238 1.000 22.69802 91 ALA C CA 1
ATOM 2495 C C . ALA C 1 91 ? 42.17895 17.30882 35.08282 1.000 20.92945 91 ALA C C 1
ATOM 2496 O O . ALA C 1 91 ? 42.18190 18.37732 35.69940 1.000 22.03000 91 ALA C O 1
ATOM 2498 N N . THR C 1 92 ? 41.27382 17.03628 34.13632 1.000 19.87657 92 THR C N 1
ATOM 2499 C CA . THR C 1 92 ? 40.18911 17.97567 33.82861 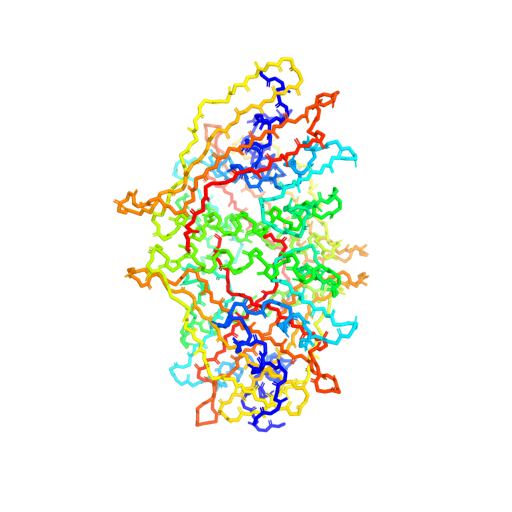1.000 19.19146 92 THR C CA 1
ATOM 2500 C C . THR C 1 92 ? 39.00875 17.85497 34.77516 1.000 21.19930 92 THR C C 1
ATOM 2501 O O . THR C 1 92 ? 38.09987 18.69365 34.70576 1.000 19.13616 92 THR C O 1
ATOM 2505 N N . GLY C 1 93 ? 39.00744 16.84237 35.64200 1.000 19.05356 93 GLY C N 1
ATOM 2506 C CA . GLY C 1 93 ? 37.86976 16.52115 36.47237 1.000 20.93555 93 GLY C CA 1
ATOM 2507 C C . GLY C 1 93 ? 36.94707 15.48168 35.88880 1.000 19.29963 93 GLY C C 1
ATOM 2508 O O . GLY C 1 93 ? 36.08325 14.96199 36.60954 1.000 18.12499 93 GLY C O 1
ATOM 2509 N N . GLU C 1 94 ? 37.09988 15.14838 34.61105 1.000 18.65025 94 GLU C N 1
ATOM 2510 C CA . GLU C 1 94 ? 36.22278 14.14938 34.01573 1.000 18.41294 94 GLU C CA 1
ATOM 2511 C C . GLU C 1 94 ? 36.39268 12.81341 34.74164 1.000 19.09867 94 GLU C C 1
ATOM 2512 O O . GLU C 1 94 ? 37.51206 12.37350 35.02740 1.000 18.32859 94 GLU C O 1
ATOM 2518 N N . VAL C 1 95 ? 35.27634 12.16498 35.06225 1.000 17.25347 95 VAL C N 1
ATOM 2519 C CA . VAL C 1 95 ? 35.34165 10.92723 35.83760 1.000 17.12870 95 VAL C CA 1
ATOM 2520 C C . VAL C 1 95 ? 35.70932 9.78348 34.90045 1.000 16.81904 95 VAL C C 1
ATOM 2521 O O . VAL C 1 95 ? 35.01078 9.52397 33.91416 1.000 17.18325 95 VAL C O 1
ATOM 2525 N N . LEU C 1 96 ? 36.82219 9.11260 35.19821 1.000 17.04758 96 LEU C N 1
ATOM 2526 C CA . LEU C 1 96 ? 37.29498 7.97339 34.42753 1.000 16.60469 96 LEU C CA 1
ATOM 2527 C C . LEU C 1 96 ? 36.71536 6.67245 34.95400 1.000 18.36547 96 LEU C C 1
ATOM 2528 O O . LEU C 1 96 ? 36.43035 5.76058 34.17407 1.000 18.33136 96 LEU C O 1
ATOM 2533 N N . GLU C 1 97 ? 36.57622 6.56972 36.27624 1.000 17.05636 97 GLU C N 1
ATOM 2534 C CA . GLU C 1 97 ? 36.03910 5.37718 36.92159 1.000 18.41855 97 GLU C CA 1
ATOM 2535 C C . GLU C 1 97 ? 35.29445 5.80804 38.17224 1.000 17.94796 97 GLU C C 1
ATOM 2536 O O . GLU C 1 97 ? 35.71645 6.74457 38.84852 1.000 16.91224 97 GLU C O 1
ATOM 2542 N N . ARG C 1 98 ? 34.20863 5.11562 38.50082 1.000 16.63002 98 ARG C N 1
ATOM 2543 C CA . ARG C 1 98 ? 33.58462 5.36887 39.79273 1.000 16.84673 98 ARG C CA 1
ATOM 2544 C C . ARG C 1 98 ? 32.97898 4.06413 40.27735 1.000 16.81942 98 ARG C C 1
ATOM 2545 O O . ARG C 1 98 ? 32.39819 3.32153 39.48798 1.000 16.60995 98 ARG C O 1
ATOM 2553 N N . GLY C 1 99 ? 33.12788 3.78056 41.56349 1.000 17.07466 99 GLY C N 1
ATOM 2554 C CA . GLY C 1 99 ? 32.63014 2.51642 42.05432 1.000 17.10931 99 GLY C CA 1
ATOM 2555 C C . GLY C 1 99 ? 32.62156 2.46415 43.56441 1.000 17.47422 99 GLY C C 1
ATOM 2556 O O . GLY C 1 99 ? 32.70473 3.49002 44.23576 1.000 17.69859 99 GLY C O 1
ATOM 2557 N N . VAL C 1 100 ? 32.49799 1.24460 44.08155 1.000 17.57882 100 VAL C N 1
ATOM 2558 C CA . VAL C 1 100 ? 32.51011 1.00784 45.52531 1.000 17.98281 100 VAL C CA 1
ATOM 2559 C C . VAL C 1 100 ? 33.12754 -0.36094 45.75637 1.000 18.25694 100 VAL C C 1
ATOM 2560 O O . VAL C 1 100 ? 32.85624 -1.31098 45.01945 1.000 17.88063 100 VAL C O 1
ATOM 2564 N N . ASP C 1 101 ? 34.02568 -0.42670 46.73746 1.000 18.41352 101 ASP C N 1
ATOM 2565 C CA . ASP C 1 101 ? 34.61760 -1.68166 47.19445 1.000 20.15756 101 ASP C CA 1
ATOM 2566 C C . ASP C 1 101 ? 33.82115 -2.17882 48.39147 1.000 21.15487 101 ASP C C 1
ATOM 2567 O O . ASP C 1 101 ? 33.57703 -1.40940 49.32665 1.000 19.30834 101 ASP C O 1
ATOM 2572 N N . VAL C 1 102 ? 33.44028 -3.45393 48.38526 1.000 19.07741 102 VAL C N 1
ATOM 2573 C CA . VAL C 1 102 ? 32.79184 -4.06266 49.54091 1.000 19.51932 102 VAL C CA 1
ATOM 2574 C C . VAL C 1 102 ? 33.74940 -5.11469 50.07455 1.000 19.84591 102 VAL C C 1
ATOM 2575 O O . VAL C 1 102 ? 34.02030 -6.11037 49.39457 1.000 19.71280 102 VAL C O 1
ATOM 2579 N N . PHE C 1 103 ? 34.28645 -4.88787 51.27571 1.000 20.30948 103 PHE C N 1
ATOM 2580 C CA . PHE C 1 103 ? 35.25025 -5.79613 51.87723 1.000 21.17333 103 PHE C CA 1
ATOM 2581 C C . PHE C 1 103 ? 34.53725 -6.67618 52.89179 1.000 25.18385 103 PHE C C 1
ATOM 2582 O O . PHE C 1 103 ? 33.82477 -6.16910 53.76335 1.000 27.96264 103 PHE C O 1
ATOM 2590 N N . THR C 1 104 ? 34.73921 -7.98471 52.78604 1.000 22.55822 104 THR C N 1
ATOM 2591 C CA . THR C 1 104 ? 34.33119 -8.92607 53.81847 1.000 23.41392 104 THR C CA 1
ATOM 2592 C C . THR C 1 104 ? 35.58358 -9.36485 54.56092 1.000 23.30201 104 THR C C 1
ATOM 2593 O O . THR C 1 104 ? 36.57172 -9.75771 53.93401 1.000 22.92692 104 THR C O 1
ATOM 2597 N N . LEU C 1 105 ? 35.56868 -9.23840 55.88199 1.000 23.89802 105 LEU C N 1
ATOM 2598 C CA . LEU C 1 105 ? 36.73843 -9.51722 56.69626 1.000 24.13476 105 LEU C CA 1
ATOM 2599 C C . LEU C 1 105 ? 36.51707 -10.78099 57.51458 1.000 31.18380 105 LEU C C 1
ATOM 2600 O O . LEU C 1 105 ? 35.39222 -11.09394 57.91279 1.000 34.03980 105 LEU C O 1
ATOM 2605 N N . ARG C 1 106 ? 37.60211 -11.51405 57.74192 1.000 30.78088 106 ARG C N 1
ATOM 2606 C CA . ARG C 1 106 ? 37.58544 -12.63149 58.67456 1.000 31.61845 106 ARG C CA 1
ATOM 2607 C C . ARG C 1 106 ? 38.92904 -12.71422 59.38041 1.000 31.79613 106 ARG C C 1
ATOM 2608 O O . ARG C 1 106 ? 39.98136 -12.74461 58.73319 1.000 29.62823 106 ARG C O 1
ATOM 2616 N N . ASP C 1 107 ? 38.88191 -12.74011 60.70980 1.000 34.96306 107 ASP C N 1
ATOM 2617 C CA . ASP C 1 107 ? 40.06878 -12.97195 61.53076 1.000 37.87379 107 ASP C CA 1
ATOM 2618 C C . ASP C 1 107 ? 41.18629 -11.98623 61.19340 1.000 35.16897 107 ASP C C 1
ATOM 2619 O O . ASP C 1 107 ? 42.35106 -12.35811 61.06683 1.000 32.74765 107 ASP C O 1
ATOM 2624 N N . GLY C 1 108 ? 40.82498 -10.71629 61.03669 1.000 33.02939 108 GLY C N 1
ATOM 2625 C CA . GLY C 1 108 ? 41.80671 -9.67676 60.80876 1.000 31.33640 108 GLY C CA 1
ATOM 2626 C C . GLY C 1 108 ? 42.35786 -9.59856 59.40438 1.000 30.98597 108 GLY C C 1
ATOM 2627 O O . GLY C 1 108 ? 43.32619 -8.86205 59.17909 1.000 28.96989 108 GLY C O 1
ATOM 2628 N N . LYS C 1 109 ? 41.78131 -10.33152 58.45291 1.000 28.37369 109 LYS C N 1
ATOM 2629 C CA . LYS C 1 109 ? 42.24185 -10.32508 57.06963 1.000 28.34849 109 LYS C CA 1
ATOM 2630 C C . LYS C 1 109 ? 41.06646 -10.09735 56.12997 1.000 23.85671 109 LYS C C 1
ATOM 2631 O O . LYS C 1 109 ? 39.89964 -10.24776 56.50605 1.000 24.08879 109 LYS C O 1
ATOM 2637 N N . ILE C 1 110 ? 41.39347 -9.74370 54.88971 1.000 22.84725 110 ILE C N 1
ATOM 2638 C CA . ILE C 1 110 ? 40.37016 -9.55189 53.86241 1.000 23.62935 110 ILE C CA 1
ATOM 2639 C C . ILE C 1 110 ? 40.00430 -10.91123 53.28287 1.000 23.12054 110 ILE C C 1
ATOM 2640 O O . ILE C 1 110 ? 40.84883 -11.59117 52.68851 1.00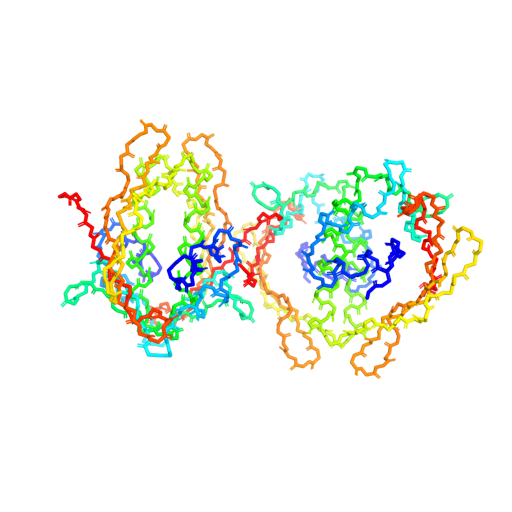0 24.20107 110 ILE C O 1
ATOM 2645 N N . LEU C 1 111 ? 38.74705 -11.31149 53.46803 1.000 22.39212 111 LEU C N 1
ATOM 2646 C CA . LEU C 1 111 ? 38.25604 -12.54552 52.87012 1.000 25.08746 111 LEU C CA 1
ATOM 2647 C C . LEU C 1 111 ? 37.79026 -12.30460 51.44143 1.000 25.43041 111 LEU C C 1
ATOM 2648 O O . LEU C 1 111 ? 38.05799 -13.11797 50.54837 1.000 23.81574 111 LEU C O 1
ATOM 2653 N N . VAL C 1 112 ? 37.09155 -11.19492 51.21403 1.000 21.36138 112 VAL C N 1
ATOM 2654 C CA . VAL C 1 112 ? 36.58086 -10.83311 49.89700 1.000 20.76201 112 VAL C CA 1
ATOM 2655 C C . VAL C 1 112 ? 36.77487 -9.33950 49.70687 1.000 22.94923 112 VAL C C 1
ATOM 2656 O O . VAL C 1 112 ? 36.36728 -8.54633 50.56012 1.000 21.41414 112 VAL C O 1
ATOM 2660 N N . LYS C 1 113 ? 37.39749 -8.96111 48.59936 1.000 19.97587 113 LYS C N 1
ATOM 2661 C CA . LYS C 1 113 ? 37.32909 -7.60214 48.07671 1.000 19.57693 113 LYS C CA 1
ATOM 2662 C C . LYS C 1 113 ? 36.45024 -7.66269 46.83857 1.000 19.99814 113 LYS C C 1
ATOM 2663 O O . LYS C 1 113 ? 36.86795 -8.20745 45.81387 1.000 20.87219 113 LYS C O 1
ATOM 2669 N N . ASP C 1 114 ? 35.23628 -7.11448 46.93468 1.000 19.04986 114 ASP C N 1
ATOM 2670 C CA . ASP C 1 114 ? 34.21060 -7.24541 45.89535 1.000 18.71336 114 ASP C CA 1
ATOM 2671 C C . ASP C 1 114 ? 33.98860 -5.86236 45.28769 1.000 19.11585 114 ASP C C 1
ATOM 2672 O O . ASP C 1 114 ? 33.46337 -4.96533 45.95242 1.000 18.42421 114 ASP C O 1
ATOM 2677 N N . VAL C 1 115 ? 34.37955 -5.68966 44.02582 1.000 17.99699 115 VAL C N 1
ATOM 2678 C CA . VAL C 1 115 ? 34.41497 -4.37894 43.38985 1.000 17.69953 115 VAL C CA 1
ATOM 2679 C C . VAL C 1 115 ? 33.19042 -4.22222 42.49059 1.000 17.49942 115 VAL C C 1
ATOM 2680 O O . VAL C 1 115 ? 32.88002 -5.10734 41.67597 1.000 17.31778 115 VAL C O 1
ATOM 2684 N N . PHE C 1 116 ? 32.47389 -3.11062 42.65820 1.000 17.34882 116 PHE C N 1
ATOM 2685 C CA . PHE C 1 116 ? 31.31085 -2.78460 41.83581 1.000 17.10107 116 PHE C CA 1
ATOM 2686 C C . PHE C 1 116 ? 31.49963 -1.40783 41.21592 1.000 16.90052 116 PHE C C 1
ATOM 2687 O O . PHE C 1 116 ? 32.05453 -0.51055 41.85041 1.000 17.02786 116 PHE C O 1
ATOM 2695 N N . ARG C 1 117 ? 30.98027 -1.20924 39.99855 1.000 16.63439 117 ARG C N 1
ATOM 2696 C CA . ARG C 1 117 ? 31.28621 0.02599 39.28231 1.000 16.48263 117 ARG C CA 1
ATOM 2697 C C . ARG C 1 117 ? 30.06312 0.62636 38.58650 1.000 16.32142 117 ARG C C 1
ATOM 2698 O O . ARG C 1 117 ? 29.06298 -0.04848 38.33022 1.000 16.32147 117 ARG C O 1
ATOM 2706 N N . LYS C 1 118 ? 30.16281 1.92432 38.29417 1.000 16.28725 118 LYS C N 1
ATOM 2707 C CA . LYS C 1 118 ? 29.32978 2.53645 37.26679 1.000 16.12590 118 LYS C CA 1
ATOM 2708 C C . LYS C 1 118 ? 29.93369 2.21035 35.90673 1.000 15.96732 118 LYS C C 1
ATOM 2709 O O . LYS C 1 118 ? 31.11817 1.90407 35.79490 1.000 17.81361 118 LYS C O 1
ATOM 2715 N N . ALA C 1 119 ? 29.10753 2.24617 34.86627 1.000 18.43109 119 ALA C N 1
ATOM 2716 C CA . ALA C 1 119 ? 29.60493 1.94682 33.53130 1.000 20.44564 119 ALA C CA 1
ATOM 2717 C C . ALA C 1 119 ? 29.06738 2.96743 32.54692 1.000 19.96021 119 ALA C C 1
ATOM 2718 O O . ALA C 1 119 ? 27.98599 3.51247 32.74026 1.000 23.29064 119 ALA C O 1
ATOM 2720 N N . LYS C 1 120 ? 29.84088 3.22808 31.49042 1.000 23.46965 120 LYS C N 1
ATOM 2721 C CA . LYS C 1 120 ? 29.38009 4.15431 30.45536 1.000 26.78612 120 LYS C CA 1
ATOM 2722 C C . LYS C 1 120 ? 28.33485 3.53144 29.54202 1.000 34.62349 120 LYS C C 1
ATOM 2723 O O . LYS C 1 120 ? 27.48354 4.24999 29.00337 1.000 37.84053 120 LYS C O 1
ATOM 2729 N N . LEU C 1 121 ? 28.37383 2.21936 29.34883 1.000 33.61056 121 LEU C N 1
ATOM 2730 C CA . LEU C 1 121 ? 27.46228 1.59080 28.39223 1.000 34.76790 121 LEU C CA 1
ATOM 2731 C C . LEU C 1 121 ? 26.47479 0.62457 29.05623 1.000 39.20883 121 LEU C C 1
ATOM 2732 O O . LEU C 1 121 ? 25.30846 0.53330 28.63908 1.000 36.63242 121 LEU C O 1
ATOM 2737 N N . THR D 1 2 ? 43.44499 4.42129 1.75576 1.000 43.58720 2 THR D N 1
ATOM 2738 C CA . THR D 1 2 ? 43.83070 3.48373 2.80810 1.000 43.16545 2 THR D CA 1
ATOM 2739 C C . THR D 1 2 ? 44.75677 2.39085 2.25783 1.000 38.14783 2 THR D C 1
ATOM 2740 O O . THR D 1 2 ? 44.37762 1.65345 1.34118 1.000 36.42340 2 THR D O 1
ATOM 2744 N N . ASP D 1 3 ? 45.96566 2.29568 2.81426 1.000 32.66650 3 ASP D N 1
ATOM 2745 C CA . ASP D 1 3 ? 46.96934 1.38193 2.28062 1.000 27.93699 3 ASP D CA 1
ATOM 2746 C C . ASP D 1 3 ? 46.52578 -0.06514 2.47019 1.000 28.05566 3 ASP D C 1
ATOM 2747 O O . ASP D 1 3 ? 45.80859 -0.39504 3.42006 1.000 29.78863 3 ASP D O 1
ATOM 2752 N N . THR D 1 4 ? 46.95655 -0.94014 1.54981 1.000 26.43517 4 THR D N 1
ATOM 2753 C CA . THR D 1 4 ? 46.56908 -2.34257 1.65214 1.000 27.95157 4 THR D CA 1
ATOM 2754 C C . THR D 1 4 ? 47.46499 -3.14588 2.60025 1.000 28.55862 4 THR D C 1
ATOM 2755 O O . THR D 1 4 ? 47.10661 -4.27422 2.94922 1.000 30.71786 4 THR D O 1
ATOM 2759 N N . SER D 1 5 ? 48.58354 -2.58447 3.04651 1.000 27.24645 5 SER D N 1
ATOM 2760 C CA . SER D 1 5 ? 49.42802 -3.23954 4.04270 1.000 26.62447 5 SER D CA 1
ATOM 2761 C C . SER D 1 5 ? 48.59504 -3.71192 5.23867 1.000 25.58869 5 SER D C 1
ATOM 2762 O O . SER D 1 5 ? 47.72163 -2.97609 5.72260 1.000 24.77298 5 SER D O 1
ATOM 2765 N N . PRO D 1 6 ? 48.83588 -4.92614 5.74349 1.000 23.43683 6 PRO D N 1
ATOM 2766 C CA . PRO D 1 6 ? 48.07114 -5.39275 6.90531 1.000 24.79495 6 PRO D CA 1
ATOM 2767 C C . PRO D 1 6 ? 48.37883 -4.60237 8.16550 1.000 26.34004 6 PRO D C 1
ATOM 2768 O O . PRO D 1 6 ? 47.57789 -4.62949 9.11142 1.000 23.86285 6 PRO D O 1
ATOM 2772 N N . VAL D 1 7 ? 49.51318 -3.89821 8.20644 1.000 22.24095 7 VAL D N 1
ATOM 2773 C CA . VAL D 1 7 ? 49.77065 -2.98536 9.31653 1.000 24.48683 7 VAL D CA 1
ATOM 2774 C C . VAL D 1 7 ? 48.81518 -1.80136 9.24859 1.000 22.39985 7 VAL D C 1
ATOM 2775 O O . VAL D 1 7 ? 48.14348 -1.46382 10.23003 1.000 21.92619 7 VAL D O 1
ATOM 2779 N N . ALA D 1 8 ? 48.71929 -1.16386 8.07566 1.000 23.26296 8 ALA D N 1
ATOM 2780 C CA . ALA D 1 8 ? 47.75698 -0.07767 7.91836 1.000 25.87487 8 ALA D CA 1
ATOM 2781 C C . ALA D 1 8 ? 46.34179 -0.57125 8.18614 1.000 25.01349 8 ALA D C 1
ATOM 2782 O O . ALA D 1 8 ? 45.56063 0.10287 8.86435 1.000 26.59692 8 ALA D O 1
ATOM 2784 N N . ALA D 1 9 ? 46.00482 -1.76190 7.67869 1.000 23.22112 9 ALA D N 1
ATOM 2785 C CA . ALA D 1 9 ? 44.67082 -2.31298 7.89747 1.000 27.46411 9 ALA D CA 1
ATOM 2786 C C . ALA D 1 9 ? 44.40477 -2.55531 9.37502 1.000 29.10767 9 ALA D C 1
ATOM 2787 O O . ALA D 1 9 ? 43.28404 -2.34329 9.85422 1.000 28.14846 9 ALA D O 1
ATOM 2789 N N . PHE D 1 10 ? 45.42050 -3.01232 10.11059 1.000 23.87399 10 PHE D N 1
ATOM 2790 C CA . PHE D 1 10 ? 45.23825 -3.29305 11.53333 1.000 27.90811 10 PHE D CA 1
ATOM 2791 C C . PHE D 1 10 ? 44.87264 -2.03016 12.30325 1.000 28.55809 10 PHE D C 1
ATOM 2792 O O . PHE D 1 10 ? 43.92293 -2.02197 13.09371 1.000 28.84727 10 PHE D O 1
ATOM 2800 N N . PHE D 1 11 ? 45.62561 -0.95106 12.09770 1.000 25.68233 11 PHE D N 1
ATOM 2801 C CA . PHE D 1 11 ? 45.31549 0.27935 12.81139 1.000 28.85054 11 PHE D CA 1
ATOM 2802 C C . PHE D 1 11 ? 43.99320 0.88066 12.35003 1.000 32.67680 11 PHE D C 1
ATOM 2803 O O . PHE D 1 11 ? 43.26418 1.45668 13.16459 1.000 35.24360 11 PHE D O 1
ATOM 2811 N N . ALA D 1 12 ? 43.64794 0.73557 11.06746 1.000 30.53472 12 ALA D N 1
ATOM 2812 C CA . ALA D 1 12 ? 42.34799 1.21281 10.60143 1.000 32.59265 12 ALA D CA 1
ATOM 2813 C C . ALA D 1 12 ? 41.21543 0.49088 11.32082 1.000 35.28562 12 ALA D C 1
ATOM 2814 O O . ALA D 1 12 ? 40.24540 1.11672 11.76380 1.000 38.66202 12 ALA D O 1
ATOM 2816 N N . ALA D 1 13 ? 41.31828 -0.83392 11.44767 1.000 33.21852 13 ALA D N 1
ATOM 2817 C CA . ALA D 1 13 ? 40.26665 -1.57927 12.13271 1.000 34.25259 13 ALA D CA 1
ATOM 2818 C C . ALA D 1 13 ? 40.17036 -1.17273 13.60214 1.000 38.00056 13 ALA D C 1
ATOM 2819 O O . ALA D 1 13 ? 39.06563 -1.02795 14.14162 1.000 40.49473 13 ALA D O 1
ATOM 2821 N N . CYS D 1 14 ? 41.31515 -0.97343 14.26553 1.000 36.25988 14 CYS D N 1
ATOM 2822 C CA . CYS D 1 14 ? 41.29096 -0.54097 15.66277 1.000 35.15788 14 CYS D CA 1
ATOM 2823 C C . CYS D 1 14 ? 40.58948 0.80212 15.81043 1.000 38.54532 14 CYS D C 1
ATOM 2824 O O . CYS D 1 14 ? 39.71070 0.96555 16.66444 1.000 38.14055 14 CYS D O 1
ATOM 2827 N N . ASP D 1 15 ? 40.97685 1.78421 14.99310 1.000 38.77068 15 ASP D N 1
ATOM 2828 C CA . ASP D 1 15 ? 40.30797 3.08124 15.03659 1.000 40.70962 15 ASP D CA 1
ATOM 2829 C C . ASP D 1 15 ? 38.80990 2.93779 14.80275 1.000 44.05260 15 ASP D C 1
ATOM 2830 O O . ASP D 1 15 ? 38.00979 3.65021 15.41995 1.000 48.21456 15 ASP D O 1
ATOM 2835 N N . ALA D 1 16 ? 38.40978 2.02248 13.91580 1.000 40.75461 16 ALA D N 1
ATOM 2836 C CA . ALA D 1 16 ? 36.99953 1.77146 13.63748 1.000 42.05590 16 ALA D CA 1
ATOM 2837 C C . ALA D 1 16 ? 36.33490 0.85312 14.65811 1.000 43.78369 16 ALA D C 1
ATOM 2838 O O . ALA D 1 16 ? 35.13691 0.58392 14.53490 1.000 46.78013 16 ALA D O 1
ATOM 2840 N N . ASP D 1 17 ? 37.06815 0.36423 15.65589 1.000 46.81518 17 ASP D N 1
ATOM 2841 C CA . ASP D 1 17 ? 36.50810 -0.53294 16.66548 1.000 45.55150 17 ASP D CA 1
ATOM 2842 C C . ASP D 1 17 ? 35.96849 -1.81894 16.04498 1.000 47.79546 17 ASP D C 1
ATOM 2843 O O . ASP D 1 17 ? 35.03357 -2.42929 16.57123 1.000 47.49992 17 ASP D O 1
ATOM 2848 N N . ASP D 1 18 ? 36.55363 -2.24005 14.92158 1.000 40.70328 18 ASP D N 1
ATOM 2849 C CA . ASP D 1 18 ? 36.27383 -3.54775 14.33584 1.000 40.85588 18 ASP D CA 1
ATOM 2850 C C . ASP D 1 18 ? 37.40458 -4.48946 14.74996 1.000 39.59578 18 ASP D C 1
ATOM 2851 O O . ASP D 1 18 ? 38.37549 -4.70628 14.02403 1.000 36.02125 18 ASP D O 1
ATOM 2856 N N . LEU D 1 19 ? 37.26655 -5.05558 15.95125 1.000 38.59311 19 LEU D N 1
ATOM 2857 C CA . LEU D 1 19 ? 38.34652 -5.85418 16.52520 1.000 38.12095 19 LEU D CA 1
ATOM 2858 C C . LEU D 1 19 ? 38.47328 -7.22038 15.85181 1.000 33.90921 19 LEU D C 1
ATOM 2859 O O . LEU D 1 19 ? 39.56438 -7.80421 15.83766 1.000 31.10136 19 LEU D O 1
ATOM 2864 N N . ASP D 1 20 ? 37.37971 -7.75265 15.29754 1.000 33.58301 20 ASP D N 1
ATOM 2865 C CA . ASP D 1 20 ? 37.48941 -8.95641 14.47585 1.000 35.23787 20 ASP D CA 1
ATOM 2866 C C . ASP D 1 20 ? 38.32553 -8.69073 13.22802 1.000 32.21077 20 ASP D C 1
ATOM 2867 O O . ASP D 1 20 ? 39.17537 -9.50661 12.85160 1.000 35.77412 20 ASP D O 1
ATOM 2872 N N . ALA D 1 21 ? 38.09137 -7.55525 12.56395 1.000 33.85563 21 ALA D N 1
ATOM 2873 C CA . ALA D 1 21 ? 38.88231 -7.22776 11.38320 1.000 34.28030 21 ALA D CA 1
ATOM 2874 C C . ALA D 1 21 ? 40.33949 -6.99103 11.75512 1.000 30.70857 21 ALA D C 1
ATOM 2875 O O . ALA D 1 21 ? 41.24533 -7.35179 10.99731 1.000 27.95563 21 ALA D O 1
ATOM 2877 N N . ALA D 1 22 ? 40.58519 -6.38562 12.91852 1.000 31.54716 22 ALA D N 1
ATOM 2878 C CA . ALA D 1 22 ? 41.96057 -6.18805 13.36476 1.000 28.60381 22 ALA D CA 1
ATOM 2879 C C . ALA D 1 22 ? 42.67616 -7.52166 13.51777 1.000 26.42385 22 ALA D C 1
ATOM 2880 O O . ALA D 1 22 ? 43.76388 -7.72370 12.96780 1.000 27.58272 22 ALA D O 1
ATOM 2882 N N . ALA D 1 23 ? 42.07915 -8.44956 14.26611 1.000 25.89370 23 ALA D N 1
ATOM 2883 C CA . ALA D 1 23 ? 42.73590 -9.72773 14.49442 1.000 29.84181 23 ALA D CA 1
ATOM 2884 C C . ALA D 1 23 ? 42.97624 -10.45929 13.18159 1.000 29.70186 23 ALA D C 1
ATOM 2885 O O . ALA D 1 23 ? 43.99924 -11.13516 13.01732 1.000 27.04668 23 ALA D O 1
ATOM 2887 N N . ASP D 1 24 ? 42.05310 -10.32520 12.22137 1.000 29.56502 24 ASP D N 1
ATOM 2888 C CA . ASP D 1 24 ? 42.24541 -11.01344 10.94815 1.000 32.29457 24 ASP D CA 1
ATOM 2889 C C . ASP D 1 24 ? 43.35783 -10.42155 10.10385 1.000 31.65880 24 ASP D C 1
ATOM 2890 O O . ASP D 1 24 ? 43.64051 -10.97788 9.03622 1.000 31.97533 24 ASP D O 1
ATOM 2895 N N . CYS D 1 25 ? 43.98635 -9.32350 10.53562 1.000 29.38047 25 CYS D N 1
ATOM 2896 C CA . CYS D 1 25 ? 45.19641 -8.85559 9.86916 1.000 29.76610 25 CYS D CA 1
ATOM 2897 C C . CYS D 1 25 ? 46.38838 -9.75071 10.16284 1.000 28.35349 25 CYS D C 1
ATOM 2898 O O . CYS D 1 25 ? 47.38999 -9.69094 9.43827 1.000 30.45731 25 CYS D O 1
ATOM 2901 N N . PHE D 1 26 ? 46.29982 -10.58404 11.19371 1.000 25.69716 26 PHE D N 1
ATOM 2902 C CA . PHE D 1 26 ? 47.35046 -11.53633 11.51016 1.000 25.79878 26 PHE D CA 1
ATOM 2903 C C . PHE D 1 26 ? 47.20535 -12.81014 10.69011 1.000 28.99760 26 PHE D C 1
ATOM 2904 O O . PHE D 1 26 ? 46.09589 -13.26028 10.39148 1.000 30.86050 26 PHE D O 1
ATOM 2912 N N . ALA D 1 27 ? 48.34747 -13.39340 10.33276 1.000 28.61749 27 ALA D N 1
ATOM 2913 C CA . ALA D 1 27 ? 48.35171 -14.67799 9.65890 1.000 30.44680 27 ALA D CA 1
ATOM 2914 C C . ALA D 1 27 ? 47.80040 -15.75323 10.59330 1.000 32.46163 27 ALA D C 1
ATOM 2915 O O . ALA D 1 27 ? 47.73186 -15.56042 11.80882 1.000 30.25834 27 ALA D O 1
ATOM 2917 N N . PRO D 1 28 ? 47.38243 -16.89627 10.04601 1.000 32.70718 28 PRO D N 1
ATOM 2918 C CA . PRO D 1 28 ? 46.81311 -17.93689 10.91740 1.000 32.69094 28 PRO D CA 1
ATOM 2919 C C . PRO D 1 28 ? 47.80722 -18.43991 11.94541 1.000 31.65524 28 PRO D C 1
ATOM 2920 O O . PRO D 1 28 ? 47.40045 -18.89168 13.02190 1.000 33.55513 28 PRO D O 1
ATOM 2924 N N . ASP D 1 29 ? 49.10359 -18.37301 11.64137 1.000 32.52346 29 ASP D N 1
ATOM 2925 C CA . ASP D 1 29 ? 50.16078 -18.69824 12.58866 1.000 35.03419 29 ASP D CA 1
ATOM 2926 C C . ASP D 1 29 ? 50.87180 -17.44625 13.09798 1.000 33.02699 29 ASP D C 1
ATOM 2927 O O . ASP D 1 29 ? 52.01234 -17.53009 13.57220 1.000 28.49159 29 ASP D O 1
ATOM 2932 N N . GLY D 1 30 ? 50.21706 -16.28400 13.00394 1.000 31.06829 30 GLY D N 1
ATOM 2933 C CA . GLY D 1 30 ? 50.83398 -15.04705 13.44263 1.000 28.07886 30 GLY D CA 1
ATOM 2934 C C . GLY D 1 30 ? 50.87136 -14.90303 14.95461 1.000 28.40992 30 GLY D C 1
ATOM 2935 O O . GLY D 1 30 ? 50.08362 -15.48784 15.69692 1.000 26.51623 30 GLY D O 1
ATOM 2936 N N . VAL D 1 31 ? 51.82031 -14.08994 15.43167 1.000 23.77830 31 VAL D N 1
ATOM 2937 C CA . VAL D 1 31 ? 51.98525 -13.87902 16.85973 1.000 21.23326 31 VAL D CA 1
ATOM 2938 C C . VAL D 1 31 ? 52.15325 -12.38986 17.12191 1.000 20.78461 31 VAL D C 1
ATOM 2939 O O . VAL D 1 31 ? 52.54683 -11.62066 16.24511 1.000 20.89338 31 VAL D O 1
ATOM 2943 N N . TRP D 1 32 ? 51.84556 -12.00995 18.35470 1.000 21.49839 32 TRP D N 1
ATOM 2944 C CA . TRP D 1 32 ? 51.98926 -10.65816 18.88028 1.000 21.11569 32 TRP D CA 1
ATOM 2945 C C . TRP D 1 32 ? 52.86512 -10.79039 20.11784 1.000 19.73917 32 TRP D C 1
ATOM 2946 O O . TRP D 1 32 ? 52.42814 -11.33375 21.13662 1.000 22.05731 32 TRP D O 1
ATOM 2957 N N . ILE D 1 33 ? 54.10840 -10.32713 20.02942 1.000 19.79911 33 ILE D N 1
ATOM 2958 C CA . ILE D 1 33 ? 55.06972 -10.49735 21.10829 1.000 19.71627 33 ILE D CA 1
ATOM 2959 C C . ILE D 1 33 ? 55.13992 -9.17849 21.86322 1.000 19.31445 33 ILE D C 1
ATOM 2960 O O . ILE D 1 33 ? 55.79055 -8.23109 21.41544 1.000 19.30814 33 ILE D O 1
ATOM 2965 N N . VAL D 1 34 ? 54.49655 -9.12120 23.02750 1.000 19.02515 34 VAL D N 1
ATOM 2966 C CA . VAL D 1 34 ? 54.56159 -7.90090 23.80344 1.000 19.50624 34 VAL D CA 1
ATOM 2967 C C . VAL D 1 34 ? 55.95582 -7.73910 24.41255 1.000 18.74784 34 VAL D C 1
ATOM 2968 O O . VAL D 1 34 ? 56.78062 -8.66122 24.45006 1.000 18.99467 34 VAL D O 1
ATOM 2972 N N . ALA D 1 35 ? 56.22253 -6.52543 24.87932 1.000 18.53900 35 ALA D N 1
ATOM 2973 C CA . ALA D 1 35 ? 57.58201 -6.18660 25.29007 1.000 18.60754 35 ALA D CA 1
ATOM 2974 C C . ALA D 1 35 ? 58.00323 -6.93542 26.54838 1.000 18.62398 35 ALA D C 1
ATOM 2975 O O . ALA D 1 35 ? 59.16977 -7.30173 26.67427 1.000 18.81052 35 ALA D O 1
ATOM 2977 N N . ALA D 1 36 ? 57.08839 -7.14078 27.50328 1.000 18.65547 36 ALA D N 1
ATOM 2978 C CA . ALA D 1 36 ? 57.43753 -7.66320 28.82467 1.000 19.64432 36 ALA D CA 1
ATOM 2979 C C . ALA D 1 36 ? 56.91409 -9.08188 29.01859 1.000 18.65818 36 ALA D C 1
ATOM 2980 O O . ALA D 1 36 ? 55.79273 -9.40226 28.62072 1.000 20.48126 36 ALA D O 1
ATOM 2982 N N . GLY D 1 37 ? 57.72866 -9.91703 29.65101 1.000 21.20814 37 GLY D N 1
ATOM 2983 C CA . GLY D 1 37 ? 57.38460 -11.30400 29.85038 1.000 20.44307 37 GLY D CA 1
ATOM 2984 C C . GLY D 1 37 ? 58.63184 -12.13374 30.05888 1.000 21.79937 37 GLY D C 1
ATOM 2985 O O . GLY D 1 37 ? 59.76003 -11.63334 30.02181 1.000 20.92610 37 GLY D O 1
ATOM 2986 N N . PRO D 1 38 ? 58.45785 -13.43287 30.29949 1.000 23.66992 38 PRO D N 1
ATOM 2987 C CA . PRO D 1 38 ? 59.60214 -14.26014 30.68896 1.000 23.92636 38 PRO D CA 1
ATOM 2988 C C . PRO D 1 38 ? 60.55868 -14.60439 29.55802 1.000 25.00392 38 PRO D C 1
ATOM 2989 O O . PRO D 1 38 ? 61.61221 -15.18427 29.83531 1.000 27.52343 38 PRO D O 1
ATOM 2993 N N . GLU D 1 39 ? 60.28244 -14.22319 28.30435 1.000 21.72576 39 GLU D N 1
ATOM 2994 C CA . GLU D 1 39 ? 61.07469 -14.77862 27.21213 1.000 20.62171 39 GLU D CA 1
ATOM 2995 C C . GLU D 1 39 ? 62.49827 -14.22119 27.03974 1.000 20.66965 39 GLU D C 1
ATOM 2996 O O . GLU D 1 39 ? 63.38145 -14.98957 26.64759 1.000 22.24724 39 GLU D O 1
ATOM 3002 N N . PRO D 1 40 ? 62.80728 -12.92317 27.27902 1.000 20.34924 40 PRO D N 1
ATOM 3003 C CA . PRO D 1 40 ? 61.99142 -11.77740 27.69876 1.000 19.92989 40 PRO D CA 1
ATOM 3004 C C . PRO D 1 40 ? 60.96560 -11.42141 26.64648 1.000 19.80869 40 PRO D C 1
ATOM 3005 O O . PRO D 1 40 ? 61.19385 -11.60181 25.44693 1.000 20.01296 40 PRO D O 1
ATOM 3009 N N . GLY D 1 41 ? 59.84378 -10.86607 27.08235 1.000 19.50160 41 GLY D N 1
ATOM 3010 C CA . GLY D 1 41 ? 58.68934 -10.68377 26.23260 1.000 19.40109 41 GLY D CA 1
ATOM 3011 C C . GLY D 1 41 ? 57.67518 -11.78172 26.48232 1.000 22.34560 41 GLY D C 1
ATOM 3012 O O . GLY D 1 41 ? 57.91927 -12.75041 27.20469 1.000 21.96970 41 GLY D O 1
ATOM 3013 N N . HIS D 1 42 ? 56.51104 -11.62241 25.87486 1.000 19.38342 42 HIS D N 1
ATOM 3014 C CA . HIS D 1 42 ? 55.52103 -12.68086 25.91296 1.000 21.29827 42 HIS D CA 1
ATOM 3015 C C . HIS D 1 42 ? 54.85316 -12.82204 24.55658 1.000 23.33564 42 HIS D C 1
ATOM 3016 O O . HIS D 1 42 ? 54.32589 -11.84763 24.01074 1.000 21.36566 42 HIS D O 1
ATOM 3023 N N . THR D 1 43 ? 54.85366 -14.04267 24.03400 1.000 21.62321 43 THR D N 1
ATOM 3024 C CA . THR D 1 43 ? 54.31372 -14.31839 22.71052 1.000 22.79014 43 THR D CA 1
ATOM 3025 C C . THR D 1 43 ? 52.84931 -14.73494 22.84611 1.000 28.96484 43 THR D C 1
ATOM 3026 O O . THR D 1 43 ? 52.54744 -15.78943 23.41835 1.000 27.06986 43 THR D O 1
ATOM 3030 N N . TYR D 1 44 ? 51.94441 -13.90651 22.33058 1.000 23.30484 44 TYR D N 1
ATOM 3031 C CA . TYR D 1 44 ? 50.53383 -14.27051 22.19829 1.000 26.90515 44 TYR D CA 1
ATOM 3032 C C . TYR D 1 44 ? 50.31792 -14.92030 20.84151 1.000 26.60119 44 TYR D C 1
ATOM 3033 O O . TYR D 1 44 ? 50.65706 -14.33727 19.80766 1.000 25.61713 44 TYR D O 1
ATOM 3042 N N . HIS D 1 45 ? 49.75387 -16.11869 20.84102 1.000 26.90938 45 HIS D N 1
ATOM 3043 C CA . HIS D 1 45 ? 49.48452 -16.78286 19.58045 1.000 27.43002 45 HIS D CA 1
ATOM 3044 C C . HIS D 1 45 ? 48.14767 -16.30688 19.01187 1.000 24.61900 45 HIS D C 1
ATOM 3045 O O . HIS D 1 45 ? 47.36794 -15.62066 19.67800 1.000 25.84369 45 HIS D O 1
ATOM 3052 N N . ARG D 1 46 ? 47.90368 -16.66138 17.74867 1.000 27.04367 46 ARG D N 1
ATOM 3053 C CA . ARG D 1 46 ? 46.76342 -16.11259 17.01300 1.000 29.32858 46 ARG D CA 1
ATOM 3054 C C . ARG D 1 46 ? 45.46100 -16.22463 17.79841 1.000 28.43081 46 ARG D C 1
ATOM 3055 O O . ARG D 1 46 ? 44.66772 -15.27570 17.84380 1.000 29.59495 46 ARG D O 1
ATOM 3063 N N . LYS D 1 47 ? 45.21972 -17.37640 18.42836 1.000 34.22005 47 LYS D N 1
ATOM 3064 C CA . LYS D 1 47 ? 43.94875 -17.59060 19.11574 1.000 32.53467 47 LYS D CA 1
ATOM 3065 C C . LYS D 1 47 ? 43.78857 -16.70385 20.33931 1.000 34.22282 47 LYS D C 1
ATOM 3066 O O . LYS D 1 47 ? 42.65675 -16.44855 20.76270 1.000 32.58614 47 LYS D O 1
ATOM 3072 N N . GLU D 1 48 ? 44.89081 -16.22706 20.91568 1.000 32.50853 48 GLU D N 1
ATOM 3073 C CA . GLU D 1 48 ? 44.84119 -15.38818 22.10085 1.000 31.95877 48 GLU D CA 1
ATOM 3074 C C . GLU D 1 48 ? 44.81887 -13.90423 21.77377 1.000 27.73770 48 GLU D C 1
ATOM 3075 O O . GLU D 1 48 ? 44.63787 -13.08886 22.68289 1.000 29.27019 48 GLU D O 1
ATOM 3081 N N . ILE D 1 49 ? 44.98511 -13.53359 20.50759 1.000 26.65596 49 ILE D N 1
ATOM 3082 C CA . ILE D 1 49 ? 45.10647 -12.12315 20.13545 1.000 28.21489 49 ILE D CA 1
ATOM 3083 C C . ILE D 1 49 ? 43.77888 -11.39417 20.34209 1.000 28.89741 49 ILE D C 1
ATOM 3084 O O . ILE D 1 49 ? 43.77859 -10.25306 20.82843 1.000 28.03793 49 ILE D O 1
ATOM 3089 N N . PRO D 1 50 ? 42.62724 -11.99059 20.01826 1.000 30.83433 50 PRO D N 1
ATOM 3090 C CA . PRO D 1 50 ? 41.36460 -11.27111 20.26566 1.000 28.22261 50 PRO D CA 1
ATOM 3091 C C . PRO D 1 50 ? 41.16479 -10.87490 21.72438 1.000 31.86370 50 PRO D C 1
ATOM 3092 O O . PRO D 1 50 ? 40.78768 -9.72663 22.00675 1.000 32.07180 50 PRO D O 1
ATOM 3096 N N . GLY D 1 51 ? 41.43073 -11.78005 22.66666 1.000 34.34598 51 GLY D N 1
ATOM 3097 C CA . GLY D 1 51 ? 41.28837 -11.42188 24.07263 1.000 30.22367 51 GLY D CA 1
ATOM 3098 C C . GLY D 1 51 ? 42.27558 -10.35845 24.51172 1.000 35.38625 51 GLY D C 1
ATOM 3099 O O . GLY D 1 51 ? 41.94388 -9.48022 25.31914 1.000 33.74019 51 GLY D O 1
ATOM 3100 N N . PHE D 1 52 ? 43.50350 -10.41761 23.99288 1.000 31.45967 52 PHE D N 1
ATOM 3101 C CA . PHE D 1 52 ? 44.47948 -9.39388 24.34339 1.000 30.91749 52 PHE D CA 1
ATOM 3102 C C . PHE D 1 52 ? 44.11100 -8.05439 23.72804 1.000 26.98161 52 PHE D C 1
ATOM 3103 O O . PHE D 1 52 ? 44.20734 -7.01708 24.39160 1.000 30.77894 52 PHE D O 1
ATOM 3111 N N . LEU D 1 53 ? 43.69033 -8.05646 22.45942 1.000 26.16795 53 LEU D N 1
ATOM 3112 C CA . LEU D 1 53 ? 43.24810 -6.82325 21.81519 1.000 28.26474 53 LEU D CA 1
ATOM 3113 C C . LEU D 1 53 ? 42.17637 -6.11947 22.63531 1.000 31.55345 53 LEU D C 1
ATOM 3114 O O . LEU D 1 53 ? 42.19909 -4.89358 22.78165 1.000 28.22686 53 LEU D O 1
ATOM 3119 N N . ALA D 1 54 ? 41.21263 -6.87718 23.15802 1.000 29.63895 54 ALA D N 1
ATOM 3120 C CA . ALA D 1 54 ? 40.15476 -6.26579 23.95755 1.000 35.06565 54 ALA D CA 1
ATOM 3121 C C . ALA D 1 54 ? 40.72231 -5.54230 25.17633 1.000 33.87239 54 ALA D C 1
ATOM 3122 O O . ALA D 1 54 ? 40.24166 -4.46097 25.54776 1.000 35.63497 54 ALA D O 1
ATOM 3124 N N . GLU D 1 55 ? 41.74431 -6.11879 25.81681 1.000 31.89912 55 GLU D N 1
ATOM 3125 C CA . GLU D 1 55 ? 42.32211 -5.47941 26.99831 1.000 33.31126 55 GLU D CA 1
ATOM 3126 C C . GLU D 1 55 ? 42.97490 -4.15159 26.64068 1.000 34.25447 55 GLU D C 1
ATOM 3127 O O . GLU D 1 55 ? 42.68961 -3.11655 27.25481 1.000 35.03260 55 GLU D O 1
ATOM 3133 N N . ILE D 1 56 ? 43.86837 -4.16356 25.65401 1.000 31.66860 56 ILE D N 1
ATOM 3134 C CA . ILE D 1 56 ? 44.59906 -2.94685 25.33722 1.000 36.41688 56 ILE D CA 1
ATOM 3135 C C . ILE D 1 56 ? 43.65689 -1.85869 24.84008 1.000 34.89572 56 ILE D C 1
ATOM 3136 O O . ILE D 1 56 ? 43.90272 -0.66898 25.07459 1.000 30.87184 56 ILE D O 1
ATOM 3141 N N . ILE D 1 57 ? 42.55789 -2.22927 24.17344 1.000 31.60489 57 ILE D N 1
ATOM 3142 C CA . ILE D 1 57 ? 41.61010 -1.21135 23.72258 1.000 28.71149 57 ILE D CA 1
ATOM 3143 C C . ILE D 1 57 ? 40.93312 -0.54579 24.91937 1.000 29.67106 57 ILE D C 1
ATOM 3144 O O . ILE D 1 57 ? 40.69908 0.66805 24.91911 1.000 31.49887 57 ILE D O 1
ATOM 3149 N N . GLY D 1 58 ? 40.60704 -1.32010 25.95621 1.000 28.63348 58 GLY D N 1
ATOM 3150 C CA . GLY D 1 58 ? 40.09433 -0.71286 27.17534 1.000 28.19080 58 GLY D CA 1
ATOM 3151 C C . GLY D 1 58 ? 41.10696 0.21652 27.82706 1.000 32.94918 58 GLY D C 1
ATOM 3152 O O . GLY D 1 58 ? 40.75197 1.28336 28.33938 1.000 29.72623 58 GLY D O 1
ATOM 3153 N N . LYS D 1 59 ? 42.38427 -0.17170 27.81111 1.000 31.64442 59 LYS D N 1
ATOM 3154 C CA . LYS D 1 59 ? 43.42427 0.71291 28.32368 1.000 30.43090 59 LYS D CA 1
ATOM 3155 C C . LYS D 1 59 ? 43.54358 1.96588 27.46963 1.000 30.56352 59 LYS D C 1
ATOM 3156 O O . LYS D 1 59 ? 43.66505 3.07730 28.00324 1.000 31.07509 59 LYS D O 1
ATOM 3162 N N . ARG D 1 60 ? 43.51993 1.80548 26.14211 1.000 29.60806 60 ARG D N 1
ATOM 3163 C CA . ARG D 1 60 ? 43.51661 2.95626 25.23994 1.000 31.29473 60 ARG D CA 1
ATOM 3164 C C . ARG D 1 60 ? 42.38153 3.91852 25.56798 1.000 29.14830 60 ARG D C 1
ATOM 3165 O O . ARG D 1 60 ? 42.56998 5.14285 25.58434 1.000 26.42218 60 ARG D O 1
ATOM 3173 N N . ASP D 1 61 ? 41.17714 3.37777 25.78758 1.000 26.27465 61 ASP D N 1
ATOM 3174 C CA . ASP D 1 61 ? 40.00885 4.23115 25.97511 1.000 25.27554 61 ASP D CA 1
ATOM 3175 C C . ASP D 1 61 ? 40.09367 5.01422 27.27774 1.000 26.53578 61 ASP D C 1
ATOM 3176 O O . ASP D 1 61 ? 39.67129 6.17341 27.33335 1.000 26.26100 61 ASP D O 1
ATOM 3181 N N . GLU D 1 62 ? 40.63152 4.40956 28.33861 1.000 25.95701 62 GLU D N 1
ATOM 3182 C CA . GLU D 1 62 ? 40.74271 5.16684 29.58579 1.000 24.82388 62 GLU D CA 1
ATOM 3183 C C . GLU D 1 62 ? 41.83924 6.21891 29.49522 1.000 24.60727 62 GLU D C 1
ATOM 3184 O O . GLU D 1 62 ? 41.66806 7.34714 29.97718 1.000 22.57293 62 GLU D O 1
ATOM 3190 N N . LEU D 1 63 ? 42.97708 5.87751 28.88146 1.000 24.46698 63 LEU D N 1
ATOM 3191 C CA . LEU D 1 63 ? 44.02380 6.88033 28.70456 1.000 24.99635 63 LEU D CA 1
ATOM 3192 C C . LEU D 1 63 ? 43.54126 8.01730 27.81773 1.000 25.34132 63 LEU D C 1
ATOM 3193 O O . LEU D 1 63 ? 43.79877 9.19309 28.10815 1.000 21.46305 63 LEU D O 1
ATOM 3198 N N . ASP D 1 64 ? 42.83372 7.68464 26.72886 1.000 23.01287 64 ASP D N 1
ATOM 3199 C CA . ASP D 1 64 ? 42.23186 8.71088 25.88848 1.000 25.32040 64 ASP D CA 1
ATOM 3200 C C . ASP D 1 64 ? 41.30102 9.60023 26.69796 1.000 23.44459 64 ASP D C 1
ATOM 3201 O O . ASP D 1 64 ? 41.33590 10.82870 26.57139 1.000 23.20208 64 ASP D O 1
ATOM 3206 N N . ALA D 1 65 ? 40.46211 8.99847 27.54324 1.000 22.74356 65 ALA D N 1
ATOM 3207 C CA . ALA D 1 65 ? 39.56594 9.81616 28.35724 1.000 22.72070 65 ALA D CA 1
ATOM 3208 C C . ALA D 1 65 ? 40.34357 10.69395 29.32773 1.000 23.12614 65 ALA D C 1
ATOM 3209 O O . ALA D 1 65 ? 39.90122 11.80177 29.64781 1.000 24.28228 65 ALA D O 1
ATOM 3211 N N . ALA D 1 66 ? 41.50322 10.22986 29.79589 1.000 19.12313 66 ALA D N 1
ATOM 3212 C CA . ALA D 1 66 ? 42.35761 11.01762 30.67796 1.000 19.72206 66 ALA D CA 1
ATOM 3213 C C . ALA D 1 66 ? 43.09770 12.12660 29.94728 1.000 22.31572 66 ALA D C 1
ATOM 3214 O O . ALA D 1 66 ? 43.85659 12.85230 30.58446 1.000 24.00070 66 ALA D O 1
ATOM 3216 N N . GLY D 1 67 ? 42.92002 12.25945 28.63818 1.000 22.05424 67 GLY D N 1
ATOM 3217 C CA . GLY D 1 67 ? 43.57099 13.30502 27.89044 1.000 21.87709 67 GLY D CA 1
ATOM 3218 C C . GLY D 1 67 ? 44.89055 12.91598 27.26472 1.000 28.00536 67 GLY D C 1
ATOM 3219 O O . GLY D 1 67 ? 45.53455 13.77042 26.63764 1.000 26.44203 67 GLY D O 1
ATOM 3220 N N . ALA D 1 68 ? 45.32288 11.66929 27.42698 1.000 23.92248 68 ALA D N 1
ATOM 3221 C CA . ALA D 1 68 ? 46.54971 11.21629 26.79329 1.000 26.65563 68 ALA D CA 1
ATOM 3222 C C . ALA D 1 68 ? 46.29064 10.91309 25.31889 1.000 27.53126 68 ALA D C 1
ATOM 3223 O O . ALA D 1 68 ? 45.15336 10.71347 24.88833 1.000 28.79950 68 ALA D O 1
ATOM 3225 N N . ARG D 1 69 ? 47.36009 10.90089 24.53438 1.000 25.04066 69 ARG D N 1
ATOM 3226 C CA . ARG D 1 69 ? 47.22944 10.66670 23.10505 1.000 29.30681 69 ARG D CA 1
ATOM 3227 C C . ARG D 1 69 ? 48.39111 9.82451 22.61741 1.000 28.77508 69 ARG D C 1
ATOM 3228 O O . ARG D 1 69 ? 49.51799 9.99628 23.08760 1.000 24.16489 69 ARG D O 1
ATOM 3236 N N . MET D 1 70 ? 48.09911 8.90071 21.69627 1.000 27.39803 70 MET D N 1
ATOM 3237 C CA . MET D 1 70 ? 49.14641 8.15704 21.00324 1.000 26.57626 70 MET D CA 1
ATOM 3238 C C . MET D 1 70 ? 49.65009 8.98200 19.82912 1.000 32.28853 70 MET D C 1
ATOM 3239 O O . MET D 1 70 ? 48.85437 9.54482 19.06373 1.000 29.90039 70 MET D O 1
ATOM 3244 N N . VAL D 1 71 ? 50.97017 9.06204 19.69610 1.000 23.15797 71 VAL D N 1
ATOM 3245 C CA . VAL D 1 71 ? 51.62491 9.72631 18.57712 1.000 24.63426 71 VAL D CA 1
ATOM 3246 C C . VAL D 1 71 ? 52.45542 8.67679 17.86314 1.000 27.31136 71 VAL D C 1
ATOM 3247 O O . VAL D 1 71 ? 53.38500 8.11305 18.45377 1.000 23.72747 71 VAL D O 1
ATOM 3251 N N . TYR D 1 72 ? 52.12018 8.40917 16.60421 1.000 25.35809 72 TYR D N 1
ATOM 3252 C CA . TYR D 1 72 ? 52.79886 7.38146 15.82684 1.000 23.59818 72 TYR D CA 1
ATOM 3253 C C . TYR D 1 72 ? 53.73402 8.02380 14.81977 1.000 29.45452 72 TYR D C 1
ATOM 3254 O O . TYR D 1 72 ? 53.40385 9.04955 14.21550 1.000 28.75720 72 TYR D O 1
ATOM 3263 N N . GLY D 1 73 ? 54.90571 7.42466 14.64674 1.000 21.28271 73 GLY D N 1
ATOM 3264 C CA . GLY D 1 73 ? 55.74285 7.80255 13.53527 1.000 24.88709 73 GLY D CA 1
ATOM 3265 C C . GLY D 1 73 ? 55.14317 7.31249 12.22817 1.000 26.11774 73 GLY D C 1
ATOM 3266 O O . GLY D 1 73 ? 54.03557 6.77244 12.15529 1.000 25.84097 73 GLY D O 1
ATOM 3267 N N . ASP D 1 74 ? 55.92318 7.48967 11.16906 1.000 28.97306 74 ASP D N 1
ATOM 3268 C CA . ASP D 1 74 ? 55.52919 6.95517 9.88381 1.000 31.04954 74 ASP D CA 1
ATOM 3269 C C . ASP D 1 74 ? 55.90712 5.48468 9.82870 1.000 26.72097 74 ASP D C 1
ATOM 3270 O O . ASP D 1 74 ? 56.92101 5.06751 10.39920 1.000 23.16231 74 ASP D O 1
ATOM 3275 N N . ARG D 1 75 ? 55.07433 4.69672 9.14635 1.000 22.33295 75 ARG D N 1
ATOM 3276 C CA . ARG D 1 75 ? 55.41632 3.30618 8.87372 1.000 24.92522 75 ARG D CA 1
ATOM 3277 C C . ARG D 1 75 ? 56.59416 3.27852 7.90633 1.000 27.64013 75 ARG D C 1
ATOM 3278 O O . ARG D 1 75 ? 56.51938 3.85294 6.81512 1.000 28.62185 75 ARG D O 1
ATOM 3286 N N . ILE D 1 76 ? 57.68774 2.64188 8.30712 1.000 23.49476 76 ILE D N 1
ATOM 3287 C CA . ILE D 1 76 ? 58.87493 2.50629 7.47129 1.000 23.50522 76 ILE D CA 1
ATOM 3288 C C . ILE D 1 76 ? 58.85718 1.08940 6.91544 1.000 27.61861 76 ILE D C 1
ATOM 3289 O O . ILE D 1 76 ? 58.96311 0.11448 7.66878 1.000 26.44438 76 ILE D O 1
ATOM 3294 N N . VAL D 1 77 ? 58.71760 0.96849 5.59344 1.000 24.37702 77 VAL D N 1
ATOM 3295 C CA . VAL D 1 77 ? 58.45681 -0.30217 4.91702 1.000 29.69294 77 VAL D CA 1
ATOM 3296 C C . VAL D 1 77 ? 59.70588 -0.72546 4.15776 1.000 30.19381 77 VAL D C 1
ATOM 3297 O O . VAL D 1 77 ? 60.26911 0.07356 3.40203 1.000 31.07977 77 VAL D O 1
ATOM 3301 N N . VAL D 1 78 ? 60.14469 -1.97443 4.36430 1.000 30.47712 78 VAL D N 1
ATOM 3302 C CA . VAL D 1 78 ? 61.33869 -2.52610 3.71130 1.000 38.73262 78 VAL D CA 1
ATOM 3303 C C . VAL D 1 78 ? 61.44011 -4.03423 3.86061 1.000 45.58265 78 VAL D C 1
ATOM 3304 O O . VAL D 1 78 ? 61.29952 -4.57486 4.96418 1.000 42.63703 78 VAL D O 1
ATOM 3308 N N . ALA D 1 79 ? 61.75817 -4.71099 2.76131 1.000 47.01924 79 ALA D N 1
ATOM 3309 C CA . ALA D 1 79 ? 61.86979 -6.16847 2.74554 1.000 48.86640 79 ALA D CA 1
ATOM 3310 C C . ALA D 1 79 ? 60.49061 -6.70956 3.12304 1.000 43.16184 79 ALA D C 1
ATOM 3311 O O . ALA D 1 79 ? 59.48413 -6.25421 2.56175 1.000 40.63699 79 ALA D O 1
ATOM 3313 N N . ASP D 1 80 ? 60.39088 -7.65699 4.04759 1.000 35.03805 80 ASP D N 1
ATOM 3314 C CA . ASP D 1 80 ? 59.10558 -8.19526 4.47159 1.000 37.70509 80 ASP D CA 1
ATOM 3315 C C . ASP D 1 80 ? 58.68880 -7.61244 5.81343 1.000 30.11459 80 ASP D C 1
ATOM 3316 O O . ASP D 1 80 ? 58.10616 -8.31404 6.63567 1.000 26.86077 80 ASP D O 1
ATOM 3321 N N . ARG D 1 81 ? 58.99028 -6.33541 6.05675 1.000 36.58860 81 ARG D N 1
ATOM 3322 C CA . ARG D 1 81 ? 58.95164 -5.77944 7.40479 1.000 29.68645 81 ARG D CA 1
ATOM 3323 C C . ARG D 1 81 ? 58.47575 -4.33415 7.39639 1.000 26.52106 81 ARG D C 1
ATOM 3324 O O . ARG D 1 81 ? 58.65192 -3.60356 6.41763 1.000 28.60268 81 ARG D O 1
ATOM 3332 N N . GLU D 1 82 ? 57.87861 -3.92100 8.51356 1.000 23.13794 82 GLU D N 1
ATOM 3333 C CA . GLU D 1 82 ? 57.55557 -2.52406 8.73748 1.000 22.87709 82 GLU D CA 1
ATOM 3334 C C . GLU D 1 82 ? 58.01190 -2.16724 10.13918 1.000 22.31707 82 GLU D C 1
ATOM 3335 O O . GLU D 1 82 ? 57.91184 -2.98984 11.04940 1.000 21.99397 82 GLU D O 1
ATOM 3341 N N . PHE D 1 83 ? 58.52285 -0.95216 10.29099 1.000 22.26094 83 PHE D N 1
ATOM 3342 C CA . PHE D 1 83 ? 58.95010 -0.41180 11.57629 1.000 21.79038 83 PHE D CA 1
ATOM 3343 C C . PHE D 1 83 ? 58.07786 0.78549 11.90294 1.000 21.52302 83 PHE D C 1
ATOM 3344 O O . PHE D 1 83 ? 57.85894 1.64744 11.04336 1.000 21.82350 83 PHE D O 1
ATOM 3352 N N . LEU D 1 84 ? 57.59782 0.85869 13.14337 1.000 21.00533 84 LEU D N 1
ATOM 3353 C CA . LEU D 1 84 ? 56.66339 1.91251 13.52385 1.000 20.75261 84 LEU D CA 1
ATOM 3354 C C . LEU D 1 84 ? 56.96358 2.35227 14.94924 1.000 20.32957 84 LEU D C 1
ATOM 3355 O O . LEU D 1 84 ? 56.70019 1.59667 15.88976 1.000 19.99499 84 LEU D O 1
ATOM 3360 N N . GLU D 1 85 ? 57.47646 3.56862 15.11116 1.000 20.38712 85 GLU D N 1
ATOM 3361 C CA . GLU D 1 85 ? 57.64912 4.12756 16.44937 1.000 20.03778 85 GLU D CA 1
ATOM 3362 C C . GLU D 1 85 ? 56.32873 4.68015 16.98264 1.000 19.82613 85 GLU D C 1
ATOM 3363 O O . GLU D 1 85 ? 55.45040 5.11654 16.22409 1.000 19.88118 85 GLU D O 1
ATOM 3369 N N . PHE D 1 86 ? 56.18481 4.63230 18.30419 1.000 19.38206 86 PHE D N 1
ATOM 3370 C CA . PHE D 1 86 ? 54.96969 5.09795 18.94936 1.000 19.10658 86 PHE D CA 1
ATOM 3371 C C . PHE D 1 86 ? 55.33290 5.70538 20.29328 1.000 18.90205 86 PHE D C 1
ATOM 3372 O O . PHE D 1 86 ? 56.32040 5.31743 20.92676 1.000 18.86430 86 PHE D O 1
ATOM 3380 N N . ARG D 1 87 ? 54.53056 6.67243 20.71889 1.000 18.80940 87 ARG D N 1
ATOM 3381 C CA . ARG D 1 87 ? 54.64144 7.12776 22.09342 1.000 19.29136 87 ARG D CA 1
ATOM 3382 C C . ARG D 1 87 ? 53.27120 7.58217 22.54777 1.000 22.37187 87 ARG D C 1
ATOM 3383 O O . ARG D 1 87 ? 52.42525 7.98430 21.73987 1.000 25.04205 87 ARG D O 1
ATOM 3391 N N . CYS D 1 88 ? 53.05464 7.46764 23.84789 1.000 19.09615 88 CYS D N 1
ATOM 3392 C CA . CYS D 1 88 ? 51.84802 7.94225 24.49709 1.000 21.15805 88 CYS D CA 1
ATOM 3393 C C . CYS D 1 88 ? 52.22857 9.14537 25.34811 1.000 19.33397 88 CYS D C 1
ATOM 3394 O O . CYS D 1 88 ? 53.15257 9.05803 26.16286 1.000 19.85921 88 CYS D O 1
ATOM 3397 N N . GLU D 1 89 ? 51.54221 10.26805 25.12320 1.000 19.62650 89 GLU D N 1
ATOM 3398 C CA . GLU D 1 89 ? 51.82274 11.54173 25.77110 1.000 24.42064 89 GLU D CA 1
ATOM 3399 C C . GLU D 1 89 ? 50.61160 11.99305 26.57643 1.000 20.98407 89 GLU D C 1
ATOM 3400 O O . GLU D 1 89 ? 49.46974 11.81114 26.14636 1.000 23.05724 89 GLU D O 1
ATOM 3406 N N . SER D 1 90 ? 50.86936 12.55992 27.75167 1.000 22.55646 90 SER D N 1
ATOM 3407 C CA . SER D 1 90 ? 49.79684 13.17592 28.52094 1.000 21.77914 90 SER D CA 1
ATOM 3408 C C . SER D 1 90 ? 49.29638 14.44555 27.82870 1.000 28.30842 90 SER D C 1
ATOM 3409 O O . SER D 1 90 ? 49.88332 14.94364 26.85844 1.000 25.34389 90 SER D O 1
ATOM 3412 N N . ALA D 1 91 ? 48.20409 14.99088 28.36897 1.000 24.57895 91 ALA D N 1
ATOM 3413 C CA . ALA D 1 91 ? 47.67564 16.25214 27.86266 1.000 28.77193 91 ALA D CA 1
ATOM 3414 C C . ALA D 1 91 ? 48.69866 17.38904 27.89921 1.000 32.48702 91 ALA D C 1
ATOM 3415 O O . ALA D 1 91 ? 48.53555 18.37366 27.16690 1.000 35.14766 91 ALA D O 1
ATOM 3417 N N . THR D 1 92 ? 49.73467 17.29859 28.73204 1.000 28.97517 92 THR D N 1
ATOM 3418 C CA . THR D 1 92 ? 50.75446 18.34219 28.78922 1.000 34.16135 92 THR D CA 1
ATOM 3419 C C . THR D 1 92 ? 52.04558 17.94216 28.08611 1.000 35.33492 92 THR D C 1
ATOM 3420 O O . THR D 1 92 ? 53.04729 18.65832 28.20014 1.000 33.63203 92 THR D O 1
ATOM 3424 N N . GLY D 1 93 ? 52.05169 16.80846 27.38193 1.000 30.59833 93 GLY D N 1
ATOM 3425 C CA . GLY D 1 93 ? 53.21721 16.36723 26.65180 1.000 31.85547 93 GLY D CA 1
ATOM 3426 C C . GLY D 1 93 ? 54.20802 15.52002 27.42444 1.000 32.47686 93 GLY D C 1
ATOM 3427 O O . GLY D 1 93 ? 55.25329 15.17340 26.86231 1.000 32.54814 93 GLY D O 1
ATOM 3428 N N . GLU D 1 94 ? 53.93749 15.18534 28.68835 1.000 28.74734 94 GLU D N 1
ATOM 3429 C CA . GLU D 1 94 ? 54.79559 14.22742 29.37701 1.000 30.09309 94 GLU D CA 1
ATOM 3430 C C . GLU D 1 94 ? 54.72373 12.88596 28.66471 1.000 23.98686 94 GLU D C 1
ATOM 3431 O O . GLU D 1 94 ? 53.64163 12.40723 28.32735 1.000 23.02717 94 GLU D O 1
ATOM 3437 N N . VAL D 1 95 ? 55.87067 12.25438 28.45876 1.000 23.19379 95 VAL D N 1
ATOM 3438 C CA . VAL D 1 95 ? 55.86927 10.94751 27.79985 1.000 21.58285 95 VAL D CA 1
ATOM 3439 C C . VAL D 1 95 ? 55.52509 9.88289 28.82848 1.000 20.70693 95 VAL D C 1
ATOM 3440 O O . VAL D 1 95 ? 56.21293 9.74419 29.84709 1.000 24.91775 95 VAL D O 1
ATOM 3444 N N . LEU D 1 96 ? 54.45926 9.13327 28.56436 1.000 18.16029 96 LEU D N 1
ATOM 3445 C CA . LEU D 1 96 ? 53.97166 8.05531 29.41621 1.000 19.02043 96 LEU D CA 1
ATOM 3446 C C . LEU D 1 96 ? 54.54186 6.70810 28.99759 1.000 19.47091 96 LEU D C 1
ATOM 3447 O O . LEU D 1 96 ? 54.85070 5.87312 29.85145 1.000 22.02002 96 LEU D O 1
ATOM 3452 N N . GLU D 1 97 ? 54.67784 6.49943 27.68710 1.000 17.89118 97 GLU D N 1
ATOM 3453 C CA . GLU D 1 97 ? 55.15172 5.25544 27.08489 1.000 21.07192 97 GLU D CA 1
ATOM 3454 C C . GLU D 1 97 ? 55.89693 5.59081 25.80295 1.000 19.17006 97 GLU D C 1
ATOM 3455 O O . GLU D 1 97 ? 55.52178 6.51770 25.08486 1.000 18.22660 97 GLU D O 1
ATOM 3461 N N . ARG D 1 98 ? 56.91990 4.80602 25.48180 1.000 18.20115 98 ARG D N 1
ATOM 3462 C CA . ARG D 1 98 ? 57.54640 4.99613 24.17822 1.000 18.45390 98 ARG D CA 1
ATOM 3463 C C . ARG D 1 98 ? 58.15135 3.68004 23.71761 1.000 18.51128 98 ARG D C 1
ATOM 3464 O O . ARG D 1 98 ? 58.70417 2.93161 24.52437 1.000 18.43744 98 ARG D O 1
ATOM 3472 N N . GLY D 1 99 ? 58.03992 3.40091 22.42462 1.000 18.68736 99 GLY D N 1
ATOM 3473 C CA . GLY D 1 99 ? 58.59591 2.15496 21.94190 1.000 18.80144 99 GLY D CA 1
ATOM 3474 C C . GLY D 1 99 ? 58.60302 2.11056 20.43243 1.000 19.09701 99 GLY D C 1
ATOM 3475 O O . GLY D 1 99 ? 58.45523 3.13260 19.76385 1.000 19.25370 99 GLY D O 1
ATOM 3476 N N . VAL D 1 100 ? 58.80161 0.90410 19.90509 1.000 19.22488 100 VAL D N 1
ATOM 3477 C CA . VAL D 1 100 ? 58.77183 0.69272 18.45841 1.000 19.56275 100 VAL D CA 1
ATOM 3478 C C . VAL D 1 100 ? 58.18361 -0.68515 18.19524 1.000 19.57683 100 VAL D C 1
ATOM 3479 O O . VAL D 1 100 ? 58.45977 -1.63939 18.92178 1.000 19.47061 100 VAL D O 1
ATOM 3483 N N . ASP D 1 101 ? 57.33908 -0.77538 17.17357 1.000 19.74032 101 ASP D N 1
ATOM 3484 C CA . ASP D 1 101 ? 56.79829 -2.04803 16.70810 1.000 19.85941 101 ASP D CA 1
ATOM 3485 C C . ASP D 1 101 ? 57.60864 -2.50875 15.50720 1.000 20.34907 101 ASP D C 1
ATOM 3486 O O . ASP D 1 101 ? 57.84122 -1.72422 14.58081 1.000 20.62667 101 ASP D O 1
ATOM 3491 N N . VAL D 1 102 ? 58.00393 -3.77629 15.49754 1.000 20.50362 102 VAL D N 1
ATOM 3492 C CA . VAL D 1 102 ? 58.66710 -4.36736 14.34580 1.000 21.01875 102 VAL D CA 1
ATOM 3493 C C . VAL D 1 102 ? 57.72255 -5.42899 13.80682 1.000 21.19390 102 VAL D C 1
ATOM 3494 O O . VAL D 1 102 ? 57.45792 -6.42468 14.48402 1.000 21.06128 102 VAL D O 1
ATOM 3498 N N . PHE D 1 103 ? 57.21093 -5.21500 12.59687 1.000 21.53049 103 PHE D N 1
ATOM 3499 C CA . PHE D 1 103 ? 56.26253 -6.12217 11.96638 1.000 21.75825 103 PHE D CA 1
ATOM 3500 C C . PHE D 1 103 ? 56.97789 -6.97203 10.92625 1.000 25.18853 103 PHE D C 1
ATOM 3501 O O . PHE D 1 103 ? 57.64843 -6.43238 10.03939 1.000 25.20548 103 PHE D O 1
ATOM 3509 N N . THR D 1 104 ? 56.83427 -8.29071 11.03425 1.000 22.81914 104 THR D N 1
ATOM 3510 C CA . THR D 1 104 ? 57.24642 -9.21130 9.98037 1.000 23.26002 104 THR D CA 1
ATOM 3511 C C . THR D 1 104 ? 55.99768 -9.64491 9.22228 1.000 23.43671 104 THR D C 1
ATOM 3512 O O . THR D 1 104 ? 55.00871 -10.05816 9.83594 1.000 23.96015 104 THR D O 1
ATOM 3516 N N . LEU D 1 105 ? 56.01933 -9.49759 7.90537 1.000 26.29806 105 LEU D N 1
ATOM 3517 C CA . LEU D 1 105 ? 54.84093 -9.76149 7.09311 1.000 25.33955 105 LEU D CA 1
ATOM 3518 C C . LEU D 1 105 ? 55.06067 -11.00285 6.23913 1.000 29.92896 105 LEU D C 1
ATOM 3519 O O . LEU D 1 105 ? 56.19402 -11.34771 5.89942 1.000 29.96277 105 LEU D O 1
ATOM 3524 N N . ARG D 1 106 ? 53.95912 -11.66302 5.89194 1.000 31.12152 106 ARG D N 1
ATOM 3525 C CA . ARG D 1 106 ? 53.99608 -12.83445 5.02320 1.000 31.87683 106 ARG D CA 1
ATOM 3526 C C . ARG D 1 106 ? 52.65216 -12.94232 4.31855 1.000 33.13759 106 ARG D C 1
ATOM 3527 O O . ARG D 1 106 ? 51.61223 -13.04012 4.97718 1.000 29.44542 106 ARG D O 1
ATOM 3535 N N . ASP D 1 107 ? 52.67243 -12.90181 2.98587 1.000 35.39854 107 ASP D N 1
ATOM 3536 C CA . ASP D 1 107 ? 51.46423 -13.09571 2.18291 1.000 39.83514 107 ASP D CA 1
ATOM 3537 C C . ASP D 1 107 ? 50.34859 -12.13046 2.59022 1.000 36.08633 107 ASP D C 1
ATOM 3538 O O . ASP D 1 107 ? 49.18815 -12.51545 2.73482 1.000 31.64475 107 ASP D O 1
ATOM 3543 N N . GLY D 1 108 ? 50.70208 -10.85754 2.76923 1.000 33.13358 108 GLY D N 1
ATOM 3544 C CA . GLY D 1 108 ? 49.71743 -9.82762 3.05742 1.000 30.08242 108 GLY D CA 1
ATOM 3545 C C . GLY D 1 108 ? 49.14374 -9.84200 4.45451 1.000 28.67299 108 GLY D C 1
ATOM 3546 O O . GLY D 1 108 ? 48.15195 -9.14468 4.70892 1.000 28.36464 108 GLY D O 1
ATOM 3547 N N . LYS D 1 109 ? 49.72302 -10.61620 5.36907 1.000 28.07876 109 LYS D N 1
ATOM 3548 C CA . LYS D 1 109 ? 49.26282 -10.67503 6.74720 1.000 25.31523 109 LYS D CA 1
ATOM 3549 C C . LYS D 1 109 ? 50.44776 -10.44364 7.66998 1.000 26.29242 109 LYS D C 1
ATOM 3550 O O . LYS D 1 109 ? 51.60520 -10.54245 7.26122 1.000 24.24510 109 LYS D O 1
ATOM 3556 N N . ILE D 1 110 ? 50.14540 -10.12275 8.92320 1.000 23.58528 110 ILE D N 1
ATOM 3557 C CA . ILE D 1 110 ? 51.19629 -9.92540 9.91834 1.000 23.48444 110 ILE D CA 1
ATOM 3558 C C . ILE D 1 110 ? 51.60129 -11.28489 10.47013 1.000 24.03725 110 ILE D C 1
ATOM 3559 O O . ILE D 1 110 ? 50.78545 -11.98383 11.07995 1.000 24.12975 110 ILE D O 1
ATOM 3564 N N . LEU D 1 111 ? 52.86548 -11.65418 10.27052 1.000 23.20932 111 LEU D N 1
ATOM 3565 C CA . LEU D 1 111 ? 53.39345 -12.88455 10.83609 1.000 24.77904 111 LEU D CA 1
ATOM 3566 C C . LEU D 1 111 ? 53.87145 -12.67026 12.26389 1.000 27.03209 111 LEU D C 1
ATOM 3567 O O . LEU D 1 111 ? 53.64863 -13.52085 13.13426 1.000 22.59681 111 LEU D O 1
ATOM 3572 N N . VAL D 1 112 ? 54.52277 -11.54029 12.51923 1.000 22.34458 112 VAL D N 1
ATOM 3573 C CA . VAL D 1 112 ? 55.03613 -11.21553 13.84468 1.000 21.85748 112 VAL D CA 1
ATOM 3574 C C . VAL D 1 112 ? 54.84412 -9.72597 14.07177 1.000 21.43548 112 VAL D C 1
ATOM 3575 O O . VAL D 1 112 ? 55.25704 -8.91393 13.23719 1.000 21.61740 112 VAL D O 1
ATOM 3579 N N . LYS D 1 113 ? 54.20328 -9.36933 15.17846 1.000 20.92532 113 LYS D N 1
ATOM 3580 C CA . LYS D 1 113 ? 54.25352 -8.01390 15.71917 1.000 20.51616 113 LYS D CA 1
ATOM 3581 C C . LYS D 1 113 ? 55.13436 -8.08943 16.95696 1.000 20.27064 113 LYS D C 1
ATOM 3582 O O . LYS D 1 113 ? 54.71846 -8.64387 17.97372 1.000 20.07569 113 LYS D O 1
ATOM 3588 N N . ASP D 1 114 ? 56.34458 -7.53183 16.87048 1.000 20.35152 114 ASP D N 1
ATOM 3589 C CA . ASP D 1 114 ? 57.35326 -7.62542 17.93235 1.000 20.20195 114 ASP D CA 1
ATOM 3590 C C . ASP D 1 114 ? 57.50345 -6.24459 18.56459 1.000 19.85517 114 ASP D C 1
ATOM 3591 O O . ASP D 1 114 ? 58.00000 -5.31722 17.91540 1.000 19.96966 114 ASP D O 1
ATOM 3596 N N . VAL D 1 115 ? 57.08977 -6.10173 19.82400 1.000 19.48329 115 VAL D N 1
ATOM 3597 C CA . VAL D 1 115 ? 57.02021 -4.78965 20.46848 1.000 19.17759 115 VAL D CA 1
ATOM 3598 C C . VAL D 1 115 ? 58.24211 -4.60899 21.36186 1.000 19.13069 115 VAL D C 1
ATOM 3599 O O . VAL D 1 115 ? 58.56435 -5.48650 22.16992 1.000 19.11565 115 VAL D O 1
ATOM 3603 N N . PHE D 1 116 ? 58.93719 -3.48563 21.19596 1.000 19.15088 116 PHE D N 1
ATOM 3604 C CA . PHE D 1 116 ? 60.09284 -3.13628 22.01686 1.000 19.11968 116 PHE D CA 1
ATOM 3605 C C . PHE D 1 116 ? 59.84161 -1.78097 22.66033 1.000 18.88935 116 PHE D C 1
ATOM 3606 O O . PHE D 1 116 ? 59.21059 -0.91481 22.05850 1.000 18.87617 116 PHE D O 1
ATOM 3614 N N . ARG D 1 117 ? 60.35315 -1.57547 23.87422 1.000 18.75560 117 ARG D N 1
ATOM 3615 C CA . ARG D 1 117 ? 59.97523 -0.37341 24.61062 1.000 18.56350 117 ARG D CA 1
ATOM 3616 C C . ARG D 1 117 ? 61.15928 0.26561 25.33296 1.000 18.62316 117 ARG D C 1
ATOM 3617 O O . ARG D 1 117 ? 62.19511 -0.36945 25.57763 1.000 18.74639 117 ARG D O 1
ATOM 3625 N N . LYS D 1 118 ? 60.99449 1.56112 25.63427 1.000 18.57062 118 LYS D N 1
ATOM 3626 C CA . LYS D 1 118 ? 61.73555 2.19793 26.71724 1.000 18.57675 118 LYS D CA 1
ATOM 3627 C C . LYS D 1 118 ? 61.04739 1.85450 28.03426 1.000 18.37227 118 LYS D C 1
ATOM 3628 O O . LYS D 1 118 ? 59.85245 1.55995 28.07246 1.000 19.15281 118 LYS D O 1
ATOM 3634 N N . ALA D 1 119 ? 61.80110 1.89974 29.12623 1.000 20.27265 119 ALA D N 1
ATOM 3635 C CA . ALA D 1 119 ? 61.20159 1.58045 30.41238 1.000 26.62543 119 ALA D CA 1
ATOM 3636 C C . ALA D 1 119 ? 61.78876 2.48226 31.47689 1.000 26.52920 119 ALA D C 1
ATOM 3637 O O . ALA D 1 119 ? 62.95482 2.85170 31.41005 1.000 25.15073 119 ALA D O 1
ATOM 3639 N N . LYS D 1 120 ? 60.96596 2.83387 32.45726 1.000 24.11481 120 LYS D N 1
ATOM 3640 C CA . LYS D 1 120 ? 61.49225 3.40916 33.68114 1.000 29.52523 120 LYS D CA 1
ATOM 3641 C C . LYS D 1 120 ? 62.03049 2.31465 34.59641 1.000 34.27125 120 LYS D C 1
ATOM 3642 O O . LYS D 1 120 ? 61.63966 1.14860 34.50597 1.000 38.77421 120 LYS D O 1
ATOM 3648 N N . LEU D 1 121 ? 62.96071 2.69266 35.46520 1.000 40.78382 121 LEU D N 1
ATOM 3649 C CA . LEU D 1 121 ? 63.52286 1.74134 36.42594 1.000 46.00842 121 LEU D CA 1
ATOM 3650 C C . LEU D 1 121 ? 62.45613 1.22277 37.38542 1.000 41.92222 121 LEU D C 1
ATOM 3651 O O . LEU D 1 121 ? 61.81997 2.00903 38.08863 1.000 44.43538 121 LEU D O 1
#

B-factor: mean 29.15, std 9.37, range [14.92, 81.8]

Sequence (477 aa):
DTSPVAAFFAACDADDLDAAADCFAPDGVWIVAAGPEPGHTYHRKEIPGFLAEIIGKRDELDAAGARMVYGDRIVVADREFLEFRCESATGEVLERGVDVFTLRDGKILVKDVFRKAKLDTSPVAAFFAACDADDLDAAADCFAPDGVWIVAAGPEPGHTYHRKEIPGFLAEIIGKRDELDAAGARMVYGDRIVVADREFLEFRCESATGEVLERGVDVFTLRDGKILVKDVFRKAKLDTSPVAAFFAACDADDLDAAADCFAPDGVWIVAAGPEPGHTYHRKEIPGFLAEIIGKRDELDAAGARMVYGDRIVVADREFLEFRCESATGEVLERGVDVFTLRDGKILVKDVFRKAKLTDTSPVAAFFAACDADDLDAAADCFAPDGVWIVAAGPEPGHTYHRKEIPGFLAEIIGKRDELDAAGARMVYGDRIVVADREFLEFRCESATGEVLERGVDVFTLRDGKILVKDVFRKAKL

Foldseek 3Di:
DLALVVQLVVCLVVVNLVSNLVLADQAAWEWAAPDDVRTRIHGSVRSSVVSVVVSVVQVVQVVQAKDKDKDDWDDDDQKTKIWIFIAHNVRHTPWTWMWIFGDDPNGTRYTHIHTDDDD/DLALVVQLVVCLVVVNLVSNLVLADQAAWEWAAPDDVRTRIDGSVCSSVVSVVVSVVVVVQVVQVKDKDKDDWDDDVQKTKIWIFIAGNVGDGPWTWMWIFGHDPNGTRYTHIHTDDDD/DLQLVVQLVVCLVVVNLVSNLVLADQFAWEWEAPDDVRTDIDGSVCVSVVSVVVSVVVVVQVVQAKDKDKDDWDDDDQWTKIWMWIAHNVRHTPWTWMWIFGHDPRHTRYTHIHTDDPD/DDLALVVQLVVCLVVVVLVSNLVLADQAAWEWACPDDVRTRTHGSVCVSVVSVVVSVVVVVQVVQAKDKDKDDWDDDDQKTKIWIFIAHNVGHTPWTWMWIFGHDPRGTRYTHIHTDDDD

Solvent-accessible surface area: 24446 Å² total; per-residue (Å²): 144,136,16,9,0,27,49,4,39,62,11,11,114,74,87,68,40,114,42,0,4,84,11,8,5,124,84,1,22,6,33,26,34,70,34,126,95,126,3,49,25,18,90,60,167,37,0,62,15,14,0,33,26,31,17,33,26,83,72,22,8,99,41,17,39,7,146,74,36,108,40,119,81,96,80,91,91,69,118,2,67,9,100,15,83,2,14,12,83,121,40,85,60,24,20,94,6,44,6,33,0,38,26,114,136,47,85,0,33,34,15,38,10,100,106,133,93,173,222,144,138,16,9,0,27,48,4,43,63,10,11,120,74,90,67,47,117,44,0,4,81,11,6,5,125,84,1,20,9,21,23,7,31,8,116,81,4,0,46,26,19,89,48,152,51,0,60,17,11,1,41,27,38,18,32,21,83,73,22,8,98,49,16,39,6,143,73,37,108,41,123,80,27,75,38,91,64,76,1,5,9,42,15,83,2,20,10,78,132,47,69,38,22,18,43,0,0,7,2,0,36,27,120,138,50,83,0,30,35,16,11,6,0,70,11,43,114,180,141,144,21,11,0,20,39,4,37,62,11,12,115,74,95,67,48,115,43,0,4,78,10,6,4,125,79,0,22,7,21,27,6,43,1,94,82,8,0,66,26,48,104,50,191,86,0,62,45,28,0,56,118,50,22,39,96,75,72,29,14,77,26,6,38,8,136,81,35,104,39,118,68,28,86,30,95,72,49,2,6,6,56,13,78,3,16,4,76,118,40,96,41,15,21,42,0,0,6,1,0,21,33,116,140,52,83,0,33,35,14,12,6,0,78,6,34,111,181,165,88,138,23,9,0,19,38,4,39,50,10,13,115,73,93,68,48,114,41,0,3,77,10,6,5,110,82,0,19,9,35,27,36,82,36,130,96,128,2,64,29,50,108,40,160,92,0,64,47,32,0,57,120,49,22,39,97,78,68,31,13,70,35,5,23,2,127,74,56,101,39,121,69,100,84,81,108,74,99,1,74,4,102,14,84,2,34,10,77,131,41,88,65,18,26,95,8,41,6,20,0,18,31,115,137,53,83,0,30,36,14,37,12,101,117,133,93,158,226

Radius of gyration: 25.29 Å; Cα contacts (8 Å, |Δi|>4): 992; chains: 4; bounding box: 69×41×61 Å

Secondary structure (DSSP, 8-state):
---HHHHHHHHHHTT-HHHHHTTEEEEEEEEESSSBTTBEEEEGGGHHHHHHHHHHHHHHHHHTT-EEEE---EEETTEEEEEEEEE-TTS-EEEEEEEEEEEETTEEEEEEEEE----/---HHHHHHHHHHTT-HHHHHTTEEEEEEEEESBSBTTBEEEEGGGHHHHHHHHHHHHHHHHHTT-EEEE---EEETTEEEEEEEEE-TT--EEEEEEEEEEEETTEEEEEEEEE-B--/--SHHHHHHHHHHTT-HHHHHTTEEEEEEEEESBSBTTBEEEEGGGHHHHHHHHHHHHHHHHHTT-EEEE-PPEEETTEEEEEEEEE-TTS-EEEEEEEEEEEETTEEEEEEEEE-B--/---SHHHHHHHHHHTT-HHHHHTTEEEEEEEEESSSBTTBEEEEGGGHHHHHHHHHHHHHHHHHTT-EEEE---EEETTEEEEEEEEE-TT--EEEEEEEEEEEETTEEEEEEEEE----